Protein 5VVI (pdb70)

InterPro domains:
  IPR000847 LysR, HTH, N-terminal domain [PF00126] (3-61)
  IPR000847 LysR, HTH, N-terminal domain [PS50931] (1-58)
  IPR005119 LysR, substrate-binding [PF03466] (87-254)
  IPR036388 Winged helix-like DNA-binding domain superfamily [G3DSA:1.10.10.10] (1-86)
  IPR036390 Winged helix DNA-binding domain superfamily [SSF46785] (1-78)
  IPR037415 Octopine catabolism/uptake operon regulatory protein OccR, PBP2 domain [cd08457] (92-283)

Foldseek 3Di:
DEAEEEEVLCQVPQVVVLVCVVCVPPPPYHYYYYDAQVQVCQAVVVHAKYKYWDDDDCVQKDKDKDWFFWWKKAFVDPCLPDQEAALVNCAPWAEEAAAPPDPLSLVCVRNVPHDDDDHHYDHHVLVQNVCRLVRNTMYGGDVSNCLVCVVRIGIHHYPDGRIGMMIIIHGSDDDDDPSVVVSVVVSCVSVVVSVVVVRD/DEAFEEEVLPLVPLCVVVVVVLCVVPVPYHYYYYDAQVQVCQVVVVHAKYKYFDDDPCVQKDKDKDWFFFWKKAAVDPCLPDQADELVNCPPWAEDAEDPPDPLSLQDVRNPPHHYYHHQVVQNVCRLVPVTMYGGHPSNVVRCPPSIHIHHYPDGRTRMMIIIHGPVDDDDPSVVVSVVVSCVSVVCSVVVVSD/DEAEEEEVLCQVPPVVVVVCVLCVVVVVYHYHYYDAQVQVCQQVVVHFKYKYWPDDDPPFKDKDKDWDFFWKKAFVPPPLVDQEAELVNQPPWAEEAAAPPDPLSLVCVRNPDDDHHYDHDLVVQNVCRLVVVTMYRGHVSSNVVNVVRIHIHHYPDGRIRMMMIIHGNPDDDDVSNVVSVVVSVVVSVVVVVVVD

Sequence (591 aa):
ATLRRIAAPALANGLLPRFLAQFIRDRPNLQVSLGLPSSVEAVASGRADIGYADGPQERQGFLIETRSLPAVVAVPGHRLAGLDRRVTPQDLAGERIIKQETGTLFARVEVAIGGIQRRPSIEVSLSHHTALSLVREGAGIAIIDPAAAIEFTDRIVLRPFSIFIDAEFLEVRSAIGAPSTIVDRFTTEFWRFHDDLKQNGLEATLRRIAAPALANGLLPRFLAQFIRDRPNLQVSLGLPSSVEAVASGRADIGYADGPQERQGFLIETRSLPAVVAVPGHRLAGLDRVTPQDLAGERIIKQETGTLFARVEVAIGGSIEVSLSHHTALSLVREGAGIAIIDPAAAIEFTDRIVLRPFSIFIDAEFLEVRSAIGAPSTIVDRFTTEFWRFHDDLKQNGLEATLRIAAPALANGLLPRFLAQFIRDRPNLQVSLGLPSSVEAVASGRADIGYADGPQERQGFLIETRSLPAVVAVPGHRLAGLDRVTPQDLAGERIIKQETGTLFARVEVAIGGRPSIEVSLSHTALSLVREGAGIAIIDPAAAIEFTDRIVLRPFSIFIDAEFLEVRRSAIGAPSTIVDRFTTEFWRFHDDLKQNGL

Organism: Agrobacterium tumefaciens (strain Ach5) (NCBI:txid176298)

B-factor: mean 41.82, std 18.15, range [8.83, 105.99]

Radius of gyration: 28.63 Å; Cα contacts (8 Å, |Δi|>4): 1163; chains: 3; bounding box: 53×73×89 Å

Solvent-accessible surface area: 27503 Å² total

Nearest PDB structures (foldseek):
  5vvi-assembly2_C  TM=9.819E-01  e=2.119E-37  Agrobacterium tumefaciens (strain Ach5)
  5vvh-assembly1_B  TM=9.611E-01  e=1.272E-37  Agrobacterium tumefaciens
  5mmh-assembly3_B-4  TM=7.493E-01  e=3.809E-12  Pseudomonas aeruginosa PAO1
  5mmh-assembly4_D-5  TM=7.476E-01  e=1.875E-11  Pseudomonas aeruginosa PAO1
  5mmh-assembly4_C  TM=7.429E-01  e=7.626E-11  Pseudomonas aeruginosa PAO1

Structure (mmCIF, N/CA/C/O backbone):
data_5VVI
#
_entry.id   5VVI
#
_cell.length_a   58.417
_cell.length_b   101.985
_cell.length_c   112.707
_cell.angle_alpha   90.00
_cell.angle_beta   98.14
_cell.angle_gamma   90.00
#
_symmetry.space_group_name_H-M   'C 1 2 1'
#
loop_
_entity.id
_entity.type
_entity.pdbx_description
1 polymer 'Octopine catabolism/uptake operon regulatory protein OccR'
2 non-polymer octopine
3 non-polymer 1,2-ETHANEDIOL
4 non-polymer 'CHLORIDE ION'
5 non-polymer 'ACETIC ACID'
6 water water
#
loop_
_atom_site.group_PDB
_atom_site.id
_atom_site.type_symbol
_atom_site.label_atom_id
_atom_site.label_alt_id
_atom_site.label_comp_id
_atom_site.label_asym_id
_atom_site.label_entity_id
_atom_site.label_seq_id
_atom_site.pdbx_PDB_ins_code
_atom_site.Cartn_x
_atom_site.Cartn_y
_atom_site.Cartn_z
_atom_site.occupancy
_atom_site.B_iso_or_equiv
_atom_site.auth_seq_id
_atom_site.auth_comp_id
_atom_site.auth_asym_id
_atom_site.auth_atom_id
_atom_site.pdbx_PDB_model_num
ATOM 1 N N . ALA A 1 3 ? -1.440 6.417 82.711 1.00 77.70 91 ALA A N 1
ATOM 2 C CA . ALA A 1 3 ? -0.639 6.256 81.505 1.00 72.76 91 ALA A CA 1
ATOM 3 C C . ALA A 1 3 ? -1.496 6.377 80.240 1.00 65.59 91 ALA A C 1
ATOM 4 O O . ALA A 1 3 ? -2.534 5.723 80.123 1.00 64.43 91 ALA A O 1
ATOM 6 N N . THR A 1 4 ? -1.059 7.218 79.301 1.00 61.31 92 THR A N 1
ATOM 7 C CA . THR A 1 4 ? -1.798 7.442 78.053 1.00 56.92 92 THR A CA 1
ATOM 8 C C . THR A 1 4 ? -0.899 7.479 76.812 1.00 53.18 92 THR A C 1
ATOM 9 O O . THR A 1 4 ? 0.083 8.220 76.761 1.00 54.54 92 THR A O 1
ATOM 13 N N . LEU A 1 5 ? -1.238 6.687 75.805 1.00 45.14 93 LEU A N 1
ATOM 14 C CA . LEU A 1 5 ? -0.448 6.680 74.598 1.00 38.31 93 LEU A CA 1
ATOM 15 C C . LEU A 1 5 ? -1.326 6.972 73.388 1.00 29.97 93 LEU A C 1
ATOM 16 O O . LEU A 1 5 ? -2.339 6.332 73.168 1.00 28.25 93 LEU A O 1
ATOM 21 N N A ARG A 1 6 ? -0.887 7.937 72.589 0.46 28.12 94 ARG A N 1
ATOM 22 N N B ARG A 1 6 ? -0.945 7.974 72.616 0.54 28.15 94 ARG A N 1
ATOM 23 C CA A ARG A 1 6 ? -1.656 8.469 71.466 0.46 25.53 94 ARG A CA 1
ATOM 24 C CA B ARG A 1 6 ? -1.727 8.328 71.445 0.54 25.31 94 ARG A CA 1
ATOM 25 C C A ARG A 1 6 ? -0.877 8.301 70.150 0.46 23.43 94 ARG A C 1
ATOM 26 C C B ARG A 1 6 ? -0.879 8.238 70.189 0.54 23.44 94 ARG A C 1
ATOM 27 O O A ARG A 1 6 ? 0.171 8.928 69.962 0.46 24.68 94 ARG A O 1
ATOM 28 O O B ARG A 1 6 ? 0.187 8.855 70.078 0.54 24.78 94 ARG A O 1
ATOM 43 N N . ILE A 1 7 ? -1.378 7.458 69.243 1.00 21.02 95 ILE A N 1
ATOM 44 C CA . ILE A 1 7 ? -0.671 7.174 68.004 1.00 17.62 95 ILE A CA 1
ATOM 45 C C . ILE A 1 7 ? -1.530 7.570 66.805 1.00 15.29 95 ILE A C 1
ATOM 46 O O . ILE A 1 7 ? -2.744 7.364 66.806 1.00 13.63 95 ILE A O 1
ATOM 51 N N . ALA A 1 8 ? -0.882 8.119 65.779 1.00 15.04 96 ALA A N 1
ATOM 52 C CA . ALA A 1 8 ? -1.558 8.474 64.535 1.00 14.29 96 ALA A CA 1
ATOM 53 C C . ALA A 1 8 ? -0.787 7.858 63.378 1.00 14.25 96 ALA A C 1
ATOM 54 O O . ALA A 1 8 ? 0.441 7.987 63.310 1.00 14.98 96 ALA A O 1
ATOM 56 N N . ALA A 1 9 ? -1.487 7.180 62.465 1.00 13.58 97 ALA A N 1
ATOM 57 C CA . ALA A 1 9 ? -0.800 6.547 61.365 1.00 11.98 97 ALA A CA 1
ATOM 58 C C . ALA A 1 9 ? -1.670 6.469 60.132 1.00 12.72 97 ALA A C 1
ATOM 59 O O . ALA A 1 9 ? -2.899 6.555 60.237 1.00 11.42 97 ALA A O 1
ATOM 69 N N . PRO A 1 11 ? -3.442 4.517 57.002 1.00 15.37 99 PRO A N 1
ATOM 70 C CA . PRO A 1 11 ? -4.131 3.229 56.973 1.00 15.75 99 PRO A CA 1
ATOM 71 C C . PRO A 1 11 ? -3.216 2.068 56.605 1.00 16.51 99 PRO A C 1
ATOM 72 O O . PRO A 1 11 ? -3.436 0.995 57.115 1.00 16.47 99 PRO A O 1
ATOM 76 N N . ALA A 1 12 ? -2.220 2.267 55.757 1.00 16.18 100 ALA A N 1
ATOM 77 C CA . ALA A 1 12 ? -1.353 1.155 55.392 1.00 17.85 100 ALA A CA 1
ATOM 78 C C . ALA A 1 12 ? -0.848 0.408 56.643 1.00 18.07 100 ALA A C 1
ATOM 79 O O . ALA A 1 12 ? -0.776 -0.814 56.649 1.00 19.73 100 ALA A O 1
ATOM 81 N N . LEU A 1 13 ? -0.519 1.146 57.699 1.00 16.48 101 LEU A N 1
ATOM 82 C CA . LEU A 1 13 ? -0.073 0.549 58.955 1.00 15.64 101 LEU A CA 1
ATOM 83 C C . LEU A 1 13 ? -1.187 0.464 60.007 1.00 13.85 101 LEU A C 1
ATOM 84 O O . LEU A 1 13 ? -1.225 -0.492 60.790 1.00 14.13 101 LEU A O 1
ATOM 89 N N . ALA A 1 14 ? -2.097 1.446 60.027 1.00 12.69 102 ALA A N 1
ATOM 90 C CA . ALA A 1 14 ? -3.128 1.467 61.061 1.00 12.87 102 ALA A CA 1
ATOM 91 C C . ALA A 1 14 ? -4.172 0.374 60.884 1.00 13.53 102 ALA A C 1
ATOM 92 O O . ALA A 1 14 ? -4.823 0.006 61.843 1.00 13.34 102 ALA A O 1
ATOM 94 N N . ASN A 1 15 ? -4.353 -0.101 59.654 1.00 14.49 103 ASN A N 1
ATOM 95 C CA . ASN A 1 15 ? -5.284 -1.171 59.389 1.00 15.95 103 ASN A CA 1
ATOM 96 C C . ASN A 1 15 ? -4.780 -2.468 60.014 1.00 17.71 103 ASN A C 1
ATOM 97 O O . ASN A 1 15 ? -5.508 -3.124 60.750 1.00 19.26 103 ASN A O 1
ATOM 102 N N . GLY A 1 16 ? -3.542 -2.846 59.721 1.00 18.34 104 GLY A N 1
ATOM 103 C CA . GLY A 1 16 ? -3.079 -4.185 60.059 1.00 20.00 104 GLY A CA 1
ATOM 104 C C . GLY A 1 16 ? -1.878 -4.323 61.006 1.00 20.18 104 GLY A C 1
ATOM 105 O O . GLY A 1 16 ? -2.025 -4.870 62.098 1.00 20.03 104 GLY A O 1
ATOM 106 N N . LEU A 1 17 ? -0.709 -3.824 60.591 1.00 20.39 105 LEU A N 1
ATOM 107 C CA . LEU A 1 17 ? 0.529 -3.988 61.355 1.00 21.15 105 LEU A CA 1
ATOM 108 C C . LEU A 1 17 ? 0.510 -3.370 62.753 1.00 19.19 105 LEU A C 1
ATOM 109 O O . LEU A 1 17 ? 0.863 -4.026 63.732 1.00 19.57 105 LEU A O 1
ATOM 114 N N . LEU A 1 18 ? 0.156 -2.097 62.838 1.00 17.26 106 LEU A N 1
ATOM 115 C CA . LEU A 1 18 ? 0.159 -1.422 64.125 1.00 16.72 106 LEU A CA 1
ATOM 116 C C . LEU A 1 18 ? -0.833 -2.020 65.155 1.00 16.15 106 LEU A C 1
ATOM 117 O O . LEU A 1 18 ? -0.493 -2.148 66.334 1.00 17.14 106 LEU A O 1
ATOM 122 N N . PRO A 1 19 ? -2.047 -2.400 64.736 1.00 15.24 107 PRO A N 1
ATOM 123 C CA . PRO A 1 19 ? -2.836 -2.995 65.814 1.00 15.51 107 PRO A CA 1
ATOM 124 C C . PRO A 1 19 ? -2.368 -4.401 66.197 1.00 17.61 107 PRO A C 1
ATOM 125 O O . PRO A 1 19 ? -2.611 -4.829 67.343 1.00 18.28 107 PRO A O 1
ATOM 129 N N . ARG A 1 20 ? -1.716 -5.108 65.276 1.00 18.86 108 ARG A N 1
ATOM 130 C CA . ARG A 1 20 ? -1.125 -6.391 65.638 1.00 21.47 108 ARG A CA 1
ATOM 131 C C . ARG A 1 20 ? -0.094 -6.133 66.705 1.00 21.59 108 ARG A C 1
ATOM 132 O O . ARG A 1 20 ? -0.078 -6.806 67.719 1.00 22.78 108 ARG A O 1
ATOM 140 N N . PHE A 1 21 ? 0.750 -5.129 66.483 1.00 20.66 109 PHE A N 1
ATOM 141 C CA . PHE A 1 21 ? 1.761 -4.784 67.469 1.00 21.85 109 PHE A CA 1
ATOM 142 C C . PHE A 1 21 ? 1.126 -4.266 68.748 1.00 21.41 109 PHE A C 1
ATOM 143 O O . PHE A 1 21 ? 1.495 -4.713 69.831 1.00 23.22 109 PHE A O 1
ATOM 151 N N . LEU A 1 22 ? 0.161 -3.353 68.629 1.00 19.12 110 LEU A N 1
ATOM 152 C CA . LEU A 1 22 ? -0.465 -2.781 69.815 1.00 19.05 110 LEU A CA 1
ATOM 153 C C . LEU A 1 22 ? -1.024 -3.867 70.712 1.00 20.61 110 LEU A C 1
ATOM 154 O O . LEU A 1 22 ? -0.959 -3.761 71.926 1.00 28.89 110 LEU A O 1
ATOM 159 N N . ALA A 1 23 ? -1.567 -4.917 70.118 1.00 20.73 111 ALA A N 1
ATOM 160 C CA . ALA A 1 23 ? -2.178 -5.971 70.917 1.00 23.64 111 ALA A CA 1
ATOM 161 C C . ALA A 1 23 ? -1.114 -6.730 71.703 1.00 26.74 111 ALA A C 1
ATOM 162 O O . ALA A 1 23 ? -1.401 -7.320 72.726 1.00 28.66 111 ALA A O 1
ATOM 164 N N . GLN A 1 24 ? 0.113 -6.717 71.214 1.00 27.66 112 GLN A N 1
ATOM 165 C CA . GLN A 1 24 ? 1.222 -7.363 71.919 1.00 31.59 112 GLN A CA 1
ATOM 166 C C . GLN A 1 24 ? 1.740 -6.433 73.037 1.00 32.13 112 GLN A C 1
ATOM 167 O O . GLN A 1 24 ? 1.899 -6.831 74.171 1.00 34.11 112 GLN A O 1
ATOM 173 N N . PHE A 1 25 ? 1.974 -5.181 72.670 1.00 30.65 113 PHE A N 1
ATOM 174 C CA . PHE A 1 25 ? 2.362 -4.105 73.570 1.00 31.69 113 PHE A CA 1
ATOM 175 C C . PHE A 1 25 ? 1.468 -4.012 74.815 1.00 32.95 113 PHE A C 1
ATOM 176 O O . PHE A 1 25 ? 1.961 -3.949 75.942 1.00 35.25 113 PHE A O 1
ATOM 184 N N . ILE A 1 26 ? 0.155 -4.018 74.631 1.00 32.51 114 ILE A N 1
ATOM 185 C CA . ILE A 1 26 ? -0.715 -3.825 75.779 1.00 34.27 114 ILE A CA 1
ATOM 186 C C . ILE A 1 26 ? -1.129 -5.070 76.534 1.00 36.91 114 ILE A C 1
ATOM 187 O O . ILE A 1 26 ? -1.729 -4.920 77.587 1.00 38.63 114 ILE A O 1
ATOM 192 N N . ARG A 1 27 ? -0.872 -6.274 76.013 1.00 45.54 115 ARG A N 1
ATOM 193 C CA . ARG A 1 27 ? -1.502 -7.483 76.573 1.00 49.07 115 ARG A CA 1
ATOM 194 C C . ARG A 1 27 ? -1.338 -7.552 78.083 1.00 54.39 115 ARG A C 1
ATOM 195 O O . ARG A 1 27 ? -2.205 -8.070 78.794 1.00 56.34 115 ARG A O 1
ATOM 203 N N . ASP A 1 28 ? -0.245 -6.978 78.571 1.00 57.28 116 ASP A N 1
ATOM 204 C CA . ASP A 1 28 ? 0.029 -6.975 79.991 1.00 63.16 116 ASP A CA 1
ATOM 205 C C . ASP A 1 28 ? 0.159 -5.546 80.574 1.00 65.42 116 ASP A C 1
ATOM 206 O O . ASP A 1 28 ? 0.850 -5.323 81.566 1.00 68.21 116 ASP A O 1
ATOM 211 N N . ARG A 1 29 ? -0.516 -4.588 79.947 1.00 64.59 117 ARG A N 1
ATOM 212 C CA . ARG A 1 29 ? -0.615 -3.229 80.467 1.00 66.10 117 ARG A CA 1
ATOM 213 C C . ARG A 1 29 ? -2.072 -2.827 80.563 1.00 68.49 117 ARG A C 1
ATOM 214 O O . ARG A 1 29 ? -2.572 -2.047 79.769 1.00 65.42 117 ARG A O 1
ATOM 222 N N . PRO A 1 30 ? -2.762 -3.363 81.556 1.00 76.01 118 PRO A N 1
ATOM 223 C CA . PRO A 1 30 ? -4.210 -3.204 81.652 1.00 75.54 118 PRO A CA 1
ATOM 224 C C . PRO A 1 30 ? -4.612 -1.783 82.001 1.00 74.51 118 PRO A C 1
ATOM 225 O O . PRO A 1 30 ? -5.776 -1.424 81.841 1.00 73.79 118 PRO A O 1
ATOM 229 N N . ASN A 1 31 ? -3.665 -0.987 82.481 1.00 72.32 119 ASN A N 1
ATOM 230 C CA . ASN A 1 31 ? -3.970 0.381 82.865 1.00 69.35 119 ASN A CA 1
ATOM 231 C C . ASN A 1 31 ? -3.370 1.405 81.918 1.00 64.62 119 ASN A C 1
ATOM 232 O O . ASN A 1 31 ? -3.251 2.582 82.250 1.00 64.58 119 ASN A O 1
ATOM 237 N N . LEU A 1 32 ? -2.980 0.951 80.738 1.00 59.46 120 LEU A N 1
ATOM 238 C CA . LEU A 1 32 ? -2.474 1.860 79.737 1.00 53.80 120 LEU A CA 1
ATOM 239 C C . LEU A 1 32 ? -3.610 2.228 78.791 1.00 49.19 120 LEU A C 1
ATOM 240 O O . LEU A 1 32 ? -4.160 1.377 78.095 1.00 48.73 120 LEU A O 1
ATOM 245 N N . GLN A 1 33 ? -3.981 3.500 78.813 1.00 45.79 121 GLN A N 1
ATOM 246 C CA . GLN A 1 33 ? -4.978 4.042 77.908 1.00 39.45 121 GLN A CA 1
ATOM 247 C C . GLN A 1 33 ? -4.299 4.380 76.576 1.00 34.38 121 GLN A C 1
ATOM 248 O O . GLN A 1 33 ? -3.359 5.172 76.526 1.00 33.69 121 GLN A O 1
ATOM 254 N N . VAL A 1 34 ? -4.762 3.751 75.500 1.00 31.51 122 VAL A N 1
ATOM 255 C CA . VAL A 1 34 ? -4.149 3.902 74.186 1.00 29.55 122 VAL A CA 1
ATOM 256 C C . VAL A 1 34 ? -5.130 4.366 73.112 1.00 23.81 122 VAL A C 1
ATOM 257 O O . VAL A 1 34 ? -6.280 3.974 73.114 1.00 26.70 122 VAL A O 1
ATOM 261 N N . SER A 1 35 ? -4.664 5.176 72.179 1.00 22.50 123 SER A N 1
ATOM 262 C CA . SER A 1 35 ? -5.448 5.478 71.004 1.00 23.46 123 SER A CA 1
ATOM 263 C C . SER A 1 35 ? -4.577 5.363 69.760 1.00 22.18 123 SER A C 1
ATOM 264 O O . SER A 1 35 ? -3.380 5.672 69.791 1.00 22.86 123 SER A O 1
ATOM 267 N N . LEU A 1 36 ? -5.208 4.899 68.684 1.00 20.48 124 LEU A N 1
ATOM 268 C CA . LEU A 1 36 ? -4.563 4.542 67.432 1.00 18.78 124 LEU A CA 1
ATOM 269 C C . LEU A 1 36 ? -5.462 5.011 66.285 1.00 17.88 124 LEU A C 1
ATOM 270 O O . LEU A 1 36 ? -6.437 4.345 65.913 1.00 16.65 124 LEU A O 1
ATOM 283 N N . GLY A 1 38 ? -6.282 6.234 62.493 1.00 17.52 126 GLY A N 1
ATOM 284 C CA . GLY A 1 38 ? -5.877 6.138 61.114 1.00 16.91 126 GLY A CA 1
ATOM 285 C C . GLY A 1 38 ? -6.232 7.438 60.427 1.00 17.70 126 GLY A C 1
ATOM 286 O O . GLY A 1 38 ? -7.392 7.798 60.409 1.00 18.29 126 GLY A O 1
ATOM 287 N N . LEU A 1 39 ? -5.227 8.123 59.875 1.00 17.93 127 LEU A N 1
ATOM 288 C CA . LEU A 1 39 ? -5.374 9.409 59.205 1.00 18.90 127 LEU A CA 1
ATOM 289 C C . LEU A 1 39 ? -4.564 9.388 57.918 1.00 19.17 127 LEU A C 1
ATOM 290 O O . LEU A 1 39 ? -3.624 8.606 57.817 1.00 15.96 127 LEU A O 1
ATOM 295 N N . PRO A 1 40 ? -4.899 10.254 56.944 1.00 17.59 128 PRO A N 1
ATOM 296 C CA . PRO A 1 40 ? -3.923 10.497 55.874 1.00 18.35 128 PRO A CA 1
ATOM 297 C C . PRO A 1 40 ? -2.621 11.042 56.446 1.00 18.99 128 PRO A C 1
ATOM 298 O O . PRO A 1 40 ? -2.639 11.723 57.486 1.00 19.38 128 PRO A O 1
ATOM 302 N N . SER A 1 41 ? -1.514 10.703 55.793 1.00 19.36 129 SER A N 1
ATOM 303 C CA . SER A 1 41 ? -0.179 11.062 56.257 1.00 20.33 129 SER A CA 1
ATOM 304 C C . SER A 1 41 ? -0.044 12.557 56.526 1.00 22.09 129 SER A C 1
ATOM 305 O O . SER A 1 41 ? 0.612 12.966 57.482 1.00 22.72 129 SER A O 1
ATOM 308 N N . SER A 1 42 ? -0.651 13.368 55.670 1.00 28.96 130 SER A N 1
ATOM 309 C CA . SER A 1 42 ? -0.592 14.811 55.855 1.00 31.23 130 SER A CA 1
ATOM 310 C C . SER A 1 42 ? -1.192 15.184 57.207 1.00 30.13 130 SER A C 1
ATOM 311 O O . SER A 1 42 ? -0.622 15.978 57.952 1.00 32.12 130 SER A O 1
ATOM 330 N N . VAL A 1 44 ? -1.471 13.076 59.666 1.00 26.59 132 VAL A N 1
ATOM 331 C CA . VAL A 1 44 ? -0.620 12.459 60.688 1.00 20.63 132 VAL A CA 1
ATOM 332 C C . VAL A 1 44 ? 0.396 13.476 61.216 1.00 26.48 132 VAL A C 1
ATOM 333 O O . VAL A 1 44 ? 0.580 13.590 62.419 1.00 22.95 132 VAL A O 1
ATOM 345 N N . GLU A 1 46 ? 0.200 16.898 61.057 1.00 30.51 134 GLU A N 1
ATOM 346 C CA . GLU A 1 46 ? -0.536 17.925 61.804 1.00 32.93 134 GLU A CA 1
ATOM 347 C C . GLU A 1 46 ? -0.931 17.448 63.205 1.00 32.87 134 GLU A C 1
ATOM 348 O O . GLU A 1 46 ? -0.985 18.235 64.138 1.00 34.33 134 GLU A O 1
ATOM 354 N N . ALA A 1 47 ? -1.193 16.156 63.352 1.00 31.26 135 ALA A N 1
ATOM 355 C CA . ALA A 1 47 ? -1.523 15.600 64.651 1.00 30.62 135 ALA A CA 1
ATOM 356 C C . ALA A 1 47 ? -0.308 15.620 65.587 1.00 31.20 135 ALA A C 1
ATOM 357 O O . ALA A 1 47 ? -0.423 15.964 66.760 1.00 26.83 135 ALA A O 1
ATOM 359 N N . VAL A 1 48 ? 0.851 15.234 65.068 1.00 26.00 136 VAL A N 1
ATOM 360 C CA . VAL A 1 48 ? 2.048 15.183 65.878 1.00 27.36 136 VAL A CA 1
ATOM 361 C C . VAL A 1 48 ? 2.493 16.616 66.238 1.00 35.10 136 VAL A C 1
ATOM 362 O O . VAL A 1 48 ? 2.922 16.873 67.357 1.00 31.46 136 VAL A O 1
ATOM 366 N N . ALA A 1 49 ? 2.377 17.549 65.301 1.00 35.59 137 ALA A N 1
ATOM 367 C CA . ALA A 1 49 ? 2.817 18.925 65.555 1.00 39.66 137 ALA A CA 1
ATOM 368 C C . ALA A 1 49 ? 1.924 19.646 66.577 1.00 41.45 137 ALA A C 1
ATOM 369 O O . ALA A 1 49 ? 2.416 20.369 67.437 1.00 44.19 137 ALA A O 1
ATOM 371 N N . SER A 1 50 ? 0.616 19.447 66.488 1.00 40.36 138 SER A N 1
ATOM 372 C CA . SER A 1 50 ? -0.316 20.097 67.403 1.00 41.51 138 SER A CA 1
ATOM 373 C C . SER A 1 50 ? -0.388 19.411 68.771 1.00 40.73 138 SER A C 1
ATOM 374 O O . SER A 1 50 ? -1.074 19.882 69.672 1.00 41.45 138 SER A O 1
ATOM 377 N N . GLY A 1 51 ? 0.309 18.291 68.927 1.00 40.42 139 GLY A N 1
ATOM 378 C CA . GLY A 1 51 ? 0.326 17.599 70.203 1.00 40.69 139 GLY A CA 1
ATOM 379 C C . GLY A 1 51 ? -0.844 16.647 70.391 1.00 39.08 139 GLY A C 1
ATOM 380 O O . GLY A 1 51 ? -0.955 15.982 71.422 1.00 39.59 139 GLY A O 1
ATOM 381 N N . ARG A 1 52 ? -1.717 16.565 69.395 1.00 37.14 140 ARG A N 1
ATOM 382 C CA . ARG A 1 52 ? -2.844 15.653 69.469 1.00 34.46 140 ARG A CA 1
ATOM 383 C C . ARG A 1 52 ? -2.421 14.196 69.356 1.00 31.44 140 ARG A C 1
ATOM 384 O O . ARG A 1 52 ? -3.221 13.325 69.645 1.00 30.02 140 ARG A O 1
ATOM 392 N N . ALA A 1 53 ? -1.178 13.941 68.946 1.00 30.38 141 ALA A N 1
ATOM 393 C CA . ALA A 1 53 ? -0.613 12.589 68.934 1.00 28.52 141 ALA A CA 1
ATOM 394 C C . ALA A 1 53 ? 0.855 12.570 69.377 1.00 29.36 141 ALA A C 1
ATOM 395 O O . ALA A 1 53 ? 1.638 13.392 68.938 1.00 26.77 141 ALA A O 1
ATOM 397 N N . ASP A 1 54 ? 1.217 11.615 70.227 1.00 28.81 142 ASP A N 1
ATOM 398 C CA . ASP A 1 54 ? 2.599 11.430 70.685 1.00 29.45 142 ASP A CA 1
ATOM 399 C C . ASP A 1 54 ? 3.507 10.855 69.615 1.00 28.29 142 ASP A C 1
ATOM 400 O O . ASP A 1 54 ? 4.680 11.196 69.559 1.00 29.98 142 ASP A O 1
ATOM 405 N N . ILE A 1 55 ? 2.971 9.927 68.818 1.00 25.85 143 ILE A N 1
ATOM 406 C CA . ILE A 1 55 ? 3.719 9.268 67.755 1.00 25.28 143 ILE A CA 1
ATOM 407 C C . ILE A 1 55 ? 2.929 9.232 66.461 1.00 23.15 143 ILE A C 1
ATOM 408 O O . ILE A 1 55 ? 1.726 8.993 66.463 1.00 21.48 143 ILE A O 1
ATOM 413 N N . GLY A 1 56 ? 3.624 9.438 65.353 1.00 23.78 144 GLY A N 1
ATOM 414 C CA . GLY A 1 56 ? 3.012 9.404 64.048 1.00 21.79 144 GLY A CA 1
ATOM 415 C C . GLY A 1 56 ? 3.762 8.455 63.136 1.00 21.77 144 GLY A C 1
ATOM 416 O O . GLY A 1 56 ? 4.990 8.327 63.234 1.00 23.45 144 GLY A O 1
ATOM 417 N N . TYR A 1 57 ? 3.012 7.745 62.298 1.00 20.18 145 TYR A N 1
ATOM 418 C CA . TYR A 1 57 ? 3.583 6.974 61.222 1.00 25.24 145 TYR A CA 1
ATOM 419 C C . TYR A 1 57 ? 2.999 7.448 59.896 1.00 24.94 145 TYR A C 1
ATOM 420 O O . TYR A 1 57 ? 1.778 7.456 59.711 1.00 23.57 145 TYR A O 1
ATOM 429 N N . ALA A 1 58 ? 3.873 7.872 58.986 1.00 26.51 146 ALA A N 1
ATOM 430 C CA . ALA A 1 58 ? 3.416 8.504 57.762 1.00 27.24 146 ALA A CA 1
ATOM 431 C C . ALA A 1 58 ? 4.250 8.063 56.573 1.00 29.22 146 ALA A C 1
ATOM 432 O O . ALA A 1 58 ? 5.396 7.647 56.732 1.00 30.53 146 ALA A O 1
ATOM 434 N N . ASP A 1 59 ? 3.665 8.143 55.382 1.00 30.10 147 ASP A N 1
ATOM 435 C CA . ASP A 1 59 ? 4.415 7.882 54.169 1.00 32.73 147 ASP A CA 1
ATOM 436 C C . ASP A 1 59 ? 5.495 8.917 54.000 1.00 36.20 147 ASP A C 1
ATOM 437 O O . ASP A 1 59 ? 5.387 10.062 54.463 1.00 36.19 147 ASP A O 1
ATOM 442 N N . GLY A 1 60 ? 6.540 8.495 53.310 1.00 40.18 148 GLY A N 1
ATOM 443 C CA . GLY A 1 60 ? 7.629 9.374 52.972 1.00 43.60 148 GLY A CA 1
ATOM 444 C C . GLY A 1 60 ? 7.392 9.966 51.604 1.00 45.48 148 GLY A C 1
ATOM 445 O O . GLY A 1 60 ? 6.762 9.336 50.753 1.00 44.71 148 GLY A O 1
ATOM 446 N N . PRO A 1 61 ? 7.871 11.198 51.405 1.00 50.51 149 PRO A N 1
ATOM 447 C CA . PRO A 1 61 ? 8.475 11.934 52.511 1.00 52.18 149 PRO A CA 1
ATOM 448 C C . PRO A 1 61 ? 7.551 13.033 53.034 1.00 50.41 149 PRO A C 1
ATOM 449 O O . PRO A 1 61 ? 6.472 13.280 52.501 1.00 49.44 149 PRO A O 1
ATOM 453 N N . GLN A 1 62 ? 7.990 13.695 54.090 1.00 49.97 150 GLN A N 1
ATOM 454 C CA . GLN A 1 62 ? 7.221 14.773 54.675 1.00 48.48 150 GLN A CA 1
ATOM 455 C C . GLN A 1 62 ? 8.152 15.915 54.999 1.00 51.16 150 GLN A C 1
ATOM 456 O O . GLN A 1 62 ? 9.377 15.744 54.971 1.00 53.09 150 GLN A O 1
ATOM 462 N N . GLU A 1 63 ? 7.573 17.076 55.299 1.00 51.94 151 GLU A N 1
ATOM 463 C CA . GLU A 1 63 ? 8.353 18.220 55.746 1.00 55.39 151 GLU A CA 1
ATOM 464 C C . GLU A 1 63 ? 8.864 17.917 57.132 1.00 54.95 151 GLU A C 1
ATOM 465 O O . GLU A 1 63 ? 8.082 17.689 58.037 1.00 52.20 151 GLU A O 1
ATOM 471 N N . ARG A 1 64 ? 10.179 17.904 57.295 1.00 57.91 152 ARG A N 1
ATOM 472 C CA . ARG A 1 64 ? 10.767 17.430 58.540 1.00 58.00 152 ARG A CA 1
ATOM 473 C C . ARG A 1 64 ? 11.054 18.509 59.574 1.00 60.25 152 ARG A C 1
ATOM 474 O O . ARG A 1 64 ? 11.738 18.235 60.551 1.00 60.97 152 ARG A O 1
ATOM 482 N N . GLN A 1 65 ? 10.527 19.713 59.384 1.00 62.62 153 GLN A N 1
ATOM 483 C CA . GLN A 1 65 ? 10.946 20.837 60.219 1.00 65.09 153 GLN A CA 1
ATOM 484 C C . GLN A 1 65 ? 10.788 20.587 61.726 1.00 63.07 153 GLN A C 1
ATOM 485 O O . GLN A 1 65 ? 11.783 20.400 62.429 1.00 65.17 153 GLN A O 1
ATOM 491 N N . GLY A 1 66 ? 9.563 20.581 62.231 1.00 59.14 154 GLY A N 1
ATOM 492 C CA . GLY A 1 66 ? 9.377 20.454 63.668 1.00 58.10 154 GLY A CA 1
ATOM 493 C C . GLY A 1 66 ? 9.319 19.024 64.191 1.00 54.34 154 GLY A C 1
ATOM 494 O O . GLY A 1 66 ? 8.685 18.753 65.212 1.00 53.28 154 GLY A O 1
ATOM 495 N N . PHE A 1 67 ? 9.992 18.103 63.512 1.00 52.52 155 PHE A N 1
ATOM 496 C CA . PHE A 1 67 ? 9.867 16.699 63.870 1.00 49.05 155 PHE A CA 1
ATOM 497 C C . PHE A 1 67 ? 11.194 15.964 64.062 1.00 50.51 155 PHE A C 1
ATOM 498 O O . PHE A 1 67 ? 12.201 16.316 63.475 1.00 53.19 155 PHE A O 1
ATOM 506 N N . LEU A 1 68 ? 11.169 14.950 64.921 1.00 49.22 156 LEU A N 1
ATOM 507 C CA . LEU A 1 68 ? 12.197 13.914 64.984 1.00 50.29 156 LEU A CA 1
ATOM 508 C C . LEU A 1 68 ? 11.720 12.736 64.146 1.00 48.07 156 LEU A C 1
ATOM 509 O O . LEU A 1 68 ? 10.604 12.234 64.328 1.00 44.38 156 LEU A O 1
ATOM 514 N N . ILE A 1 69 ? 12.567 12.293 63.226 1.00 50.67 157 ILE A N 1
ATOM 515 C CA . ILE A 1 69 ? 12.132 11.368 62.200 1.00 49.58 157 ILE A CA 1
ATOM 516 C C . ILE A 1 69 ? 13.049 10.164 62.004 1.00 51.52 157 ILE A C 1
ATOM 517 O O . ILE A 1 69 ? 14.204 10.300 61.625 1.00 54.51 157 ILE A O 1
ATOM 522 N N . GLU A 1 70 ? 12.506 8.983 62.272 1.00 51.18 158 GLU A N 1
ATOM 523 C CA . GLU A 1 70 ? 13.182 7.741 61.963 1.00 52.98 158 GLU A CA 1
ATOM 524 C C . GLU A 1 70 ? 12.546 7.115 60.726 1.00 50.14 158 GLU A C 1
ATOM 525 O O . GLU A 1 70 ? 11.373 7.321 60.455 1.00 47.08 158 GLU A O 1
ATOM 531 N N . THR A 1 71 ? 13.332 6.330 60.000 1.00 51.23 159 THR A N 1
ATOM 532 C CA . THR A 1 71 ? 12.992 5.905 58.654 1.00 48.50 159 THR A CA 1
ATOM 533 C C . THR A 1 71 ? 13.071 4.391 58.465 1.00 46.24 159 THR A C 1
ATOM 534 O O . THR A 1 71 ? 13.863 3.708 59.122 1.00 47.87 159 THR A O 1
ATOM 538 N N . ARG A 1 72 ? 12.212 3.871 57.593 1.00 42.47 160 ARG A N 1
ATOM 539 C CA . ARG A 1 72 ? 12.460 2.591 56.942 1.00 42.45 160 ARG A CA 1
ATOM 540 C C . ARG A 1 72 ? 12.258 2.715 55.426 1.00 41.68 160 ARG A C 1
ATOM 541 O O . ARG A 1 72 ? 11.249 3.274 54.956 1.00 39.03 160 ARG A O 1
ATOM 549 N N . SER A 1 73 ? 13.229 2.219 54.664 1.00 44.15 161 SER A N 1
ATOM 550 C CA . SER A 1 73 ? 13.069 2.078 53.223 1.00 44.18 161 SER A CA 1
ATOM 551 C C . SER A 1 73 ? 13.136 0.619 52.853 1.00 44.44 161 SER A C 1
ATOM 552 O O . SER A 1 73 ? 14.057 -0.084 53.216 1.00 47.08 161 SER A O 1
ATOM 555 N N . LEU A 1 74 ? 12.133 0.169 52.135 1.00 37.34 162 LEU A N 1
ATOM 556 C CA . LEU A 1 74 ? 12.070 -1.201 51.696 1.00 40.68 162 LEU A CA 1
ATOM 557 C C . LEU A 1 74 ? 11.684 -1.209 50.243 1.00 37.73 162 LEU A C 1
ATOM 558 O O . LEU A 1 74 ? 10.967 -0.322 49.785 1.00 36.08 162 LEU A O 1
ATOM 563 N N . PRO A 1 75 ? 12.161 -2.204 49.501 1.00 39.84 163 PRO A N 1
ATOM 564 C CA . PRO A 1 75 ? 11.676 -2.322 48.126 1.00 39.77 163 PRO A CA 1
ATOM 565 C C . PRO A 1 75 ? 10.166 -2.581 48.091 1.00 37.92 163 PRO A C 1
ATOM 566 O O . PRO A 1 75 ? 9.640 -3.267 48.948 1.00 34.76 163 PRO A O 1
ATOM 570 N N . ALA A 1 76 ? 9.476 -1.981 47.131 1.00 20.94 164 ALA A N 1
ATOM 571 C CA . ALA A 1 76 ? 8.082 -2.299 46.872 1.00 18.92 164 ALA A CA 1
ATOM 572 C C . ALA A 1 76 ? 8.056 -3.683 46.240 1.00 18.73 164 ALA A C 1
ATOM 573 O O . ALA A 1 76 ? 9.032 -4.096 45.600 1.00 19.42 164 ALA A O 1
ATOM 575 N N . VAL A 1 77 ? 6.964 -4.412 46.451 1.00 17.73 165 VAL A N 1
ATOM 576 C CA . VAL A 1 77 ? 6.856 -5.765 45.941 1.00 18.23 165 VAL A CA 1
ATOM 577 C C . VAL A 1 77 ? 5.752 -5.790 44.935 1.00 17.55 165 VAL A C 1
ATOM 578 O O . VAL A 1 77 ? 4.961 -4.854 44.872 1.00 16.93 165 VAL A O 1
ATOM 582 N N . VAL A 1 78 ? 5.688 -6.845 44.135 1.00 17.88 166 VAL A N 1
ATOM 583 C CA . VAL A 1 78 ? 4.587 -6.974 43.205 1.00 17.25 166 VAL A CA 1
ATOM 584 C C . VAL A 1 78 ? 3.565 -7.914 43.816 1.00 16.72 166 VAL A C 1
ATOM 585 O O . VAL A 1 78 ? 3.899 -9.005 44.296 1.00 17.84 166 VAL A O 1
ATOM 589 N N . ALA A 1 79 ? 2.315 -7.501 43.798 1.00 14.91 167 ALA A N 1
ATOM 590 C CA . ALA A 1 79 ? 1.264 -8.350 44.298 1.00 12.97 167 ALA A CA 1
ATOM 591 C C . ALA A 1 79 ? 0.418 -8.849 43.103 1.00 13.06 167 ALA A C 1
ATOM 592 O O . ALA A 1 79 ? -0.024 -8.083 42.254 1.00 12.96 167 ALA A O 1
ATOM 594 N N . VAL A 1 80 ? 0.232 -10.156 43.022 1.00 13.53 168 VAL A N 1
ATOM 595 C CA . VAL A 1 80 ? -0.484 -10.747 41.909 1.00 13.99 168 VAL A CA 1
ATOM 596 C C . VAL A 1 80 ? -1.489 -11.741 42.477 1.00 13.62 168 VAL A C 1
ATOM 597 O O . VAL A 1 80 ? -1.272 -12.292 43.539 1.00 13.51 168 VAL A O 1
ATOM 601 N N . PRO A 1 81 ? -2.610 -11.959 41.781 1.00 14.10 169 PRO A N 1
ATOM 602 C CA . PRO A 1 81 ? -3.621 -12.898 42.264 1.00 14.24 169 PRO A CA 1
ATOM 603 C C . PRO A 1 81 ? -3.043 -14.299 42.317 1.00 16.42 169 PRO A C 1
ATOM 604 O O . PRO A 1 81 ? -2.176 -14.602 41.504 1.00 18.00 169 PRO A O 1
ATOM 616 N N . GLY A 1 83 ? -2.514 -17.891 41.303 1.00 20.76 171 GLY A N 1
ATOM 617 C CA . GLY A 1 83 ? -2.669 -18.558 40.031 1.00 20.42 171 GLY A CA 1
ATOM 618 C C . GLY A 1 83 ? -2.302 -17.707 38.828 1.00 20.89 171 GLY A C 1
ATOM 619 O O . GLY A 1 83 ? -2.349 -18.175 37.709 1.00 22.59 171 GLY A O 1
ATOM 620 N N . HIS A 1 84 ? -1.939 -16.457 39.048 1.00 19.62 172 HIS A N 1
ATOM 621 C CA . HIS A 1 84 ? -1.518 -15.620 37.941 1.00 21.89 172 HIS A CA 1
ATOM 622 C C . HIS A 1 84 ? -0.233 -16.155 37.320 1.00 24.06 172 HIS A C 1
ATOM 623 O O . HIS A 1 84 ? 0.646 -16.627 38.030 1.00 22.69 172 HIS A O 1
ATOM 630 N N . ARG A 1 85 ? -0.128 -16.063 36.001 1.00 25.99 173 ARG A N 1
ATOM 631 C CA . ARG A 1 85 ? 1.104 -16.410 35.282 1.00 29.32 173 ARG A CA 1
ATOM 632 C C . ARG A 1 85 ? 2.395 -15.912 35.973 1.00 29.44 173 ARG A C 1
ATOM 633 O O . ARG A 1 85 ? 3.401 -16.623 36.037 1.00 31.02 173 ARG A O 1
ATOM 641 N N . LEU A 1 86 ? 2.342 -14.712 36.532 1.00 27.34 174 LEU A N 1
ATOM 642 C CA . LEU A 1 86 ? 3.521 -14.136 37.150 1.00 27.55 174 LEU A CA 1
ATOM 643 C C . LEU A 1 86 ? 3.927 -14.771 38.476 1.00 27.50 174 LEU A C 1
ATOM 644 O O . LEU A 1 86 ? 5.072 -14.618 38.886 1.00 27.66 174 LEU A O 1
ATOM 649 N N . ALA A 1 87 ? 3.003 -15.467 39.151 1.00 28.14 175 ALA A N 1
ATOM 650 C CA . ALA A 1 87 ? 3.314 -16.135 40.428 1.00 27.66 175 ALA A CA 1
ATOM 651 C C . ALA A 1 87 ? 4.372 -17.220 40.253 1.00 30.58 175 ALA A C 1
ATOM 652 O O . ALA A 1 87 ? 5.035 -17.607 41.212 1.00 31.40 175 ALA A O 1
ATOM 654 N N . GLY A 1 88 ? 4.518 -17.721 39.035 1.00 32.15 176 GLY A N 1
ATOM 655 C CA . GLY A 1 88 ? 5.544 -18.706 38.752 1.00 35.74 176 GLY A CA 1
ATOM 656 C C . GLY A 1 88 ? 6.898 -18.131 38.396 1.00 37.74 176 GLY A C 1
ATOM 657 O O . GLY A 1 88 ? 7.694 -18.803 37.767 1.00 41.37 176 GLY A O 1
ATOM 658 N N . LEU A 1 89 ? 7.177 -16.890 38.792 1.00 35.81 177 LEU A N 1
ATOM 659 C CA . LEU A 1 89 ? 8.470 -16.280 38.459 1.00 36.40 177 LEU A CA 1
ATOM 660 C C . LEU A 1 89 ? 9.289 -15.947 39.699 1.00 35.59 177 LEU A C 1
ATOM 661 O O . LEU A 1 89 ? 8.732 -15.639 40.750 1.00 33.70 177 LEU A O 1
ATOM 666 N N . ASP A 1 90 ? 10.606 -16.011 39.580 1.00 37.31 178 ASP A N 1
ATOM 667 C CA . ASP A 1 90 ? 11.497 -15.591 40.658 1.00 36.91 178 ASP A CA 1
ATOM 668 C C . ASP A 1 90 ? 11.319 -14.105 40.938 1.00 32.84 178 ASP A C 1
ATOM 669 O O . ASP A 1 90 ? 11.311 -13.665 42.079 1.00 32.67 178 ASP A O 1
ATOM 674 N N A ARG A 1 91 ? 11.220 -13.315 39.879 0.50 32.46 179 ARG A N 1
ATOM 675 N N B ARG A 1 91 ? 11.178 -13.347 39.858 0.50 32.45 179 ARG A N 1
ATOM 676 C CA A ARG A 1 91 ? 10.970 -11.894 40.043 0.50 30.99 179 ARG A CA 1
ATOM 677 C CA B ARG A 1 91 ? 11.093 -11.899 39.921 0.50 31.30 179 ARG A CA 1
ATOM 678 C C A ARG A 1 91 ? 10.191 -11.358 38.854 0.50 31.12 179 ARG A C 1
ATOM 679 C C B ARG A 1 91 ? 10.126 -11.385 38.860 0.50 31.04 179 ARG A C 1
ATOM 680 O O A ARG A 1 91 ? 10.016 -12.041 37.846 0.50 31.81 179 ARG A O 1
ATOM 681 O O B ARG A 1 91 ? 9.764 -12.109 37.933 0.50 31.40 179 ARG A O 1
ATOM 696 N N . VAL A 1 92 ? 9.717 -10.131 38.993 1.00 28.22 180 VAL A N 1
ATOM 697 C CA . VAL A 1 92 ? 8.886 -9.516 37.987 1.00 27.35 180 VAL A CA 1
ATOM 698 C C . VAL A 1 92 ? 9.631 -8.314 37.451 1.00 28.48 180 VAL A C 1
ATOM 699 O O . VAL A 1 92 ? 10.090 -7.495 38.226 1.00 28.49 180 VAL A O 1
ATOM 703 N N . THR A 1 93 ? 9.766 -8.222 36.137 1.00 29.85 181 THR A N 1
ATOM 704 C CA . THR A 1 93 ? 10.364 -7.056 35.496 1.00 30.93 181 THR A CA 1
ATOM 705 C C . THR A 1 93 ? 9.289 -6.206 34.846 1.00 30.64 181 THR A C 1
ATOM 706 O O . THR A 1 93 ? 8.168 -6.685 34.649 1.00 29.56 181 THR A O 1
ATOM 710 N N . PRO A 1 94 ? 9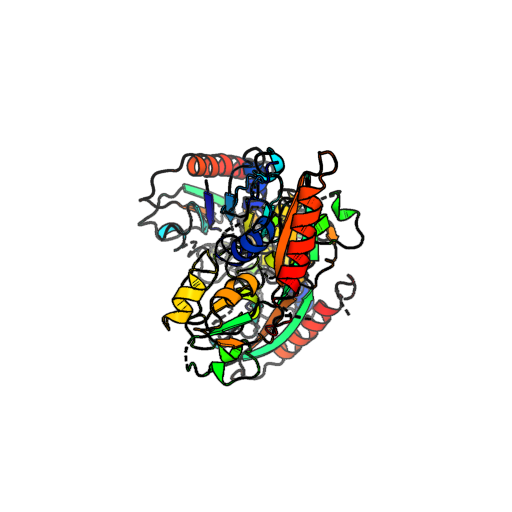.627 -4.951 34.496 1.00 31.60 182 PRO A N 1
ATOM 711 C CA . PRO A 1 94 ? 8.673 -4.109 33.767 1.00 31.80 182 PRO A CA 1
ATOM 712 C C . PRO A 1 94 ? 7.974 -4.785 32.574 1.00 33.66 182 PRO A C 1
ATOM 713 O O . PRO A 1 94 ? 6.746 -4.723 32.513 1.00 32.50 182 PRO A O 1
ATOM 717 N N . GLN A 1 95 ? 8.708 -5.434 31.671 1.00 37.89 183 GLN A N 1
ATOM 718 C CA . GLN A 1 95 ? 8.069 -5.994 30.478 1.00 39.48 183 GLN A CA 1
ATOM 719 C C . GLN A 1 95 ? 7.158 -7.193 30.781 1.00 37.71 183 GLN A C 1
ATOM 720 O O . GLN A 1 95 ? 6.242 -7.477 30.002 1.00 38.08 183 GLN A O 1
ATOM 726 N N . ASP A 1 96 ? 7.396 -7.886 31.897 1.00 36.18 184 ASP A N 1
ATOM 727 C CA . ASP A 1 96 ? 6.471 -8.933 32.356 1.00 35.00 184 ASP A CA 1
ATOM 728 C C . ASP A 1 96 ? 5.074 -8.386 32.627 1.00 32.82 184 ASP A C 1
ATOM 729 O O . ASP A 1 96 ? 4.117 -9.150 32.715 1.00 32.58 184 ASP A O 1
ATOM 734 N N . LEU A 1 97 ? 4.953 -7.071 32.750 1.00 31.64 185 LEU A N 1
ATOM 735 C CA . LEU A 1 97 ? 3.672 -6.459 33.084 1.00 29.98 185 LEU A CA 1
ATOM 736 C C . LEU A 1 97 ? 2.924 -6.032 31.825 1.00 32.06 185 LEU A C 1
ATOM 737 O O . LEU A 1 97 ? 1.775 -5.589 31.905 1.00 31.29 185 LEU A O 1
ATOM 742 N N . ALA A 1 98 ? 3.561 -6.162 30.664 1.00 34.51 186 ALA A N 1
ATOM 743 C CA . ALA A 1 98 ? 2.930 -5.706 29.425 1.00 35.51 186 ALA A CA 1
ATOM 744 C C . ALA A 1 98 ? 1.581 -6.385 29.260 1.00 34.95 186 ALA A C 1
ATOM 745 O O . ALA A 1 98 ? 1.472 -7.588 29.446 1.00 35.03 186 ALA A O 1
ATOM 747 N N . GLY A 1 99 ? 0.547 -5.611 28.953 1.00 34.44 187 GLY A N 1
ATOM 748 C CA . GLY A 1 99 ? -0.763 -6.188 28.730 1.00 33.97 187 GLY A CA 1
ATOM 749 C C . GLY A 1 99 ? -1.549 -6.434 30.004 1.00 31.38 187 GLY A C 1
ATOM 750 O O . GLY A 1 99 ? -2.719 -6.832 29.941 1.00 30.86 187 GLY A O 1
ATOM 751 N N . GLU A 1 100 ? -0.929 -6.227 31.167 1.00 29.73 188 GLU A N 1
ATOM 752 C CA . GLU A 1 100 ? -1.636 -6.451 32.427 1.00 27.42 188 GLU A CA 1
ATOM 753 C C . GLU A 1 100 ? -2.421 -5.215 32.835 1.00 26.25 188 GLU A C 1
ATOM 754 O O . GLU A 1 100 ? -2.020 -4.083 32.536 1.00 26.58 188 GLU A O 1
ATOM 760 N N . ARG A 1 101 ? -3.547 -5.426 33.505 1.00 25.41 189 ARG A N 1
ATOM 761 C CA . ARG A 1 101 ? -4.221 -4.319 34.142 1.00 25.50 189 ARG A CA 1
ATOM 762 C C . ARG A 1 101 ? -3.513 -4.049 35.459 1.00 23.46 189 ARG A C 1
ATOM 763 O O . ARG A 1 101 ? -3.423 -4.928 36.331 1.00 22.40 189 ARG A O 1
ATOM 771 N N . ILE A 1 102 ? -2.994 -2.836 35.581 1.00 22.85 190 ILE A N 1
ATOM 772 C CA . ILE A 1 102 ? -2.192 -2.455 36.727 1.00 21.33 190 ILE A CA 1
ATOM 773 C C . ILE A 1 102 ? -3.005 -1.594 37.674 1.00 20.30 190 ILE A C 1
ATOM 774 O O . ILE A 1 102 ? -3.665 -0.638 37.271 1.00 20.98 190 ILE A O 1
ATOM 779 N N . ILE A 1 103 ? -2.969 -1.960 38.938 1.00 18.43 191 ILE A N 1
ATOM 780 C CA . ILE A 1 103 ? -3.597 -1.166 39.947 1.00 17.40 191 ILE A CA 1
ATOM 781 C C . ILE A 1 103 ? -2.588 -0.152 40.485 1.00 17.39 191 ILE A C 1
ATOM 782 O O . ILE A 1 103 ? -1.575 -0.532 41.061 1.00 17.14 191 ILE A O 1
ATOM 787 N N . LYS A 1 104 ? -2.867 1.128 40.275 1.00 17.67 192 LYS A N 1
ATOM 788 C CA . LYS A 1 104 ? -1.931 2.187 40.615 1.00 18.49 192 LYS A CA 1
ATOM 789 C C . LYS A 1 104 ? -2.342 2.948 41.859 1.00 17.70 192 LYS A C 1
ATOM 790 O O . LYS A 1 104 ? -3.530 3.079 42.159 1.00 17.19 192 LYS A O 1
ATOM 796 N N . GLN A 1 105 ? -1.342 3.432 42.587 1.00 18.17 193 GLN A N 1
ATOM 797 C CA . GLN A 1 105 ? -1.563 4.335 43.707 1.00 19.51 193 GLN A CA 1
ATOM 798 C C . GLN A 1 105 ? -1.964 5.722 43.166 1.00 20.11 193 GLN A C 1
ATOM 799 O O . GLN A 1 105 ? -2.099 5.922 41.960 1.00 20.12 193 GLN A O 1
ATOM 805 N N . GLU A 1 106 ? -2.170 6.690 44.039 1.00 21.14 194 GLU A N 1
ATOM 806 C CA . GLU A 1 106 ? -2.844 7.873 43.545 1.00 22.91 194 GLU A CA 1
ATOM 807 C C . GLU A 1 106 ? -1.902 8.789 42.771 1.00 23.41 194 GLU A C 1
ATOM 808 O O . GLU A 1 106 ? -0.761 9.002 43.143 1.00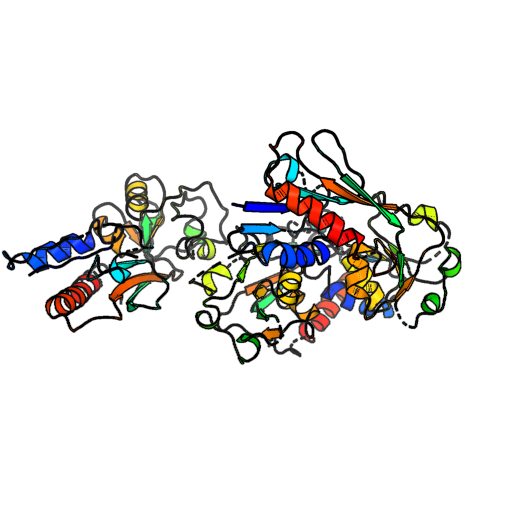 23.54 194 GLU A O 1
ATOM 814 N N . THR A 1 107 ? -2.431 9.280 41.657 1.00 23.56 195 THR A N 1
ATOM 815 C CA . THR A 1 107 ? -1.703 10.037 40.672 1.00 23.65 195 THR A CA 1
ATOM 816 C C . THR A 1 107 ? -1.084 11.258 41.311 1.00 25.31 195 THR A C 1
ATOM 817 O O . THR A 1 107 ? -1.752 11.962 42.060 1.00 22.87 195 THR A O 1
ATOM 821 N N . GLY A 1 108 ? 0.196 11.485 41.038 1.00 25.32 196 GLY A N 1
ATOM 822 C CA . GLY A 1 108 ? 0.895 12.618 41.627 1.00 26.11 196 GLY A CA 1
ATOM 823 C C . GLY A 1 108 ? 1.625 12.337 42.935 1.00 25.59 196 GLY A C 1
ATOM 824 O O . GLY A 1 108 ? 2.451 13.143 43.354 1.00 26.99 196 GLY A O 1
ATOM 825 N N . THR A 1 109 ? 1.338 11.224 43.606 1.00 23.79 197 THR A N 1
ATOM 826 C CA . THR A 1 109 ? 2.154 10.909 44.762 1.00 23.63 197 THR A CA 1
ATOM 827 C C . THR A 1 109 ? 3.535 10.431 44.326 1.00 23.03 197 THR A C 1
ATOM 828 O O . THR A 1 109 ? 3.710 9.912 43.237 1.00 21.03 197 THR A O 1
ATOM 832 N N . LEU A 1 110 ? 4.509 10.627 45.199 1.00 23.55 198 LEU A N 1
ATOM 833 C CA . LEU A 1 110 ? 5.870 10.238 44.925 1.00 24.51 198 LEU A CA 1
ATOM 834 C C . LEU A 1 110 ? 5.978 8.736 44.655 1.00 23.54 198 LEU A C 1
ATOM 835 O O . LEU A 1 110 ? 6.656 8.311 43.719 1.00 23.85 198 LEU A O 1
ATOM 840 N N . PHE A 1 111 ? 5.289 7.928 45.446 1.00 22.79 199 PHE A N 1
ATOM 841 C CA . PHE A 1 111 ? 5.330 6.491 45.227 1.00 21.92 199 PHE A CA 1
ATOM 842 C C . PHE A 1 111 ? 4.727 6.120 43.869 1.00 20.89 199 PHE A C 1
ATOM 843 O O . PHE A 1 111 ? 5.310 5.327 43.110 1.00 21.01 199 PHE A O 1
ATOM 851 N N . ALA A 1 112 ? 3.572 6.699 43.553 1.00 20.22 200 ALA A N 1
ATOM 852 C CA . ALA A 1 112 ? 2.908 6.429 42.277 1.00 17.77 200 ALA A CA 1
ATOM 853 C C . ALA A 1 112 ? 3.787 6.802 41.068 1.00 21.51 200 ALA A C 1
ATOM 854 O O . ALA A 1 112 ? 3.867 6.061 40.085 1.00 18.89 200 ALA A O 1
ATOM 864 N N . ARG A 1 114 ? 7.134 7.032 41.091 1.00 21.96 202 ARG A N 1
ATOM 865 C CA . ARG A 1 114 ? 8.226 6.050 41.039 1.00 23.21 202 ARG A CA 1
ATOM 866 C C . ARG A 1 114 ? 7.803 4.808 40.289 1.00 23.65 202 ARG A C 1
ATOM 867 O O . ARG A 1 114 ? 8.513 4.355 39.406 1.00 25.04 202 ARG A O 1
ATOM 875 N N . VAL A 1 115 ? 6.648 4.251 40.629 1.00 23.19 203 VAL A N 1
ATOM 876 C CA . VAL A 1 115 ? 6.132 3.118 39.872 1.00 23.28 203 VAL A CA 1
ATOM 877 C C . VAL A 1 115 ? 6.015 3.455 38.388 1.00 25.28 203 VAL A C 1
ATOM 878 O O . VAL A 1 115 ? 6.592 2.775 37.532 1.00 25.51 203 VAL A O 1
ATOM 882 N N . GLU A 1 116 ? 5.282 4.525 38.096 1.00 27.03 204 GLU A N 1
ATOM 883 C CA . GLU A 1 116 ? 5.011 4.937 36.732 1.00 28.57 204 GLU A CA 1
ATOM 884 C C . GLU A 1 116 ? 6.322 5.137 35.962 1.00 29.89 204 GLU A C 1
ATOM 885 O O . GLU A 1 116 ? 6.396 4.822 34.769 1.00 30.94 204 GLU A O 1
ATOM 891 N N . VAL A 1 117 ? 7.365 5.629 36.633 1.00 30.34 205 VAL A N 1
ATOM 892 C CA . VAL A 1 117 ? 8.659 5.773 35.963 1.00 32.57 205 VAL A CA 1
ATOM 893 C C . VAL A 1 117 ? 9.293 4.392 35.666 1.00 32.78 205 VAL A C 1
ATOM 894 O O . VAL A 1 117 ? 9.827 4.172 34.580 1.00 34.29 205 VAL A O 1
ATOM 898 N N . ALA A 1 118 ? 9.229 3.472 36.626 1.00 31.43 206 ALA A N 1
ATOM 899 C CA . ALA A 1 118 ? 9.783 2.131 36.422 1.00 32.17 206 ALA A CA 1
ATOM 900 C C . ALA A 1 118 ? 9.119 1.374 35.286 1.00 33.50 206 ALA A C 1
ATOM 901 O O . ALA A 1 118 ? 9.726 0.469 34.733 1.00 34.77 206 ALA A O 1
ATOM 903 N N . ILE A 1 119 ? 7.903 1.753 34.908 1.00 43.92 207 ILE A N 1
ATOM 904 C CA . ILE A 1 119 ? 7.206 1.075 33.818 1.00 47.16 207 ILE A CA 1
ATOM 905 C C . ILE A 1 119 ? 6.895 2.020 32.661 1.00 53.82 207 ILE A C 1
ATOM 906 O O . ILE A 1 119 ? 5.859 1.900 32.002 1.00 55.62 207 ILE A O 1
ATOM 911 N N . GLY A 1 120 ? 7.805 2.951 32.398 1.00 57.95 208 GLY A N 1
ATOM 912 C CA . GLY A 1 120 ? 7.590 3.920 31.347 1.00 63.83 208 GLY A CA 1
ATOM 913 C C . GLY A 1 120 ? 7.791 3.268 30.002 1.00 70.29 208 GLY A C 1
ATOM 914 O O . GLY A 1 120 ? 7.406 3.805 28.963 1.00 73.68 208 GLY A O 1
ATOM 915 N N . GLY A 1 121 ? 8.394 2.087 30.029 1.00 72.17 209 GLY A N 1
ATOM 916 C CA . GLY A 1 121 ? 8.729 1.377 28.812 1.00 76.55 209 GLY A CA 1
ATOM 917 C C . GLY A 1 121 ? 7.670 0.401 28.333 1.00 76.64 209 GLY A C 1
ATOM 918 O O . GLY A 1 121 ? 7.908 -0.320 27.362 1.00 79.39 209 GLY A O 1
ATOM 919 N N . ILE A 1 122 ? 6.515 0.356 29.003 1.00 74.80 210 ILE A N 1
ATOM 920 C CA . ILE A 1 122 ? 5.419 -0.508 28.543 1.00 76.63 210 ILE A CA 1
ATOM 921 C C . ILE A 1 122 ? 4.234 0.304 28.022 1.00 80.05 210 ILE A C 1
ATOM 922 O O . ILE A 1 122 ? 3.997 1.434 28.457 1.00 78.91 210 ILE A O 1
ATOM 927 N N . GLN A 1 123 ? 3.501 -0.282 27.077 1.00 84.83 211 GLN A N 1
ATOM 928 C CA . GLN A 1 123 ? 2.288 0.336 26.567 1.00 88.36 211 GLN A CA 1
ATOM 929 C C . GLN A 1 123 ? 1.287 0.510 27.701 1.00 84.69 211 GLN A C 1
ATOM 930 O O . GLN A 1 123 ? 1.013 -0.421 28.471 1.00 81.35 211 GLN A O 1
ATOM 936 N N . ARG A 1 124 ? 0.754 1.719 27.806 1.00 85.80 212 ARG A N 1
ATOM 937 C CA . ARG A 1 124 ? -0.178 2.037 28.870 1.00 82.97 212 ARG A CA 1
ATOM 938 C C . ARG A 1 124 ? -1.577 1.560 28.511 1.00 83.47 212 ARG A C 1
ATOM 939 O O . ARG A 1 124 ? -2.147 1.962 27.487 1.00 87.54 212 ARG A O 1
ATOM 947 N N . ARG A 1 125 ? -2.107 0.681 29.357 1.00 79.34 213 ARG A N 1
ATOM 948 C CA . ARG A 1 125 ? -3.496 0.251 29.272 1.00 78.48 213 ARG A CA 1
ATOM 949 C C . ARG A 1 125 ? -4.323 0.969 30.335 1.00 73.18 213 ARG A C 1
ATOM 950 O O . ARG A 1 125 ? -3.753 1.583 31.237 1.00 69.87 213 ARG A O 1
ATOM 958 N N . PRO A 1 126 ? -5.669 0.910 30.227 1.00 73.06 214 PRO A N 1
ATOM 959 C CA . PRO A 1 126 ? -6.535 1.476 31.275 1.00 68.15 214 PRO A CA 1
ATOM 960 C C . PRO A 1 126 ? -6.299 0.843 32.647 1.00 60.74 214 PRO A C 1
ATOM 961 O O . PRO A 1 126 ? -6.391 -0.374 32.798 1.00 60.58 214 PRO A O 1
ATOM 965 N N . SER A 1 127 ? -5.995 1.665 33.643 1.00 54.68 215 SER A N 1
ATOM 966 C CA . SER A 1 127 ? -5.686 1.145 34.969 1.00 46.89 215 SER A CA 1
ATOM 967 C C . SER A 1 127 ? -6.781 1.468 35.994 1.00 40.63 215 SER A C 1
ATOM 968 O O . SER A 1 127 ? -7.782 2.103 35.677 1.00 41.57 215 SER A O 1
ATOM 971 N N . ILE A 1 128 ? -6.591 0.997 37.216 1.00 34.10 216 ILE A N 1
ATOM 972 C CA . ILE A 1 128 ? -7.445 1.370 38.324 1.00 29.24 216 ILE A CA 1
ATOM 973 C C . ILE A 1 128 ? -6.602 2.161 39.297 1.00 25.35 216 ILE A C 1
ATOM 974 O O . ILE A 1 128 ? -5.522 1.721 39.679 1.00 24.09 216 ILE A O 1
ATOM 979 N N . GLU A 1 129 ? -7.072 3.336 39.674 1.00 23.72 217 GLU A N 1
ATOM 980 C CA . GLU A 1 129 ? -6.325 4.180 40.582 1.00 22.21 217 GLU A CA 1
ATOM 981 C C . GLU A 1 129 ? -6.979 4.134 41.967 1.00 20.46 217 GLU A C 1
ATOM 982 O O . GLU A 1 129 ? -8.199 4.262 42.112 1.00 16.40 217 GLU A O 1
ATOM 988 N N . VAL A 1 130 ? -6.154 3.937 42.976 1.00 14.65 218 VAL A N 1
ATOM 989 C CA . VAL A 1 130 ? -6.606 3.875 44.346 1.00 13.37 218 VAL A CA 1
ATOM 990 C C . VAL A 1 130 ? -5.672 4.763 45.190 1.00 18.30 218 VAL A C 1
ATOM 991 O O . VAL A 1 130 ? -4.651 5.232 44.694 1.00 13.67 218 VAL A O 1
ATOM 995 N N . SER A 1 131 ? -6.029 5.019 46.445 1.00 12.47 219 SER A N 1
ATOM 996 C CA . SER A 1 131 ? -5.132 5.736 47.334 1.00 12.49 219 SER A CA 1
ATOM 997 C C . SER A 1 131 ? -4.678 4.880 48.532 1.00 11.64 219 SER A C 1
ATOM 998 O O . SER A 1 131 ? -3.637 5.116 49.088 1.00 14.85 219 SER A O 1
ATOM 1001 N N . LEU A 1 132 ? -5.466 3.902 48.946 1.00 13.34 220 LEU A N 1
ATOM 1002 C CA . LEU A 1 132 ? -5.067 3.023 50.058 1.00 13.02 220 LEU A CA 1
ATOM 1003 C C . LEU A 1 132 ? -4.417 1.759 49.532 1.00 10.33 220 LEU A C 1
ATOM 1004 O O . LEU A 1 132 ? -4.938 1.166 48.611 1.00 13.40 220 LEU A O 1
ATOM 1009 N N . SER A 1 133 ? -3.295 1.341 50.104 1.00 10.31 221 SER A N 1
ATOM 1010 C CA . SER A 1 133 ? -2.695 0.072 49.703 1.00 11.77 221 SER A CA 1
ATOM 1011 C C . SER A 1 133 ? -3.679 -1.100 49.907 1.00 12.36 221 SER A C 1
ATOM 1012 O O . SER A 1 133 ? -3.675 -2.052 49.125 1.00 13.51 221 SER A O 1
ATOM 1015 N N A HIS A 1 134 ? -4.506 -1.021 50.950 0.45 11.91 222 HIS A N 1
ATOM 1016 N N B HIS A 1 134 ? -4.518 -1.017 50.935 0.55 11.90 222 HIS A N 1
ATOM 1017 C CA A HIS A 1 134 ? -5.488 -2.071 51.232 0.45 12.67 222 HIS A CA 1
ATOM 1018 C CA B HIS A 1 134 ? -5.459 -2.097 51.219 0.55 12.66 222 HIS A CA 1
ATOM 1019 C C A HIS A 1 134 ? -6.471 -2.248 50.078 0.45 12.19 222 HIS A C 1
ATOM 1020 C C B HIS A 1 134 ? -6.534 -2.246 50.129 0.55 12.23 222 HIS A C 1
ATOM 1021 O O A HIS A 1 134 ? -6.772 -3.382 49.681 0.45 11.50 222 HIS A O 1
ATOM 1022 O O B HIS A 1 134 ? -6.934 -3.370 49.803 0.55 11.59 222 HIS A O 1
ATOM 1035 N N . THR A 1 135 ? -6.963 -1.134 49.537 1.00 10.85 223 THR A N 1
ATOM 1036 C CA . THR A 1 135 ? -7.850 -1.197 48.364 1.00 11.22 223 THR A CA 1
ATOM 1037 C C . THR A 1 135 ? -7.196 -1.939 47.183 1.00 11.29 223 THR A C 1
ATOM 1038 O O . THR A 1 135 ? -7.781 -2.836 46.593 1.00 12.04 223 THR A O 1
ATOM 1042 N N . ALA A 1 136 ? -5.956 -1.577 46.882 1.00 10.84 224 ALA A N 1
ATOM 1043 C CA . ALA A 1 136 ? -5.206 -2.224 45.816 1.00 14.34 224 ALA A CA 1
ATOM 1044 C C . ALA A 1 136 ? -5.053 -3.705 46.066 1.00 14.82 224 ALA A C 1
ATOM 1045 O O . ALA A 1 136 ? -5.262 -4.512 45.145 1.00 12.35 224 ALA A O 1
ATOM 1047 N N . LEU A 1 137 ? -4.690 -4.057 47.307 1.00 11.10 225 LEU A N 1
ATOM 1048 C CA . LEU A 1 137 ? -4.450 -5.449 47.636 1.00 11.69 225 LEU A CA 1
ATOM 1049 C C . LEU A 1 137 ? -5.773 -6.230 47.566 1.00 12.95 225 LEU A C 1
ATOM 1050 O O . LEU A 1 137 ? -5.773 -7.387 47.099 1.00 13.67 225 LEU A O 1
ATOM 1055 N N . SER A 1 138 ? -6.888 -5.608 47.990 1.00 12.72 226 SER A N 1
ATOM 1056 C CA . SER A 1 138 ? -8.201 -6.262 47.847 1.00 15.13 226 SER A CA 1
ATOM 1057 C C . SER A 1 138 ? -8.533 -6.503 46.355 1.00 15.87 226 SER A C 1
ATOM 1058 O O . SER A 1 138 ? -9.060 -7.542 45.982 1.00 16.20 226 SER A O 1
ATOM 1061 N N . LEU A 1 139 ? -8.226 -5.537 45.510 1.00 15.58 227 LEU A N 1
ATOM 1062 C CA . LEU A 1 139 ? -8.493 -5.715 44.087 1.00 17.25 227 LEU A CA 1
ATOM 1063 C C . LEU A 1 139 ? -7.612 -6.831 43.524 1.00 16.09 227 LEU A C 1
ATOM 1064 O O . LEU A 1 139 ? -8.049 -7.596 42.687 1.00 17.78 227 LEU A O 1
ATOM 1069 N N . VAL A 1 140 ? -6.383 -6.941 44.003 1.00 15.64 228 VAL A N 1
ATOM 1070 C CA . VAL A 1 140 ? -5.524 -7.984 43.489 1.00 17.02 228 VAL A CA 1
ATOM 1071 C C . VAL A 1 140 ? -6.147 -9.317 43.874 1.00 18.60 228 VAL A C 1
ATOM 1072 O O . VAL A 1 140 ? -6.316 -10.215 43.034 1.00 20.48 228 VAL A O 1
ATOM 1076 N N . ARG A 1 141 ? -6.568 -9.403 45.128 1.00 18.34 229 ARG A N 1
ATOM 1077 C CA . ARG A 1 141 ? -7.131 -10.629 45.653 1.00 20.61 229 ARG A CA 1
ATOM 1078 C C . ARG A 1 141 ? -8.329 -11.084 44.817 1.00 21.42 229 ARG A C 1
ATOM 1079 O O . ARG A 1 141 ? -8.520 -12.278 44.623 1.00 22.84 229 ARG A O 1
ATOM 1087 N N . GLU A 1 142 ? -9.080 -10.126 44.282 1.00 20.78 230 GLU A N 1
ATOM 1088 C CA . GLU A 1 142 ? -10.257 -10.411 43.488 1.00 22.89 230 GLU A CA 1
ATOM 1089 C C . GLU A 1 142 ? -9.948 -10.708 42.015 1.00 23.79 230 GLU A C 1
ATOM 1090 O O . GLU A 1 142 ? -10.852 -10.935 41.235 1.00 25.51 230 GLU A O 1
ATOM 1096 N N . GLY A 1 143 ? -8.673 -10.710 41.645 1.00 22.65 231 GLY A N 1
ATOM 1097 C CA . GLY A 1 143 ? -8.264 -11.017 40.295 1.00 24.37 231 GLY A CA 1
ATOM 1098 C C . GLY A 1 143 ? -8.410 -9.861 39.320 1.00 24.54 231 GLY A C 1
ATOM 1099 O O . GLY A 1 143 ? -8.490 -10.071 38.106 1.00 27.13 231 GLY A O 1
ATOM 1100 N N . ALA A 1 144 ? -8.415 -8.643 39.844 1.00 22.50 232 ALA A N 1
ATOM 1101 C CA . ALA A 1 144 ? -8.764 -7.480 39.060 1.00 22.94 232 ALA A CA 1
ATOM 1102 C C . ALA A 1 144 ? -7.570 -6.912 38.324 1.00 24.92 232 ALA A C 1
ATOM 1103 O O . ALA A 1 144 ? -7.728 -6.177 37.352 1.00 24.31 232 ALA A O 1
ATOM 1105 N N . GLY A 1 145 ? -6.374 -7.257 38.782 1.00 21.67 233 GLY A N 1
ATOM 1106 C CA . GLY A 1 145 ? -5.159 -6.754 38.181 1.00 21.80 233 GLY A CA 1
ATOM 1107 C C . GLY A 1 145 ? -3.977 -7.038 39.080 1.00 21.19 233 GLY A C 1
ATOM 1108 O O . GLY A 1 145 ? -4.053 -7.838 39.989 1.00 19.23 233 GLY A O 1
ATOM 1109 N N . ILE A 1 146 ? -2.855 -6.390 38.835 1.00 20.76 234 ILE A N 1
ATOM 1110 C CA . ILE A 1 146 ? -1.742 -6.577 39.750 1.00 19.19 234 ILE A CA 1
ATOM 1111 C C . ILE A 1 146 ? -1.282 -5.197 40.281 1.00 18.37 234 ILE A C 1
ATOM 1112 O O . ILE A 1 146 ? -1.601 -4.140 39.707 1.00 18.92 234 ILE A O 1
ATOM 1117 N N . ALA A 1 147 ? -0.575 -5.191 41.398 1.00 15.49 235 ALA A N 1
ATOM 1118 C CA . ALA A 1 147 ? -0.202 -3.928 42.015 1.00 14.45 235 ALA A CA 1
ATOM 1119 C C . ALA A 1 147 ? 1.252 -3.946 42.431 1.00 14.35 235 ALA A C 1
ATOM 1120 O O . ALA A 1 147 ? 1.778 -4.988 42.818 1.00 14.36 235 ALA A O 1
ATOM 1122 N N . ILE A 1 148 ? 1.910 -2.804 42.319 1.00 16.65 236 ILE A N 1
ATOM 1123 C CA . ILE A 1 148 ? 3.215 -2.630 42.915 1.00 17.12 236 ILE A CA 1
ATOM 1124 C C . ILE A 1 148 ? 2.942 -1.893 44.205 1.00 16.86 236 ILE A C 1
ATOM 1125 O O . ILE A 1 148 ? 2.384 -0.812 44.181 1.00 16.93 236 ILE A O 1
ATOM 1130 N N . ILE A 1 149 ? 3.248 -2.501 45.347 1.00 17.59 237 ILE A N 1
ATOM 1131 C CA . ILE A 1 149 ? 2.859 -1.892 46.616 1.00 18.31 237 ILE A CA 1
ATOM 1132 C C . ILE A 1 149 ? 3.927 -1.971 47.660 1.00 19.29 237 ILE A C 1
ATOM 1133 O O . ILE A 1 149 ? 4.884 -2.743 47.549 1.00 20.03 237 ILE A O 1
ATOM 1138 N N . ASP A 1 150 ? 3.732 -1.172 48.698 1.00 20.24 238 ASP A N 1
ATOM 1139 C CA . ASP A 1 150 ? 4.575 -1.222 49.872 1.00 22.65 238 ASP A CA 1
ATOM 1140 C C . ASP A 1 150 ? 4.331 -2.559 50.582 1.00 23.34 238 ASP A C 1
ATOM 1141 O O . ASP A 1 150 ? 3.210 -2.999 50.705 1.00 23.10 238 ASP A O 1
ATOM 1146 N N . PRO A 1 151 ? 5.393 -3.223 51.027 1.00 24.62 239 PRO A N 1
ATOM 1147 C CA . PRO A 1 151 ? 5.274 -4.543 51.662 1.00 24.83 239 PRO A CA 1
ATOM 1148 C C . PRO A 1 151 ? 4.574 -4.566 53.035 1.00 24.40 239 PRO A C 1
ATOM 1149 O O . PRO A 1 151 ? 3.958 -5.580 53.361 1.00 24.37 239 PRO A O 1
ATOM 1153 N N . ALA A 1 152 ? 4.705 -3.502 53.822 1.00 24.71 240 ALA A N 1
ATOM 1154 C CA . ALA A 1 152 ? 3.966 -3.359 55.091 1.00 26.04 240 ALA A CA 1
ATOM 1155 C C . ALA A 1 152 ? 2.496 -3.734 54.939 1.00 26.24 240 ALA A C 1
ATOM 1156 O O . ALA A 1 152 ? 1.991 -4.547 55.674 1.00 26.92 240 ALA A O 1
ATOM 1158 N N . ALA A 1 153 ? 1.814 -3.168 53.964 1.00 26.52 241 ALA A N 1
ATOM 1159 C CA . ALA A 1 153 ? 0.424 -3.535 53.764 1.00 28.28 241 ALA A CA 1
ATOM 1160 C C . ALA A 1 153 ? 0.273 -4.957 53.233 1.00 31.76 241 ALA A C 1
ATOM 1161 O O . ALA A 1 153 ? -0.661 -5.668 53.605 1.00 32.26 241 ALA A O 1
ATOM 1163 N N . ALA A 1 154 ? 1.166 -5.358 52.332 1.00 33.80 242 ALA A N 1
ATOM 1164 C CA . ALA A 1 154 ? 1.005 -6.622 51.618 1.00 34.61 242 ALA A CA 1
ATOM 1165 C C . ALA A 1 154 ? 1.006 -7.805 52.580 1.00 35.12 242 ALA A C 1
ATOM 1166 O O . ALA A 1 154 ? 0.433 -8.856 52.312 1.00 35.01 242 ALA A O 1
ATOM 1168 N N . ILE A 1 155 ? 1.645 -7.606 53.721 1.00 36.24 243 ILE A N 1
ATOM 1169 C CA . ILE A 1 155 ? 1.906 -8.697 54.627 1.00 39.32 243 ILE A CA 1
ATOM 1170 C C . ILE A 1 155 ? 0.587 -9.290 55.146 1.00 40.46 243 ILE A C 1
ATOM 1171 O O . ILE A 1 155 ? 0.491 -10.490 55.370 1.00 42.48 243 ILE A O 1
ATOM 1176 N N . GLU A 1 156 ? -0.447 -8.464 55.261 1.00 38.49 244 GLU A N 1
ATOM 1177 C CA . GLU A 1 156 ? -1.723 -8.918 55.792 1.00 38.43 244 GLU A CA 1
ATOM 1178 C C . GLU A 1 156 ? -2.478 -9.776 54.765 1.00 36.55 244 GLU A C 1
ATOM 1179 O O . GLU A 1 156 ? -3.531 -10.344 55.058 1.00 37.43 244 GLU A O 1
ATOM 1185 N N . PHE A 1 157 ? -1.940 -9.879 53.558 1.00 33.53 245 PHE A N 1
ATOM 1186 C CA . PHE A 1 157 ? -2.623 -10.619 52.496 1.00 31.89 245 PHE A CA 1
ATOM 1187 C C . PHE A 1 157 ? -1.858 -11.866 52.032 1.00 32.44 245 PHE A C 1
ATOM 1188 O O . PHE A 1 157 ? -2.309 -12.548 51.121 1.00 32.81 245 PHE A O 1
ATOM 1196 N N . THR A 1 158 ? -0.708 -12.165 52.624 1.00 33.58 246 THR A N 1
ATOM 1197 C CA . THR A 1 158 ? 0.121 -13.246 52.080 1.00 34.00 246 THR A CA 1
ATOM 1198 C C . THR A 1 158 ? -0.571 -14.605 52.028 1.00 36.85 246 THR A C 1
ATOM 1199 O O . THR A 1 158 ? -0.125 -15.505 51.314 1.00 38.49 246 THR A O 1
ATOM 1203 N N . ASP A 1 159 ? -1.656 -14.776 52.768 1.00 37.80 247 ASP A N 1
ATOM 1204 C CA . ASP A 1 159 ? -2.353 -16.050 52.695 1.00 39.93 247 ASP A CA 1
ATOM 1205 C C . ASP A 1 159 ? -3.276 -16.125 51.474 1.00 37.96 247 ASP A C 1
ATOM 1206 O O . ASP A 1 159 ? -3.760 -17.195 51.137 1.00 39.99 247 ASP A O 1
ATOM 1211 N N . ARG A 1 160 ? -3.489 -15.002 50.790 1.00 34.51 248 ARG A N 1
ATOM 1212 C CA . ARG A 1 160 ? -4.473 -14.960 49.706 1.00 33.95 248 ARG A CA 1
ATOM 1213 C C . ARG A 1 160 ? -4.035 -14.277 48.408 1.00 30.15 248 ARG A C 1
ATOM 1214 O O . ARG A 1 160 ? -4.798 -14.247 47.457 1.00 29.85 248 ARG A O 1
ATOM 1222 N N . ILE A 1 161 ? -2.823 -13.727 48.363 1.00 27.44 249 ILE A N 1
ATOM 1223 C CA . ILE A 1 161 ? -2.207 -13.285 47.102 1.00 25.36 249 ILE A CA 1
ATOM 1224 C C . ILE A 1 161 ? -0.779 -13.779 47.047 1.00 24.51 249 ILE A C 1
ATOM 1225 O O . ILE A 1 161 ? -0.301 -14.343 48.011 1.00 25.28 249 ILE A O 1
ATOM 1230 N N . VAL A 1 162 ? -0.099 -13.566 45.926 1.00 23.38 250 VAL A N 1
ATOM 1231 C CA . VAL A 1 162 ? 1.300 -13.947 45.793 1.00 23.35 250 VAL A CA 1
ATOM 1232 C C . VAL A 1 162 ? 2.193 -12.686 45.694 1.00 21.95 250 VAL A C 1
ATOM 1233 O O . VAL A 1 162 ? 1.890 -11.764 44.942 1.00 17.55 250 VAL A O 1
ATOM 1237 N N . LEU A 1 163 ? 3.271 -12.640 46.473 1.00 18.29 251 LEU A N 1
ATOM 1238 C CA . LEU A 1 163 ? 4.179 -11.507 46.451 1.00 17.33 251 LEU A CA 1
ATOM 1239 C C . LEU A 1 163 ? 5.487 -11.927 45.800 1.00 19.79 251 LEU A C 1
ATOM 1240 O O . LEU A 1 163 ? 6.058 -12.951 46.167 1.00 19.84 251 LEU A O 1
ATOM 1245 N N . ARG A 1 164 ? 5.951 -11.123 44.846 1.00 19.34 252 ARG A N 1
ATOM 1246 C CA . ARG A 1 164 ? 7.194 -11.362 44.138 1.00 20.70 252 ARG A CA 1
ATOM 1247 C C . ARG A 1 164 ? 8.014 -10.096 44.139 1.00 20.54 252 ARG A C 1
ATOM 1248 O O . ARG A 1 164 ? 7.454 -9.023 44.044 1.00 19.74 252 ARG A O 1
ATOM 1256 N N . PRO A 1 165 ? 9.345 -10.220 44.229 1.00 21.85 253 PRO A N 1
ATOM 1257 C CA . PRO A 1 165 ? 10.221 -9.037 44.115 1.00 22.08 253 PRO A CA 1
ATOM 1258 C C . PRO A 1 165 ? 10.158 -8.405 42.731 1.00 22.59 253 PRO A C 1
ATOM 1259 O O . PRO A 1 165 ? 9.961 -9.121 41.760 1.00 22.63 253 PRO A O 1
ATOM 1263 N N . PHE A 1 166 ? 10.299 -7.083 42.661 1.00 22.40 254 PHE A N 1
ATOM 1264 C CA . PHE A 1 166 ? 10.377 -6.343 41.390 1.00 24.05 254 PHE A CA 1
ATOM 1265 C C . PHE A 1 166 ? 11.844 -6.206 41.025 1.00 26.40 254 PHE A C 1
ATOM 1266 O O . PHE A 1 166 ? 12.682 -6.089 41.911 1.00 26.77 254 PHE A O 1
ATOM 1274 N N . SER A 1 167 ? 12.162 -6.201 39.737 1.00 28.46 255 SER A N 1
ATOM 1275 C CA . SER A 1 167 ? 13.545 -6.076 39.287 1.00 29.47 255 SER A CA 1
ATOM 1276 C C . SER A 1 167 ? 14.079 -4.663 39.513 1.00 32.16 255 SER A C 1
ATOM 1277 O O . SER A 1 167 ? 15.275 -4.457 39.645 1.00 31.74 255 SER A O 1
ATOM 1280 N N . ILE A 1 168 ? 13.179 -3.694 39.590 1.00 28.72 256 ILE A N 1
ATOM 1281 C CA . ILE A 1 168 ? 13.568 -2.322 39.829 1.00 29.38 256 ILE A CA 1
ATOM 1282 C C . ILE A 1 168 ? 13.271 -1.908 41.277 1.00 32.70 256 ILE A C 1
ATOM 1283 O O . ILE A 1 168 ? 12.161 -2.137 41.782 1.00 30.31 256 ILE A O 1
ATOM 1288 N N . PHE A 1 169 ? 14.238 -1.285 41.941 1.00 28.10 257 PHE A N 1
ATOM 1289 C CA . PHE A 1 169 ? 14.022 -0.807 43.302 1.00 26.57 257 PHE A CA 1
ATOM 1290 C C . PHE A 1 169 ? 13.125 0.424 43.346 1.00 28.73 257 PHE A C 1
ATOM 1291 O O . PHE A 1 169 ? 13.470 1.490 42.851 1.00 28.30 257 PHE A O 1
ATOM 1299 N N . ILE A 1 170 ? 11.953 0.275 43.944 1.00 25.44 258 ILE A N 1
ATOM 1300 C CA . ILE A 1 170 ? 11.086 1.427 44.168 1.00 25.08 258 ILE A CA 1
ATOM 1301 C C . ILE A 1 170 ? 11.000 1.688 45.655 1.00 25.10 258 ILE A C 1
ATOM 1302 O O . ILE A 1 170 ? 10.571 0.826 46.395 1.00 24.66 258 ILE A O 1
ATOM 1307 N N . ASP A 1 171 ? 11.425 2.857 46.106 1.00 37.62 259 ASP A N 1
ATOM 1308 C CA . ASP A 1 171 ? 11.496 3.120 47.542 1.00 36.56 259 ASP A CA 1
ATOM 1309 C C . ASP A 1 171 ? 10.095 3.206 48.142 1.00 33.44 259 ASP A C 1
ATOM 1310 O O . ASP A 1 171 ? 9.290 4.049 47.748 1.00 33.06 259 ASP A O 1
ATOM 1315 N N . ALA A 1 172 ? 9.807 2.321 49.082 1.00 31.93 260 ALA A N 1
ATOM 1316 C CA . ALA A 1 172 ? 8.548 2.374 49.821 1.00 29.95 260 ALA A CA 1
ATOM 1317 C C . ALA A 1 172 ? 8.831 2.839 51.224 1.00 30.48 260 ALA A C 1
ATOM 1318 O O . ALA A 1 172 ? 8.882 2.038 52.146 1.00 30.71 260 ALA A O 1
ATOM 1320 N N . GLU A 1 173 ? 9.026 4.134 51.391 1.00 31.19 261 GLU A N 1
ATOM 1321 C CA . GLU A 1 173 ? 9.460 4.656 52.669 1.00 31.74 261 GLU A CA 1
ATOM 1322 C C . GLU A 1 173 ? 8.321 5.103 53.582 1.00 29.45 261 GLU A C 1
ATOM 1323 O O . GLU A 1 173 ? 7.402 5.777 53.129 1.00 28.51 261 GLU A O 1
ATOM 1329 N N . PHE A 1 174 ? 8.384 4.749 54.866 1.00 28.77 262 PHE A N 1
ATOM 1330 C CA . PHE A 1 174 ? 7.567 5.478 55.826 1.00 27.64 262 PHE A CA 1
ATOM 1331 C C . PHE A 1 174 ? 8.392 6.002 56.984 1.00 28.95 262 PHE A C 1
ATOM 1332 O O . PHE A 1 174 ? 9.563 5.656 57.159 1.00 30.98 262 PHE A O 1
ATOM 1340 N N . LEU A 1 175 ? 7.775 6.885 57.753 1.00 27.67 263 LEU A N 1
ATOM 1341 C CA . LEU A 1 175 ? 8.468 7.577 58.814 1.00 27.93 263 LEU A CA 1
ATOM 1342 C C . LEU A 1 175 ? 7.784 7.339 60.144 1.00 26.62 263 LEU A C 1
ATOM 1343 O O . LEU A 1 175 ? 6.546 7.330 60.234 1.00 25.07 263 LEU A O 1
ATOM 1348 N N . GLU A 1 176 ? 8.588 7.143 61.178 1.00 27.44 264 GLU A N 1
ATOM 1349 C CA . GLU A 1 176 ? 8.112 7.298 62.529 1.00 27.14 264 GLU A CA 1
ATOM 1350 C C . GLU A 1 176 ? 8.405 8.728 62.917 1.00 28.87 264 GLU A C 1
ATOM 1351 O O . GLU A 1 176 ? 9.542 9.194 62.774 1.00 30.64 264 GLU A O 1
ATOM 1357 N N . VAL A 1 177 ? 7.381 9.419 63.410 1.00 28.27 265 VAL A N 1
ATOM 1358 C CA . VAL A 1 177 ? 7.444 10.857 63.584 1.00 29.21 265 VAL A CA 1
ATOM 1359 C C . VAL A 1 177 ? 7.192 11.267 65.016 1.00 28.55 265 VAL A C 1
ATOM 1360 O O . VAL A 1 177 ? 6.206 10.847 65.629 1.00 30.06 265 VAL A O 1
ATOM 1364 N N . ARG A 1 178 ? 8.078 12.105 65.546 1.00 30.80 266 ARG A N 1
ATOM 1365 C CA . ARG A 1 178 ? 7.900 12.674 66.879 1.00 32.27 266 ARG A CA 1
ATOM 1366 C C . ARG A 1 178 ? 8.035 14.180 66.846 1.00 39.99 266 ARG A C 1
ATOM 1367 O O . ARG A 1 178 ? 8.588 14.738 65.897 1.00 34.75 266 ARG A O 1
ATOM 1375 N N . SER A 1 179 ? 7.509 14.835 67.877 1.00 35.35 267 SER A N 1
ATOM 1376 C CA . SER A 1 179 ? 7.702 16.267 68.024 1.00 42.77 267 SER A CA 1
ATOM 1377 C C . SER A 1 179 ? 9.153 16.587 68.399 1.00 40.18 267 SER A C 1
ATOM 1378 O O . SER A 1 179 ? 9.758 15.916 69.236 1.00 40.85 267 SER A O 1
ATOM 1381 N N . ALA A 1 180 ? 9.702 17.613 67.763 1.00 41.84 268 ALA A N 1
ATOM 1382 C CA . ALA A 1 180 ? 11.044 18.082 68.084 1.00 56.11 268 ALA A CA 1
ATOM 1383 C C . ALA A 1 180 ? 11.031 18.824 69.419 1.00 58.02 268 ALA A C 1
ATOM 1384 O O . ALA A 1 180 ? 12.038 18.905 70.118 1.00 49.65 268 ALA A O 1
ATOM 1386 N N . ILE A 1 181 ? 9.864 19.364 69.751 1.00 56.95 269 ILE A N 1
ATOM 1387 C CA . ILE A 1 181 ? 9.614 20.005 71.034 1.00 57.43 269 ILE A CA 1
ATOM 1388 C C . ILE A 1 181 ? 9.067 18.990 72.029 1.00 56.20 269 ILE A C 1
ATOM 1389 O O . ILE A 1 181 ? 8.062 18.324 71.762 1.00 53.80 269 ILE A O 1
ATOM 1394 N N . GLY A 1 182 ? 9.712 18.865 73.176 1.00 57.99 270 GLY A N 1
ATOM 1395 C CA . GLY A 1 182 ? 9.192 17.982 74.197 1.00 57.19 270 GLY A CA 1
ATOM 1396 C C . GLY A 1 182 ? 10.234 17.466 75.165 1.00 58.21 270 GLY A C 1
ATOM 1397 O O . GLY A 1 182 ? 11.434 17.684 75.009 1.00 53.27 270 GLY A O 1
ATOM 1398 N N . ALA A 1 183 ? 9.753 16.775 76.187 1.00 57.81 271 ALA A N 1
ATOM 1399 C CA . ALA A 1 183 ? 10.616 16.154 77.173 1.00 60.10 271 ALA A CA 1
ATOM 1400 C C . ALA A 1 183 ? 10.668 14.665 76.870 1.00 56.58 271 ALA A C 1
ATOM 1401 O O . ALA A 1 183 ? 9.793 14.151 76.175 1.00 53.34 271 ALA A O 1
ATOM 1403 N N . PRO A 1 184 ? 11.694 13.972 77.384 1.00 57.57 272 PRO A N 1
ATOM 1404 C CA . PRO A 1 184 ? 11.794 12.517 77.247 1.00 51.16 272 PRO A CA 1
ATOM 1405 C C . PRO A 1 184 ? 10.479 11.784 77.525 1.00 49.52 272 PRO A C 1
ATOM 1406 O O . PRO A 1 184 ? 9.670 12.245 78.335 1.00 49.97 272 PRO A O 1
ATOM 1410 N N . SER A 1 185 ? 10.266 10.665 76.840 1.00 46.98 273 SER A N 1
ATOM 1411 C CA . SER A 1 185 ? 9.108 9.819 77.104 1.00 45.43 273 SER A CA 1
ATOM 1412 C C . SER A 1 185 ? 9.491 8.350 77.095 1.00 45.09 273 SER A C 1
ATOM 1413 O O . SER A 1 185 ? 9.801 7.799 76.042 1.00 43.61 273 SER A O 1
ATOM 1416 N N . THR A 1 186 ? 9.454 7.722 78.266 1.00 46.83 274 THR A N 1
ATOM 1417 C CA . THR A 1 186 ? 9.805 6.314 78.409 1.00 46.43 274 THR A CA 1
ATOM 1418 C C . THR A 1 186 ? 8.881 5.431 77.581 1.00 46.07 274 THR A C 1
ATOM 1419 O O . THR A 1 186 ? 9.335 4.578 76.819 1.00 45.05 274 THR A O 1
ATOM 1423 N N . ILE A 1 187 ? 7.584 5.651 77.734 1.00 42.24 275 ILE A N 1
ATOM 1424 C CA . ILE A 1 187 ? 6.590 4.852 77.055 1.00 45.43 275 ILE A CA 1
ATOM 1425 C C . ILE A 1 187 ? 6.679 5.020 75.524 1.00 42.57 275 ILE A C 1
ATOM 1426 O O . ILE A 1 187 ? 6.531 4.062 74.775 1.00 41.10 275 ILE A O 1
ATOM 1431 N N . VAL A 1 188 ? 6.980 6.223 75.059 1.00 42.06 276 VAL A N 1
ATOM 1432 C CA . VAL A 1 188 ? 7.084 6.447 73.630 1.00 39.30 276 VAL A CA 1
ATOM 1433 C C . VAL A 1 188 ? 8.351 5.798 73.100 1.00 40.18 276 VAL A C 1
ATOM 1434 O O . VAL A 1 188 ? 8.364 5.217 72.014 1.00 38.90 276 VAL A O 1
ATOM 1438 N N . ASP A 1 189 ? 9.420 5.877 73.876 1.00 42.98 277 ASP A N 1
ATOM 1439 C CA . ASP A 1 189 ? 10.679 5.300 73.446 1.00 44.20 277 ASP A CA 1
ATOM 1440 C C . ASP A 1 189 ? 10.544 3.782 73.340 1.00 43.18 277 ASP A C 1
ATOM 1441 O O . ASP A 1 189 ? 11.158 3.156 72.481 1.00 42.29 277 ASP A O 1
ATOM 1446 N N . ARG A 1 190 ? 9.716 3.206 74.203 1.00 43.66 278 ARG A N 1
ATOM 1447 C CA . ARG A 1 190 ? 9.525 1.769 74.240 1.00 44.11 278 ARG A CA 1
ATOM 1448 C C . ARG A 1 190 ? 8.692 1.311 73.045 1.00 41.25 278 ARG A C 1
ATOM 1449 O O . ARG A 1 190 ? 9.095 0.412 72.306 1.00 40.53 278 ARG A O 1
ATOM 1457 N N . PHE A 1 191 ? 7.542 1.939 72.845 1.00 39.34 279 PHE A N 1
ATOM 1458 C CA . PHE A 1 191 ? 6.698 1.629 71.690 1.00 37.58 279 PHE A CA 1
ATOM 1459 C C . PHE A 1 191 ? 7.460 1.631 70.368 1.00 37.08 279 PHE A C 1
ATOM 1460 O O . PHE A 1 191 ? 7.480 0.634 69.639 1.00 29.07 279 PHE A O 1
ATOM 1468 N N . THR A 1 192 ? 8.078 2.768 70.076 1.00 30.22 280 THR A N 1
ATOM 1469 C CA . THR A 1 192 ? 8.800 2.977 68.837 1.00 29.76 280 THR A CA 1
ATOM 1470 C C . THR A 1 192 ? 9.885 1.930 68.634 1.00 31.13 280 THR A C 1
ATOM 1471 O O . THR A 1 192 ? 9.996 1.331 67.570 1.00 31.93 280 THR A O 1
ATOM 1475 N N . THR A 1 193 ? 10.661 1.699 69.681 1.00 36.63 281 THR A N 1
ATOM 1476 C CA . THR A 1 193 ? 11.764 0.762 69.641 1.00 38.50 281 THR A CA 1
ATOM 1477 C C . THR A 1 193 ? 11.293 -0.647 69.350 1.00 37.15 281 THR A C 1
ATOM 1478 O O . THR A 1 193 ? 11.833 -1.315 68.485 1.00 37.54 281 THR A O 1
ATOM 1482 N N . GLU A 1 194 ? 10.279 -1.089 70.076 1.00 36.21 282 GLU A N 1
ATOM 1483 C CA . GLU A 1 194 ? 9.753 -2.433 69.913 1.00 35.82 282 GLU A CA 1
ATOM 1484 C C . GLU A 1 194 ? 8.969 -2.550 68.620 1.00 32.62 282 GLU A C 1
ATOM 1485 O O . GLU A 1 194 ? 8.940 -3.612 68.010 1.00 32.12 282 GLU A O 1
ATOM 1491 N N . PHE A 1 195 ? 8.346 -1.463 68.180 1.00 30.61 283 PHE A N 1
ATOM 1492 C CA . PHE A 1 195 ? 7.658 -1.544 66.903 1.00 27.93 283 PHE A CA 1
ATOM 1493 C C . PHE A 1 195 ? 8.670 -1.828 65.797 1.00 28.88 283 PHE A C 1
ATOM 1494 O O . PHE A 1 195 ? 8.409 -2.620 64.906 1.00 28.23 283 PHE A O 1
ATOM 1502 N N . TRP A 1 196 ? 9.832 -1.191 65.859 1.00 30.63 284 TRP A N 1
ATOM 1503 C CA . TRP A 1 196 ? 10.835 -1.425 64.831 1.00 31.95 284 TRP A CA 1
ATOM 1504 C C . TRP A 1 196 ? 11.282 -2.868 64.844 1.00 33.12 284 TRP A C 1
ATOM 1505 O O . TRP A 1 196 ? 11.411 -3.493 63.795 1.00 32.69 284 TRP A O 1
ATOM 1516 N N . ARG A 1 197 ? 11.491 -3.397 66.038 1.00 34.58 285 ARG A N 1
ATOM 1517 C CA . ARG A 1 197 ? 11.910 -4.769 66.157 1.00 36.80 285 ARG A CA 1
ATOM 1518 C C . ARG A 1 197 ? 10.832 -5.672 65.565 1.00 34.61 285 ARG A C 1
ATOM 1519 O O . ARG A 1 197 ? 11.127 -6.609 64.839 1.00 35.44 285 ARG A O 1
ATOM 1527 N N . PHE A 1 198 ? 9.581 -5.366 65.884 1.00 32.34 286 PHE A N 1
ATOM 1528 C CA . PHE A 1 198 ? 8.435 -6.124 65.406 1.00 30.98 286 PHE A CA 1
ATOM 1529 C C . PHE A 1 198 ? 8.275 -5.965 63.876 1.00 29.86 286 PHE A C 1
ATOM 1530 O O . PHE A 1 198 ? 8.033 -6.933 63.154 1.00 29.71 286 PHE A O 1
ATOM 1538 N N . HIS A 1 199 ? 8.425 -4.743 63.382 1.00 29.12 287 HIS A N 1
ATOM 1539 C CA . HIS A 1 199 ? 8.328 -4.509 61.952 1.00 28.64 287 HIS A CA 1
ATOM 1540 C C . HIS A 1 199 ? 9.473 -5.214 61.229 1.00 31.48 287 HIS A C 1
ATOM 1541 O O . HIS A 1 199 ? 9.267 -5.892 60.222 1.00 31.24 287 HIS A O 1
ATOM 1548 N N . ASP A 1 200 ? 10.683 -5.044 61.743 1.00 34.43 288 ASP A N 1
ATOM 1549 C CA . ASP A 1 200 ? 11.840 -5.642 61.095 1.00 37.47 288 ASP A CA 1
ATOM 1550 C C . ASP A 1 200 ? 11.732 -7.168 61.078 1.00 39.32 288 ASP A C 1
ATOM 1551 O O . ASP A 1 200 ? 12.054 -7.791 60.074 1.00 39.94 288 ASP A O 1
ATOM 1556 N N . ASP A 1 201 ? 11.245 -7.758 62.166 1.00 41.51 289 ASP A N 1
ATOM 1557 C CA . ASP A 1 201 ? 11.090 -9.221 62.241 1.00 43.55 289 ASP A CA 1
ATOM 1558 C C . ASP A 1 201 ? 10.172 -9.726 61.142 1.00 41.11 289 ASP A C 1
ATOM 1559 O O . ASP A 1 201 ? 10.531 -10.618 60.386 1.00 42.31 289 ASP A O 1
ATOM 1564 N N . LEU A 1 202 ? 8.989 -9.136 61.055 1.00 37.47 290 LEU A N 1
ATOM 1565 C CA . LEU A 1 202 ? 8.002 -9.563 60.076 1.00 34.78 290 LEU A CA 1
ATOM 1566 C C . LEU A 1 202 ? 8.486 -9.410 58.654 1.00 33.86 290 LEU A C 1
ATOM 1567 O O . LEU A 1 202 ? 8.300 -10.316 57.838 1.00 34.27 290 LEU A O 1
ATOM 1580 N N . LYS A 1 204 ? 11.613 -9.268 57.469 1.00 41.54 292 LYS A N 1
ATOM 1581 C CA . LYS A 1 204 ? 12.691 -10.225 57.213 1.00 46.23 292 LYS A CA 1
ATOM 1582 C C . LYS A 1 204 ? 12.185 -11.673 57.140 1.00 48.18 292 LYS A C 1
ATOM 1583 O O . LYS A 1 204 ? 12.654 -12.454 56.324 1.00 50.29 292 LYS A O 1
ATOM 1589 N N . GLN A 1 205 ? 11.223 -12.029 57.980 1.00 49.01 293 GLN A N 1
ATOM 1590 C CA . GLN A 1 205 ? 10.724 -13.398 58.007 1.00 50.95 293 GLN A CA 1
ATOM 1591 C C . GLN A 1 205 ? 9.784 -13.739 56.855 1.00 49.30 293 GLN A C 1
ATOM 1592 O O . GLN A 1 205 ? 9.354 -14.878 56.723 1.00 50.13 293 GLN A O 1
ATOM 1598 N N . ASN A 1 206 ? 9.465 -12.757 56.021 1.00 46.71 294 ASN A N 1
ATOM 1599 C CA . ASN A 1 206 ? 8.596 -12.984 54.877 1.00 44.67 294 ASN A CA 1
ATOM 1600 C C . ASN A 1 206 ? 9.318 -12.714 53.562 1.00 45.43 294 ASN A C 1
ATOM 1601 O O . ASN A 1 206 ? 8.702 -12.686 52.498 1.00 44.61 294 ASN A O 1
ATOM 1606 N N . GLY A 1 207 ? 10.630 -12.517 53.637 1.00 47.45 295 GLY A N 1
ATOM 1607 C CA . GLY A 1 207 ? 11.438 -12.303 52.449 1.00 49.53 295 GLY A CA 1
ATOM 1608 C C . GLY A 1 207 ? 11.294 -10.922 51.833 1.00 48.17 295 GLY A C 1
ATOM 1609 O O . GLY A 1 207 ? 11.388 -10.770 50.614 1.00 49.35 295 GLY A O 1
ATOM 1610 N N . LEU A 1 208 ? 11.089 -9.909 52.673 1.00 45.93 296 LEU A N 1
ATOM 1611 C CA . LEU A 1 208 ? 10.784 -8.569 52.189 1.00 43.66 296 LEU A CA 1
ATOM 1612 C C . LEU A 1 208 ? 11.791 -7.506 52.672 1.00 44.46 296 LEU A C 1
ATOM 1613 O O . LEU A 1 208 ? 11.637 -6.322 52.385 1.00 43.12 296 LEU A O 1
ATOM 1626 N N . GLU A 1 210 ? 16.241 -7.030 54.011 1.00 59.13 298 GLU A N 1
ATOM 1627 C CA . GLU A 1 210 ? 17.539 -7.590 54.364 1.00 64.20 298 GLU A CA 1
ATOM 1628 C C . GLU A 1 210 ? 17.853 -7.344 55.834 1.00 63.77 298 GLU A C 1
ATOM 1629 O O . GLU A 1 210 ? 17.602 -6.253 56.347 1.00 61.71 298 GLU A O 1
ATOM 1635 N N . ALA B 1 3 ? 19.187 21.762 -4.302 1.00 77.62 91 ALA B N 1
ATOM 1636 C CA . ALA B 1 3 ? 19.968 21.273 -3.167 1.00 75.18 91 ALA B CA 1
ATOM 1637 C C . ALA B 1 3 ? 19.259 21.553 -1.839 1.00 70.18 91 ALA B C 1
ATOM 1638 O O . ALA B 1 3 ? 19.446 22.618 -1.247 1.00 67.73 91 ALA B O 1
ATOM 1640 N N . THR B 1 4 ? 18.466 20.593 -1.357 1.00 69.26 92 THR B N 1
ATOM 1641 C CA . THR B 1 4 ? 17.522 20.852 -0.259 1.00 64.94 92 THR B CA 1
ATOM 1642 C C . THR B 1 4 ? 17.774 20.045 1.024 1.00 62.65 92 THR B C 1
ATOM 1643 O O . THR B 1 4 ? 18.269 18.917 0.962 1.00 64.52 92 THR B O 1
ATOM 1647 N N . LEU B 1 5 ? 17.438 20.634 2.179 1.00 57.52 93 LEU B N 1
ATOM 1648 C CA . LEU B 1 5 ? 17.568 19.968 3.483 1.00 53.77 93 LEU B CA 1
ATOM 1649 C C . LEU B 1 5 ? 16.410 20.303 4.443 1.00 49.43 93 LEU B C 1
ATOM 1650 O O . LEU B 1 5 ? 16.285 21.439 4.891 1.00 46.78 93 LEU B O 1
ATOM 1655 N N A ARG B 1 6 ? 15.564 19.320 4.747 0.52 48.90 94 ARG B N 1
ATOM 1656 N N B ARG B 1 6 ? 15.590 19.306 4.764 0.48 48.89 94 ARG B N 1
ATOM 1657 C CA A ARG B 1 6 ? 14.419 19.552 5.634 0.52 44.35 94 ARG B CA 1
ATOM 1658 C CA B ARG B 1 6 ? 14.424 19.508 5.627 0.48 38.71 94 ARG B CA 1
ATOM 1659 C C A ARG B 1 6 ? 14.608 18.938 7.022 0.52 43.22 94 ARG B C 1
ATOM 1660 C C B ARG B 1 6 ? 14.621 18.928 7.030 0.48 43.22 94 ARG B C 1
ATOM 1661 O O A ARG B 1 6 ? 14.797 17.730 7.171 0.52 44.95 94 ARG B O 1
ATOM 1662 O O B ARG B 1 6 ? 14.829 17.726 7.197 0.48 44.91 94 ARG B O 1
ATOM 1677 N N . ILE B 1 7 ? 14.536 19.782 8.042 1.00 40.30 95 ILE B N 1
ATOM 1678 C CA . ILE B 1 7 ? 14.738 19.349 9.420 1.00 36.81 95 ILE B CA 1
ATOM 1679 C C . ILE B 1 7 ? 13.484 19.650 10.256 1.00 35.05 95 ILE B C 1
ATOM 1680 O O . ILE B 1 7 ? 12.896 20.730 10.139 1.00 34.46 95 ILE B O 1
ATOM 1685 N N . ALA B 1 8 ? 13.057 18.678 11.063 1.00 34.42 96 ALA B N 1
ATOM 1686 C CA . ALA B 1 8 ? 12.006 18.886 12.060 1.00 32.58 96 ALA B CA 1
ATOM 1687 C C . ALA B 1 8 ? 12.577 18.617 13.453 1.00 31.13 96 ALA B C 1
ATOM 1688 O O . ALA B 1 8 ? 13.304 17.659 13.667 1.00 29.05 96 ALA B O 1
ATOM 1690 N N . ALA B 1 9 ? 12.267 19.468 14.409 1.00 29.48 97 ALA B N 1
ATOM 1691 C CA . ALA B 1 9 ? 12.835 19.285 15.729 1.00 25.78 97 ALA B CA 1
ATOM 1692 C C . ALA B 1 9 ? 11.914 19.860 16.781 1.00 28.33 97 ALA B C 1
ATOM 1693 O O . ALA B 1 9 ? 11.146 20.772 16.502 1.00 24.21 97 ALA B O 1
ATOM 1703 N N . PRO B 1 11 ? 10.974 22.202 19.918 1.00 24.28 99 PRO B N 1
ATOM 1704 C CA . PRO B 1 11 ? 11.360 23.575 20.267 1.00 23.50 99 PRO B CA 1
ATOM 1705 C C . PRO B 1 11 ? 12.637 23.699 21.091 1.00 24.22 99 PRO B C 1
ATOM 1706 O O . PRO B 1 11 ? 13.371 24.656 20.875 1.00 24.10 99 PRO B O 1
ATOM 1710 N N . ALA B 1 12 ? 12.884 22.771 22.018 1.00 25.01 100 ALA B N 1
ATOM 1711 C CA . ALA B 1 12 ? 14.037 22.853 22.893 1.00 25.14 100 ALA B CA 1
ATOM 1712 C C . ALA B 1 12 ? 15.344 23.034 22.101 1.00 25.98 100 ALA B C 1
ATOM 1713 O O . ALA B 1 12 ? 16.243 23.732 22.554 1.00 25.98 100 ALA B O 1
ATOM 1715 N N . LEU B 1 13 ? 15.478 22.428 20.922 1.00 26.69 101 LEU B N 1
ATOM 1716 C CA . LEU B 1 13 ? 16.662 22.809 20.156 1.00 27.53 101 LEU B CA 1
ATOM 1717 C C . LEU B 1 13 ? 16.361 23.530 18.868 1.00 27.34 101 LEU B C 1
ATOM 1718 O O . LEU B 1 13 ? 17.247 24.174 18.327 1.00 27.15 101 LEU B O 1
ATOM 1723 N N . ALA B 1 14 ? 15.119 23.477 18.410 1.00 27.67 102 ALA B N 1
ATOM 1724 C CA . ALA B 1 14 ? 14.748 24.237 17.228 1.00 28.20 102 ALA B CA 1
ATOM 1725 C C . ALA B 1 14 ? 14.733 25.726 17.578 1.00 28.23 102 ALA B C 1
ATOM 1726 O O . ALA B 1 14 ? 14.935 26.568 16.707 1.00 29.08 102 ALA B O 1
ATOM 1728 N N . ASN B 1 15 ? 14.490 26.045 18.844 1.00 27.75 103 ASN B N 1
ATOM 1729 C CA . ASN B 1 15 ? 14.619 27.422 19.303 1.00 28.32 103 ASN B CA 1
ATOM 1730 C C . ASN B 1 15 ? 16.080 27.847 19.351 1.00 29.37 103 ASN B C 1
ATOM 1731 O O . ASN B 1 15 ? 16.383 28.970 18.989 1.00 29.77 103 ASN B O 1
ATOM 1736 N N . GLY B 1 16 ? 16.983 26.955 19.779 1.00 30.05 104 GLY B N 1
ATOM 1737 C CA . GLY B 1 16 ? 18.347 27.342 20.156 1.00 30.00 104 GLY B CA 1
ATOM 1738 C C . GLY B 1 16 ? 19.583 26.712 19.501 1.00 30.52 104 GLY B C 1
ATOM 1739 O O . GLY B 1 16 ? 20.198 27.343 18.647 1.00 31.52 104 GLY B O 1
ATOM 1740 N N . LEU B 1 17 ? 19.985 25.514 19.931 1.00 29.75 105 LEU B N 1
ATOM 1741 C CA . LEU B 1 17 ? 21.201 24.863 19.418 1.00 24.67 105 LEU B CA 1
ATOM 1742 C C . LEU B 1 17 ? 21.242 24.736 17.906 1.00 30.96 105 LEU B C 1
ATOM 1743 O O . LEU B 1 17 ? 22.241 25.083 17.281 1.00 26.30 105 LEU B O 1
ATOM 1748 N N . LEU B 1 18 ? 20.171 24.191 17.334 1.00 29.98 106 LEU B N 1
ATOM 1749 C CA . LEU B 1 18 ? 20.097 23.947 15.897 1.00 30.15 106 LEU B CA 1
ATOM 1750 C C . LEU B 1 18 ? 20.287 25.212 15.020 1.00 29.67 106 LEU B C 1
ATOM 1751 O O . LEU B 1 18 ? 21.110 25.203 14.108 1.00 30.78 106 LEU B O 1
ATOM 1756 N N . PRO B 1 19 ? 19.551 26.308 15.306 1.00 28.58 107 PRO B N 1
ATOM 1757 C CA . PRO B 1 19 ? 19.820 27.548 14.555 1.00 29.53 107 PRO B CA 1
ATOM 1758 C C . PRO B 1 19 ? 21.275 27.959 14.606 1.00 31.55 107 PRO B C 1
ATOM 1759 O O . PRO B 1 19 ? 21.838 28.320 13.569 1.00 32.91 107 PRO B O 1
ATOM 1763 N N . ARG B 1 20 ? 21.859 27.914 15.802 1.00 31.63 108 ARG B N 1
ATOM 1764 C CA . ARG B 1 20 ? 23.267 28.218 15.992 1.00 34.13 108 ARG B CA 1
ATOM 1765 C C . ARG B 1 20 ? 24.127 27.379 15.062 1.00 35.39 108 ARG B C 1
ATOM 1766 O O . ARG B 1 20 ? 24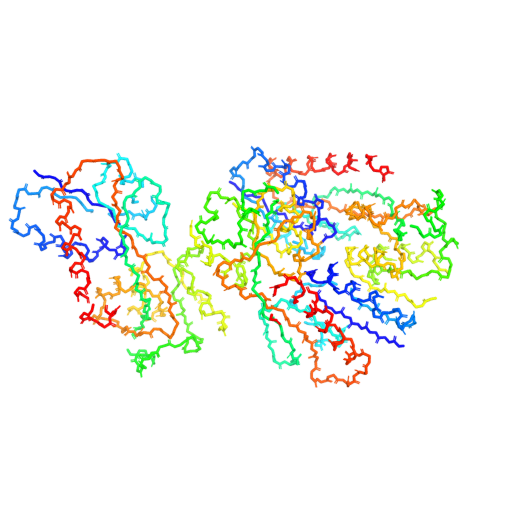.966 27.901 14.327 1.00 36.52 108 ARG B O 1
ATOM 1774 N N . PHE B 1 21 ? 23.913 26.068 15.099 1.00 35.41 109 PHE B N 1
ATOM 1775 C CA . PHE B 1 21 ? 24.673 25.177 14.243 1.00 37.36 109 PHE B CA 1
ATOM 1776 C C . PHE B 1 21 ? 24.326 25.397 12.780 1.00 38.23 109 PHE B C 1
ATOM 1777 O O . PHE B 1 21 ? 25.196 25.315 11.911 1.00 39.60 109 PHE B O 1
ATOM 1785 N N . LEU B 1 22 ? 23.051 25.653 12.501 1.00 37.57 110 LEU B N 1
ATOM 1786 C CA . LEU B 1 22 ? 22.635 25.814 11.115 1.00 38.94 110 LEU B CA 1
ATOM 1787 C C . LEU B 1 22 ? 23.307 27.031 10.471 1.00 41.28 110 LEU B C 1
ATOM 1788 O O . LEU B 1 22 ? 23.703 26.968 9.315 1.00 43.84 110 LEU B O 1
ATOM 1793 N N . ALA B 1 23 ? 23.433 28.118 11.227 1.00 40.48 111 ALA B N 1
ATOM 1794 C CA . ALA B 1 23 ? 24.072 29.329 10.734 1.00 41.92 111 ALA B CA 1
ATOM 1795 C C . ALA B 1 23 ? 25.500 29.018 10.321 1.00 44.38 111 ALA B C 1
ATOM 1796 O O . ALA B 1 23 ? 25.974 29.437 9.269 1.00 46.31 111 ALA B O 1
ATOM 1798 N N . GLN B 1 24 ? 26.168 28.261 11.180 1.00 44.95 112 GLN B N 1
ATOM 1799 C CA . GLN B 1 24 ? 27.515 27.790 10.939 1.00 47.62 112 GLN B CA 1
ATOM 1800 C C . GLN B 1 24 ? 27.587 26.866 9.730 1.00 49.40 112 GLN B C 1
ATOM 1801 O O . GLN B 1 24 ? 28.474 26.999 8.890 1.00 51.35 112 GLN B O 1
ATOM 1807 N N . PHE B 1 25 ? 26.635 25.943 9.650 1.00 48.66 113 PHE B N 1
ATOM 1808 C CA . PHE B 1 25 ? 26.616 24.910 8.628 1.00 50.79 113 PHE B CA 1
ATOM 1809 C C . PHE B 1 25 ? 26.455 25.492 7.232 1.00 50.95 113 PHE B C 1
ATOM 1810 O O . PHE B 1 25 ? 27.000 24.955 6.270 1.00 53.23 113 PHE B O 1
ATOM 1818 N N . ILE B 1 26 ? 25.719 26.596 7.126 1.00 55.61 114 ILE B N 1
ATOM 1819 C CA . ILE B 1 26 ? 25.430 27.199 5.824 1.00 54.20 114 ILE B CA 1
ATOM 1820 C C . ILE B 1 26 ? 26.409 28.293 5.420 1.00 55.65 114 ILE B C 1
ATOM 1821 O O . ILE B 1 26 ? 26.258 28.896 4.354 1.00 56.39 114 ILE B O 1
ATOM 1826 N N . ARG B 1 27 ? 27.386 28.581 6.269 1.00 56.37 115 ARG B N 1
ATOM 1827 C CA . ARG B 1 27 ? 28.456 29.460 5.836 1.00 58.43 115 ARG B CA 1
ATOM 1828 C C . ARG B 1 27 ? 29.244 28.736 4.762 1.00 58.53 115 ARG B C 1
ATOM 1829 O O . ARG B 1 27 ? 29.729 29.347 3.826 1.00 60.01 115 ARG B O 1
ATOM 1837 N N . ASP B 1 28 ? 29.333 27.418 4.889 1.00 57.09 116 ASP B N 1
ATOM 1838 C CA . ASP B 1 28 ? 30.041 26.596 3.917 1.00 57.47 116 ASP B CA 1
ATOM 1839 C C . ASP B 1 28 ? 29.200 26.290 2.680 1.00 56.32 116 ASP B C 1
ATOM 1840 O O . ASP B 1 28 ? 29.736 25.855 1.654 1.00 57.57 116 ASP B O 1
ATOM 1845 N N . ARG B 1 29 ? 27.886 26.492 2.779 1.00 54.13 117 ARG B N 1
ATOM 1846 C CA . ARG B 1 29 ? 26.973 26.092 1.707 1.00 53.47 117 ARG B CA 1
ATOM 1847 C C . ARG B 1 29 ? 25.844 27.120 1.463 1.00 52.81 117 ARG B C 1
ATOM 1848 O O . ARG B 1 29 ? 24.662 26.812 1.643 1.00 51.34 117 ARG B O 1
ATOM 1856 N N . PRO B 1 30 ? 26.206 28.337 1.013 1.00 54.28 118 PRO B N 1
ATOM 1857 C CA . PRO B 1 30 ? 25.317 29.513 0.913 1.00 54.56 118 PRO B CA 1
ATOM 1858 C C . PRO B 1 30 ? 24.032 29.323 0.107 1.00 52.31 118 PRO B C 1
ATOM 1859 O O . PRO B 1 30 ? 23.072 30.084 0.272 1.00 52.20 118 PRO B O 1
ATOM 1863 N N . ASN B 1 31 ? 24.023 28.330 -0.769 1.00 58.83 119 ASN B N 1
ATOM 1864 C CA . ASN B 1 31 ? 22.895 28.119 -1.654 1.00 58.82 119 ASN B CA 1
ATOM 1865 C C . ASN B 1 31 ? 22.140 26.848 -1.312 1.00 57.96 119 ASN B C 1
ATOM 1866 O O . ASN B 1 31 ? 21.319 26.367 -2.085 1.00 58.76 119 ASN B O 1
ATOM 1871 N N . LEU B 1 32 ? 22.440 26.293 -0.149 1.00 56.69 120 LEU B N 1
ATOM 1872 C CA . LEU B 1 32 ? 21.672 25.176 0.354 1.00 55.98 120 LEU B CA 1
ATOM 1873 C C . LEU B 1 32 ? 20.297 25.682 0.730 1.00 55.02 120 LEU B C 1
ATOM 1874 O O . LEU B 1 32 ? 20.167 26.509 1.619 1.00 53.68 120 LEU B O 1
ATOM 1879 N N . GLN B 1 33 ? 19.271 25.204 0.043 1.00 57.04 121 GLN B N 1
ATOM 1880 C CA . GLN B 1 33 ? 17.912 25.572 0.400 1.00 56.82 121 GLN B CA 1
ATOM 1881 C C . GLN B 1 33 ? 17.478 24.730 1.601 1.00 54.68 121 GLN B C 1
ATOM 1882 O O . GLN B 1 33 ? 17.461 23.498 1.525 1.00 54.35 121 GLN B O 1
ATOM 1888 N N . VAL B 1 34 ? 17.143 25.407 2.703 1.00 54.11 122 VAL B N 1
ATOM 1889 C CA . VAL B 1 34 ? 17.013 24.782 4.028 1.00 52.15 122 VAL B CA 1
ATOM 1890 C C . VAL B 1 34 ? 15.688 25.045 4.760 1.00 48.99 122 VAL B C 1
ATOM 1891 O O . VAL B 1 34 ? 15.213 26.180 4.818 1.00 49.09 122 VAL B O 1
ATOM 1895 N N . SER B 1 35 ? 15.120 23.996 5.350 1.00 45.90 123 SER B N 1
ATOM 1896 C CA . SER B 1 35 ? 13.948 24.120 6.220 1.00 43.81 123 SER B CA 1
ATOM 1897 C C . SER B 1 35 ? 14.185 23.554 7.604 1.00 42.20 123 SER B C 1
ATOM 1898 O O . SER B 1 35 ? 14.748 22.481 7.759 1.00 41.79 123 SER B O 1
ATOM 1901 N N . LEU B 1 36 ? 13.755 24.293 8.620 1.00 42.04 124 LEU B N 1
ATOM 1902 C CA . LEU B 1 36 ? 13.914 23.874 10.009 1.00 37.81 124 LEU B CA 1
ATOM 1903 C C . LEU B 1 36 ? 12.610 24.154 10.739 1.00 37.66 124 LEU B C 1
ATOM 1904 O O . LEU B 1 36 ? 12.399 25.272 11.207 1.00 38.35 124 LEU B O 1
ATOM 1917 N N . GLY B 1 38 ? 9.692 23.728 13.677 1.00 37.43 126 GLY B N 1
ATOM 1918 C CA . GLY B 1 38 ? 9.521 23.509 15.096 1.00 37.51 126 GLY B CA 1
ATOM 1919 C C . GLY B 1 38 ? 8.185 22.842 15.335 1.00 39.74 126 GLY B C 1
ATOM 1920 O O . GLY B 1 38 ? 7.122 23.453 15.186 1.00 40.37 126 GLY B O 1
ATOM 1921 N N . LEU B 1 39 ? 8.239 21.565 15.679 1.00 37.22 127 LEU B N 1
ATOM 1922 C CA . LEU B 1 39 ? 7.036 20.788 15.915 1.00 37.65 127 LEU B CA 1
ATOM 1923 C C . LEU B 1 39 ? 7.132 20.077 17.246 1.00 38.09 127 LEU B C 1
ATOM 1924 O O . LEU B 1 39 ? 8.228 19.837 17.733 1.00 37.66 127 LEU B O 1
ATOM 1929 N N . PRO B 1 40 ? 5.987 19.747 17.849 1.00 38.96 128 PRO B N 1
ATOM 1930 C CA . PRO B 1 40 ? 6.035 18.797 18.963 1.00 39.50 128 PRO B CA 1
ATOM 1931 C C . PRO B 1 40 ? 6.747 17.511 18.560 1.00 38.66 128 PRO B C 1
ATOM 1932 O O . PRO B 1 40 ? 6.718 17.144 17.384 1.00 38.35 128 PRO B O 1
ATOM 1936 N N . SER B 1 41 ? 7.367 16.847 19.531 1.00 43.75 129 SER B N 1
ATOM 1937 C CA . SER B 1 41 ? 8.118 15.617 19.302 1.00 44.64 129 SER B CA 1
ATOM 1938 C C . SER B 1 41 ? 7.306 14.531 18.609 1.00 49.71 129 SER B C 1
ATOM 1939 O O . SER B 1 41 ? 7.819 13.819 17.737 1.00 50.85 129 SER B O 1
ATOM 1942 N N . SER B 1 42 ? 6.048 14.382 19.010 1.00 50.74 130 SER B N 1
ATOM 1943 C CA . SER B 1 42 ? 5.176 13.432 18.337 1.00 53.27 130 SER B CA 1
ATOM 1944 C C . SER B 1 42 ? 5.026 13.825 16.862 1.00 51.44 130 SER B C 1
ATOM 1945 O O . SER B 1 42 ? 5.185 12.989 15.982 1.00 53.03 130 SER B O 1
ATOM 1956 N N . VAL B 1 44 ? 7.100 15.411 15.232 1.00 59.77 132 VAL B N 1
ATOM 1957 C CA . VAL B 1 44 ? 8.415 15.255 14.610 1.00 59.42 132 VAL B CA 1
ATOM 1958 C C . VAL B 1 44 ? 8.599 13.841 14.043 1.00 61.14 132 VAL B C 1
ATOM 1959 O O . VAL B 1 44 ? 9.222 13.668 12.997 1.00 61.59 132 VAL B O 1
ATOM 1971 N N . GLU B 1 46 ? 6.088 11.802 13.004 1.00 72.28 134 GLU B N 1
ATOM 1972 C CA . GLU B 1 46 ? 5.174 11.745 11.862 1.00 74.83 134 GLU B CA 1
ATOM 1973 C C . GLU B 1 46 ? 5.673 12.556 10.664 1.00 73.61 134 GLU B C 1
ATOM 1974 O O . GLU B 1 46 ? 5.107 12.464 9.583 1.00 75.53 134 GLU B O 1
ATOM 1980 N N . ALA B 1 47 ? 6.727 13.347 10.847 1.00 72.04 135 ALA B N 1
ATOM 1981 C CA . ALA B 1 47 ? 7.272 14.149 9.754 1.00 71.50 135 ALA B CA 1
ATOM 1982 C C . ALA B 1 47 ? 8.434 13.440 9.055 1.00 72.65 135 ALA B C 1
ATOM 1983 O O . ALA B 1 47 ? 8.549 13.478 7.828 1.00 73.86 135 ALA B O 1
ATOM 1985 N N . VAL B 1 48 ? 9.288 12.795 9.842 1.00 71.89 136 VAL B N 1
ATOM 1986 C CA . VAL B 1 48 ? 10.387 12.001 9.307 1.00 72.72 136 VAL B CA 1
ATOM 1987 C C . VAL B 1 48 ? 9.852 10.851 8.467 1.00 75.20 136 VAL B C 1
ATOM 1988 O O . VAL B 1 48 ? 10.287 10.631 7.340 1.00 61.04 136 VAL B O 1
ATOM 1992 N N . ALA B 1 49 ? 8.899 10.126 9.041 1.00 74.93 137 ALA B N 1
ATOM 1993 C CA . ALA B 1 49 ? 8.275 8.996 8.384 1.00 75.64 137 ALA B CA 1
ATOM 1994 C C . ALA B 1 49 ? 7.530 9.434 7.124 1.00 75.14 137 ALA B C 1
ATOM 1995 O O . ALA B 1 49 ? 7.466 8.707 6.131 1.00 77.41 137 ALA B O 1
ATOM 1997 N N . SER B 1 50 ? 6.984 10.642 7.173 1.00 72.22 138 SER B N 1
ATOM 1998 C CA . SER B 1 50 ? 6.149 11.159 6.103 1.00 73.20 138 SER B CA 1
ATOM 1999 C C . SER B 1 50 ? 6.946 11.405 4.847 1.00 74.45 138 SER B C 1
ATOM 2000 O O . SER B 1 50 ? 6.390 11.553 3.763 1.00 76.77 138 SER B O 1
ATOM 2003 N N . GLY B 1 51 ? 8.261 11.477 5.008 1.00 74.19 139 GLY B N 1
ATOM 2004 C CA . GLY B 1 51 ? 9.123 11.933 3.944 1.00 76.38 139 GLY B CA 1
ATOM 2005 C C . GLY B 1 51 ? 9.160 13.444 4.021 1.00 75.27 139 GLY B C 1
ATOM 2006 O O . GLY B 1 51 ? 10.039 14.079 3.448 1.00 62.73 139 GLY B O 1
ATOM 2007 N N . ARG B 1 52 ? 8.208 14.013 4.757 1.00 62.24 140 ARG B N 1
ATOM 2008 C CA . ARG B 1 52 ? 8.094 15.460 4.922 1.00 61.41 140 ARG B CA 1
ATOM 2009 C C . ARG B 1 52 ? 9.321 16.109 5.563 1.00 58.41 140 ARG B C 1
ATOM 2010 O O . ARG B 1 52 ? 9.534 17.305 5.414 1.00 58.01 140 ARG B O 1
ATOM 2018 N N . ALA B 1 53 ? 10.121 15.321 6.272 1.00 57.54 141 ALA B N 1
ATOM 2019 C CA . ALA B 1 53 ? 11.346 15.825 6.876 1.00 55.74 141 ALA B CA 1
ATOM 2020 C C . ALA B 1 53 ? 12.492 14.824 6.731 1.00 55.99 141 ALA B C 1
ATOM 2021 O O . ALA B 1 53 ? 12.362 13.669 7.128 1.00 60.07 141 ALA B O 1
ATOM 2023 N N . ASP B 1 54 ? 13.603 15.276 6.154 1.00 55.80 142 ASP B N 1
ATOM 2024 C CA . ASP B 1 54 ? 14.817 14.471 6.037 1.00 56.27 142 ASP B CA 1
ATOM 2025 C C . ASP B 1 54 ? 15.333 14.034 7.428 1.00 56.20 142 ASP B C 1
ATOM 2026 O O . ASP B 1 54 ? 15.489 12.838 7.678 1.00 55.71 142 ASP B O 1
ATOM 2031 N N . ILE B 1 55 ? 15.591 14.993 8.327 1.00 52.49 143 ILE B N 1
ATOM 2032 C CA . ILE B 1 55 ? 16.100 14.681 9.668 1.00 51.04 143 ILE B CA 1
ATOM 2033 C C . ILE B 1 55 ? 15.278 15.263 10.811 1.00 51.95 143 ILE B C 1
ATOM 2034 O O . ILE B 1 55 ? 14.855 16.423 10.763 1.00 48.31 143 ILE B O 1
ATOM 2039 N N . GLY B 1 56 ? 15.120 14.472 11.870 1.00 51.58 144 GLY B N 1
ATOM 2040 C CA . GLY B 1 56 ? 14.347 14.878 13.022 1.00 47.62 144 GLY B CA 1
ATOM 2041 C C . GLY B 1 56 ? 15.147 14.835 14.309 1.00 46.07 144 GLY B C 1
ATOM 2042 O O . GLY B 1 56 ? 16.146 14.127 14.416 1.00 46.53 144 GLY B O 1
ATOM 2043 N N . TYR B 1 57 ? 14.704 15.621 15.282 1.00 44.37 145 TYR B N 1
ATOM 2044 C CA . TYR B 1 57 ? 15.270 15.632 16.618 1.00 42.92 145 TYR B CA 1
ATOM 2045 C C . TYR B 1 57 ? 14.110 15.710 17.608 1.00 42.36 145 TYR B C 1
ATOM 2046 O O . TYR B 1 57 ? 13.292 16.618 17.529 1.00 41.76 145 TYR B O 1
ATOM 2055 N N . ALA B 1 58 ? 14.006 14.758 18.524 1.00 55.33 146 ALA B N 1
ATOM 2056 C CA . ALA B 1 58 ? 12.767 14.659 19.283 1.00 56.06 146 ALA B CA 1
ATOM 2057 C C . ALA B 1 58 ? 12.982 14.312 20.745 1.00 55.82 146 ALA B C 1
ATOM 2058 O O . ALA B 1 58 ? 13.965 13.665 21.086 1.00 42.33 146 ALA B O 1
ATOM 2060 N N . ASP B 1 59 ? 12.054 14.768 21.592 1.00 55.41 147 ASP B N 1
ATOM 2061 C CA . ASP B 1 59 ? 12.036 14.444 23.015 1.00 55.21 147 ASP B CA 1
ATOM 2062 C C . ASP B 1 59 ? 11.940 12.914 23.072 1.00 55.97 147 ASP B C 1
ATOM 2063 O O . ASP B 1 59 ? 11.057 12.315 22.444 1.00 57.61 147 ASP B O 1
ATOM 2068 N N . GLY B 1 60 ? 12.887 12.278 23.762 1.00 55.02 148 GLY B N 1
ATOM 2069 C CA . GLY B 1 60 ? 12.838 10.840 23.984 1.00 56.11 148 GLY B CA 1
ATOM 2070 C C . GLY B 1 60 ? 12.067 10.487 25.247 1.00 55.37 148 GLY B C 1
ATOM 2071 O O . GLY B 1 60 ? 11.917 11.322 26.135 1.00 53.37 148 GLY B O 1
ATOM 2072 N N . PRO B 1 61 ? 11.570 9.245 25.340 1.00 57.28 149 PRO B N 1
ATOM 2073 C CA . PRO B 1 61 ? 11.734 8.192 24.340 1.00 59.74 149 PRO B CA 1
ATOM 2074 C C . PRO B 1 61 ? 10.622 8.251 23.307 1.00 61.64 149 PRO B C 1
ATOM 2075 O O . PRO B 1 61 ? 9.686 9.038 23.470 1.00 60.85 149 PRO B O 1
ATOM 2079 N N . GLN B 1 62 ? 10.718 7.426 22.272 1.00 64.28 150 GLN B N 1
ATOM 2080 C CA . GLN B 1 62 ? 9.707 7.393 21.231 1.00 66.12 150 GLN B CA 1
ATOM 2081 C C . GLN B 1 62 ? 9.564 5.967 20.707 1.00 69.37 150 GLN B C 1
ATOM 2082 O O . GLN B 1 62 ? 10.403 5.112 20.993 1.00 70.69 150 GLN B O 1
ATOM 2088 N N . GLU B 1 63 ? 8.504 5.705 19.946 1.00 71.16 151 GLU B N 1
ATOM 2089 C CA . GLU B 1 63 ? 8.389 4.426 19.249 1.00 73.92 151 GLU B CA 1
ATOM 2090 C C . GLU B 1 63 ? 9.426 4.376 18.138 1.00 73.22 151 GLU B C 1
ATOM 2091 O O . GLU B 1 63 ? 9.383 5.162 17.190 1.00 72.01 151 GLU B O 1
ATOM 2097 N N . ARG B 1 64 ? 10.362 3.444 18.269 1.00 74.10 152 ARG B N 1
ATOM 2098 C CA . ARG B 1 64 ? 11.523 3.403 17.394 1.00 73.85 152 ARG B CA 1
ATOM 2099 C C . ARG B 1 64 ? 11.352 2.424 16.257 1.00 75.75 152 ARG B C 1
ATOM 2100 O O . ARG B 1 64 ? 12.343 1.967 15.687 1.00 76.54 152 ARG B O 1
ATOM 2108 N N . GLN B 1 65 ? 10.104 2.104 15.930 1.00 76.32 153 GLN B N 1
ATOM 2109 C CA . GLN B 1 65 ? 9.837 1.062 14.952 1.00 78.28 153 GLN B CA 1
ATOM 2110 C C . GLN B 1 65 ? 10.515 1.343 13.604 1.00 78.26 153 GLN B C 1
ATOM 2111 O O . GLN B 1 65 ? 11.513 0.702 13.267 1.00 79.33 153 GLN B O 1
ATOM 2117 N N . GLY B 1 66 ? 10.006 2.304 12.841 1.00 76.96 154 GLY B N 1
ATOM 2118 C CA . GLY B 1 66 ? 10.529 2.508 11.503 1.00 77.22 154 GLY B CA 1
ATOM 2119 C C . GLY B 1 66 ? 11.698 3.472 11.370 1.00 75.17 154 GLY B C 1
ATOM 2120 O O . GLY B 1 66 ? 11.911 4.027 10.287 1.00 75.52 154 GLY B O 1
ATOM 2121 N N . PHE B 1 67 ? 12.471 3.669 12.441 1.00 73.08 155 PHE B N 1
ATOM 2122 C CA . PHE B 1 67 ? 13.477 4.739 12.449 1.00 70.57 155 PHE B CA 1
ATOM 2123 C C . PHE B 1 67 ? 14.898 4.320 12.815 1.00 70.39 155 PHE B C 1
ATOM 2124 O O . PHE B 1 67 ? 15.108 3.305 13.474 1.00 71.64 155 PHE B O 1
ATOM 2132 N N . LEU B 1 68 ? 15.865 5.130 12.389 1.00 69.40 156 LEU B N 1
ATOM 2133 C CA . LEU B 1 68 ? 17.250 4.987 12.825 1.00 69.88 156 LEU B CA 1
ATOM 2134 C C . LEU B 1 68 ? 17.637 6.144 13.741 1.00 69.66 156 LEU B C 1
ATOM 2135 O O . LEU B 1 68 ? 17.312 7.311 13.497 1.00 67.24 156 LEU B O 1
ATOM 2140 N N . ILE B 1 69 ? 18.339 5.803 14.810 1.00 72.42 157 ILE B N 1
ATOM 2141 C CA . ILE B 1 69 ? 18.477 6.697 15.931 1.00 72.22 157 ILE B CA 1
ATOM 2142 C C . ILE B 1 69 ? 19.894 6.777 16.489 1.00 70.85 157 ILE B C 1
ATOM 2143 O O . ILE B 1 69 ? 20.511 5.763 16.813 1.00 72.19 157 ILE B O 1
ATOM 2148 N N . GLU B 1 70 ? 20.406 7.997 16.567 1.00 68.82 158 GLU B N 1
ATOM 2149 C CA . GLU B 1 70 ? 21.525 8.312 17.436 1.00 68.79 158 GLU B CA 1
ATOM 2150 C C . GLU B 1 70 ? 20.946 9.060 18.645 1.00 66.60 158 GLU B C 1
ATOM 2151 O O . GLU B 1 70 ? 19.942 9.763 18.531 1.00 65.24 158 GLU B O 1
ATOM 2157 N N . THR B 1 71 ? 21.575 8.899 19.799 1.00 67.28 159 THR B N 1
ATOM 2158 C CA . THR B 1 71 ? 21.007 9.356 21.054 1.00 66.12 159 THR B CA 1
ATOM 2159 C C . THR B 1 71 ? 22.037 10.174 21.809 1.00 63.03 159 THR B C 1
ATOM 2160 O O . THR B 1 71 ? 23.238 10.058 21.569 1.00 63.23 159 THR B O 1
ATOM 2164 N N . ARG B 1 72 ? 21.550 11.034 22.692 1.00 59.45 160 ARG B N 1
ATOM 2165 C CA . ARG B 1 72 ? 22.362 11.617 23.740 1.00 56.71 160 ARG B CA 1
ATOM 2166 C C . ARG B 1 72 ? 21.615 11.536 25.065 1.00 55.80 160 ARG B C 1
ATOM 2167 O O . ARG B 1 72 ? 20.407 11.768 25.125 1.00 55.10 160 ARG B O 1
ATOM 2175 N N . SER B 1 73 ? 22.341 11.186 26.121 1.00 57.10 161 SER B N 1
ATOM 2176 C CA . SER B 1 73 ? 21.760 11.066 27.454 1.00 56.58 161 SER B CA 1
ATOM 2177 C C . SER B 1 73 ? 22.569 11.866 28.464 1.00 54.32 161 SER B C 1
ATOM 2178 O O . SER B 1 73 ? 23.587 11.416 28.995 1.00 55.28 161 SER B O 1
ATOM 2181 N N . LEU B 1 74 ? 22.103 13.071 28.723 1.00 49.95 162 LEU B N 1
ATOM 2182 C CA . LEU B 1 74 ? 22.815 13.961 29.606 1.00 46.34 162 LEU B CA 1
ATOM 2183 C C . LEU B 1 74 ? 22.022 14.173 30.854 1.00 43.50 162 LEU B C 1
ATOM 2184 O O . LEU B 1 74 ? 20.808 13.980 30.864 1.00 42.87 162 LEU B O 1
ATOM 2189 N N . PRO B 1 75 ? 22.708 14.547 31.930 1.00 41.42 163 PRO B N 1
ATOM 2190 C CA . PRO B 1 75 ? 21.918 14.780 33.126 1.00 40.25 163 PRO B CA 1
ATOM 2191 C C . PRO B 1 75 ? 21.218 16.123 33.020 1.00 37.74 163 PRO B C 1
ATOM 2192 O O . PRO B 1 75 ? 21.788 17.066 32.511 1.00 31.43 163 PRO B O 1
ATOM 2196 N N . ALA B 1 76 ? 19.968 16.176 33.454 1.00 23.83 164 ALA B N 1
ATOM 2197 C CA . ALA B 1 76 ? 19.272 17.429 33.589 1.00 21.48 164 ALA B CA 1
ATOM 2198 C C . ALA B 1 76 ? 20.102 18.288 34.536 1.00 22.03 164 ALA B C 1
ATOM 2199 O O . ALA B 1 76 ? 20.808 17.747 35.402 1.00 21.57 164 ALA B O 1
ATOM 2201 N N . VAL B 1 77 ? 20.062 19.603 34.344 1.00 19.06 165 VAL B N 1
ATOM 2202 C CA . VAL B 1 77 ? 20.761 20.519 35.240 1.00 20.78 165 VAL B CA 1
ATOM 2203 C C . VAL B 1 77 ? 19.792 21.455 35.913 1.00 19.08 165 VAL B C 1
ATOM 2204 O O . VAL B 1 77 ? 18.693 21.660 35.425 1.00 18.76 165 VAL B O 1
ATOM 2208 N N . VAL B 1 78 ? 20.215 22.062 37.011 1.00 16.40 166 VAL B N 1
ATOM 2209 C CA . VAL B 1 78 ? 19.384 23.036 37.690 1.00 15.29 166 VAL B CA 1
ATOM 2210 C C . VAL B 1 78 ? 19.611 24.463 37.156 1.00 16.54 166 VAL B C 1
ATOM 2211 O O . VAL B 1 78 ? 20.753 24.943 37.044 1.00 15.03 166 VAL B O 1
ATOM 2215 N N . ALA B 1 79 ? 18.495 25.117 36.853 1.00 15.46 167 ALA B N 1
ATOM 2216 C CA . ALA B 1 79 ? 18.447 26.481 36.415 1.00 14.68 167 ALA B CA 1
ATOM 2217 C C . ALA B 1 79 ? 17.863 27.336 37.535 1.00 14.25 167 ALA B C 1
ATOM 2218 O O . ALA B 1 79 ? 16.752 27.067 38.011 1.00 13.16 167 ALA B O 1
ATOM 2220 N N . VAL B 1 80 ? 18.625 28.350 37.957 1.00 13.75 168 VAL B N 1
ATOM 2221 C CA . VAL B 1 80 ? 18.254 29.205 39.069 1.00 13.99 168 VAL B CA 1
ATOM 2222 C C . VAL B 1 80 ? 18.526 30.652 38.706 1.00 14.34 168 VAL B C 1
ATOM 2223 O O . VAL B 1 80 ? 19.427 30.927 37.933 1.00 14.88 168 VAL B O 1
ATOM 2227 N N . PRO B 1 81 ? 17.753 31.583 39.270 1.00 14.71 169 PRO B N 1
ATOM 2228 C CA . PRO B 1 81 ? 17.953 32.989 38.911 1.00 15.47 169 PRO B CA 1
ATOM 2229 C C . PRO B 1 81 ? 19.334 33.476 39.272 1.00 16.85 169 PRO B C 1
ATOM 2230 O O . PRO B 1 81 ? 19.968 32.927 40.173 1.00 17.69 169 PRO B O 1
ATOM 2242 N N . GLY B 1 83 ? 22.055 35.176 41.118 1.00 21.07 171 GLY B N 1
ATOM 2243 C CA . GLY B 1 83 ? 22.201 35.660 42.486 1.00 22.14 171 GLY B CA 1
ATOM 2244 C C . GLY B 1 83 ? 21.384 34.921 43.526 1.00 21.96 171 GLY B C 1
ATOM 2245 O O . GLY B 1 83 ? 21.446 35.222 44.705 1.00 23.61 171 GLY B O 1
ATOM 2246 N N . HIS B 1 84 ? 20.604 33.946 43.085 1.00 20.62 172 HIS B N 1
ATOM 2247 C CA . HIS B 1 84 ? 19.843 33.092 43.992 1.00 20.66 172 HIS B CA 1
ATOM 2248 C C . HIS B 1 84 ? 20.762 32.317 44.967 1.00 21.34 172 HIS B C 1
ATOM 2249 O O . HIS B 1 84 ? 21.912 32.046 44.662 1.00 20.10 172 HIS B O 1
ATOM 2256 N N . ARG B 1 85 ? 20.240 31.977 46.133 1.00 21.09 173 ARG B N 1
ATOM 2257 C CA . ARG B 1 85 ? 20.934 31.134 47.107 1.00 23.01 173 ARG B CA 1
ATOM 2258 C C . ARG B 1 85 ? 21.615 29.897 46.511 1.00 21.82 173 ARG B C 1
ATOM 2259 O O . ARG B 1 85 ? 22.747 29.577 46.838 1.00 22.70 173 ARG B O 1
ATOM 2267 N N . LEU B 1 86 ? 20.901 29.200 45.638 1.00 19.95 174 LEU B N 1
ATOM 2268 C CA . LEU B 1 86 ? 21.380 27.948 45.082 1.00 19.64 174 LEU B CA 1
ATOM 2269 C C . LEU B 1 86 ? 22.527 28.141 44.107 1.00 19.44 174 LEU B C 1
ATOM 2270 O O . LEU B 1 86 ? 23.298 27.232 43.885 1.00 20.18 174 LEU B O 1
ATOM 2275 N N . ALA B 1 87 ? 22.619 29.320 43.508 1.00 19.14 175 ALA B N 1
ATOM 2276 C CA . ALA B 1 87 ? 23.684 29.626 42.565 1.00 19.78 175 ALA B CA 1
ATOM 2277 C C . ALA B 1 87 ? 25.043 29.595 43.242 1.00 22.04 175 ALA B C 1
ATOM 2278 O O . ALA B 1 87 ? 26.068 29.560 42.568 1.00 22.66 175 ALA B O 1
ATOM 2280 N N . GLY B 1 88 ? 25.049 29.626 44.572 1.00 23.78 176 GLY B N 1
ATOM 2281 C CA . GLY B 1 88 ? 26.291 29.593 45.331 1.00 26.32 176 GLY B CA 1
ATOM 2282 C C . GLY B 1 88 ? 26.776 28.198 45.690 1.00 28.21 176 GLY B C 1
ATOM 2283 O O . GLY B 1 88 ? 27.790 28.048 46.386 1.00 30.83 176 GLY B O 1
ATOM 2284 N N . LEU B 1 89 ? 26.052 27.172 45.241 1.00 27.09 177 LEU B N 1
ATOM 2285 C CA . LEU B 1 89 ? 26.429 25.801 45.522 1.00 28.60 177 LEU B CA 1
ATOM 2286 C C . LEU B 1 89 ? 27.196 25.260 44.349 1.00 29.09 177 LEU B C 1
ATOM 2287 O O . LEU B 1 89 ? 26.955 25.672 43.217 1.00 27.63 177 LEU B O 1
ATOM 2292 N N . ASP B 1 90 ? 28.115 24.338 44.614 1.00 32.22 178 ASP B N 1
ATOM 2293 C CA . ASP B 1 90 ? 28.837 23.652 43.550 1.00 33.42 178 ASP B CA 1
ATOM 2294 C C . ASP B 1 90 ? 27.874 22.744 42.808 1.00 31.04 178 ASP B C 1
ATOM 2295 O O . ASP B 1 90 ? 27.847 22.732 41.586 1.00 30.35 178 ASP B O 1
ATOM 2300 N N . ARG B 1 91 ? 27.070 22.008 43.575 1.00 30.39 179 ARG B N 1
ATOM 2301 C CA . ARG B 1 91 ? 26.157 20.990 43.071 1.00 29.10 179 ARG B CA 1
ATOM 2302 C C . ARG B 1 91 ? 24.878 21.009 43.894 1.00 28.09 179 ARG B C 1
ATOM 2303 O O . ARG B 1 91 ? 24.939 21.062 45.111 1.00 29.89 179 ARG B O 1
ATOM 2311 N N . VAL B 1 92 ? 23.720 20.951 43.253 1.00 25.56 180 VAL B N 1
ATOM 2312 C CA . VAL B 1 92 ? 22.485 21.027 44.006 1.00 24.88 180 VAL B CA 1
ATOM 2313 C C . VAL B 1 92 ? 21.923 19.644 44.369 1.00 26.42 180 VAL B C 1
ATOM 2314 O O . VAL B 1 92 ? 21.938 18.728 43.551 1.00 26.86 180 VAL B O 1
ATOM 2318 N N . THR B 1 93 ? 21.451 19.498 45.605 1.00 27.39 181 THR B N 1
ATOM 2319 C CA . THR B 1 93 ? 20.788 18.276 46.047 1.00 28.78 181 THR B CA 1
ATOM 2320 C C . THR B 1 93 ? 19.302 18.505 46.214 1.00 27.99 181 THR B C 1
ATOM 2321 O O . THR B 1 93 ? 18.852 19.652 46.280 1.00 25.63 181 THR B O 1
ATOM 2325 N N . PRO B 1 94 ? 18.527 17.414 46.299 1.00 27.47 182 PRO B N 1
ATOM 2326 C CA . PRO B 1 94 ? 17.120 17.566 46.655 1.00 30.60 182 PRO B CA 1
ATOM 2327 C C . PRO B 1 94 ? 16.889 18.319 47.955 1.00 31.95 182 PRO B C 1
ATOM 2328 O O . PRO B 1 94 ? 15.965 19.097 47.945 1.00 31.45 182 PRO B O 1
ATOM 2332 N N . GLN B 1 95 ? 17.681 18.137 49.014 1.00 34.13 183 GLN B N 1
ATOM 2333 C CA . GLN B 1 95 ? 17.425 18.889 50.255 1.00 36.03 183 GLN B CA 1
ATOM 2334 C C . GLN B 1 95 ? 17.526 20.378 49.996 1.00 33.30 183 GLN B C 1
ATOM 2335 O O . GLN B 1 95 ? 16.787 21.184 50.564 1.00 33.07 183 GLN B O 1
ATOM 2341 N N . ASP B 1 96 ? 18.472 20.729 49.140 1.00 31.76 184 ASP B N 1
ATOM 2342 C CA . ASP B 1 96 ? 18.704 22.116 48.779 1.00 30.47 184 ASP B CA 1
ATOM 2343 C C . ASP B 1 96 ? 17.499 22.794 48.153 1.00 29.10 184 ASP B C 1
ATOM 2344 O O . ASP B 1 96 ? 17.395 24.014 48.185 1.00 28.30 184 ASP B O 1
ATOM 2349 N N . LEU B 1 97 ? 16.575 22.026 47.589 1.00 29.50 185 LEU B N 1
ATOM 2350 C CA . LEU B 1 97 ? 15.478 22.669 46.862 1.00 28.64 185 LEU B CA 1
ATOM 2351 C C . LEU B 1 97 ? 14.290 22.964 47.773 1.00 31.28 185 LEU B C 1
ATOM 2352 O O . LEU B 1 97 ? 13.336 23.614 47.344 1.00 30.96 185 LEU B O 1
ATOM 2357 N N . ALA B 1 98 ? 14.366 22.514 49.026 1.00 34.34 186 ALA B N 1
ATOM 2358 C CA . ALA B 1 98 ? 13.282 22.721 49.996 1.00 37.93 186 ALA B CA 1
ATOM 2359 C C . ALA B 1 98 ? 12.875 24.184 50.109 1.00 38.70 186 ALA B C 1
ATOM 2360 O O . ALA B 1 98 ? 13.736 25.071 50.153 1.00 38.08 186 ALA B O 1
ATOM 2362 N N . GLY B 1 99 ? 11.565 24.433 50.138 1.00 40.52 187 GLY B N 1
ATOM 2363 C CA . GLY B 1 99 ? 11.048 25.792 50.223 1.00 41.55 187 GLY B CA 1
ATOM 2364 C C . GLY B 1 99 ? 10.953 26.580 48.918 1.00 39.69 187 GLY B C 1
ATOM 2365 O O . GLY B 1 99 ? 10.258 27.584 48.858 1.00 40.39 187 GLY B O 1
ATOM 2366 N N . GLU B 1 100 ? 11.652 26.145 47.871 1.00 37.55 188 GLU B N 1
ATOM 2367 C CA . GLU B 1 100 ? 11.629 26.859 46.591 1.00 35.48 188 GLU B CA 1
ATOM 2368 C C . GLU B 1 100 ? 10.417 26.508 45.756 1.00 35.41 188 GLU B C 1
ATOM 2369 O O . GLU B 1 100 ? 9.961 25.376 45.782 1.00 36.30 188 GLU B O 1
ATOM 2375 N N . ARG B 1 101 ? 9.914 27.460 44.985 1.00 34.82 189 ARG B N 1
ATOM 2376 C CA . ARG B 1 101 ? 8.925 27.124 43.977 1.00 34.96 189 ARG B CA 1
ATOM 2377 C C . ARG B 1 101 ? 9.597 26.486 42.770 1.00 31.81 189 ARG B C 1
ATOM 2378 O O . ARG B 1 101 ? 10.516 27.047 42.186 1.00 29.89 189 ARG B O 1
ATOM 2386 N N . ILE B 1 102 ? 9.112 25.325 42.372 1.00 31.58 190 ILE B N 1
ATOM 2387 C CA . ILE B 1 102 ? 9.728 24.626 41.267 1.00 29.70 190 ILE B CA 1
ATOM 2388 C C . ILE B 1 102 ? 8.878 24.689 40.016 1.00 29.26 190 ILE B C 1
ATOM 2389 O O . ILE B 1 102 ? 7.673 24.500 40.067 1.00 30.86 190 ILE B O 1
ATOM 2394 N N . ILE B 1 103 ? 9.503 25.002 38.888 1.00 27.24 191 ILE B N 1
ATOM 2395 C CA . ILE B 1 103 ? 8.758 24.990 37.652 1.00 26.86 191 ILE B CA 1
ATOM 2396 C C . ILE B 1 103 ? 8.816 23.622 37.012 1.00 26.34 191 ILE B C 1
ATOM 2397 O O . ILE B 1 103 ? 9.864 23.129 36.625 1.00 25.46 191 ILE B O 1
ATOM 2402 N N . LYS B 1 104 ? 7.644 23.039 36.910 1.00 27.44 192 LYS B N 1
ATOM 2403 C CA . LYS B 1 104 ? 7.446 21.686 36.466 1.00 28.31 192 LYS B CA 1
ATOM 2404 C C . LYS B 1 104 ? 7.218 21.602 34.965 1.00 27.10 192 LYS B C 1
ATOM 2405 O O . LYS B 1 104 ? 6.637 22.498 34.350 1.00 26.80 192 LYS B O 1
ATOM 2411 N N . GLN B 1 105 ? 7.647 20.502 34.376 1.00 26.92 193 GLN B N 1
ATOM 2412 C CA . GLN B 1 105 ? 7.316 20.266 32.995 1.00 27.47 193 GLN B CA 1
ATOM 2413 C C . GLN B 1 105 ? 6.006 19.504 32.912 1.00 28.69 193 GLN B C 1
ATOM 2414 O O . GLN B 1 105 ? 5.371 19.264 33.912 1.00 29.05 193 GLN B O 1
ATOM 2420 N N . GLU B 1 106 ? 5.603 19.134 31.713 1.00 30.02 194 GLU B N 1
ATOM 2421 C CA . GLU B 1 106 ? 4.256 18.657 31.518 1.00 33.08 194 GLU B CA 1
ATOM 2422 C C . GLU B 1 106 ? 3.940 17.347 32.209 1.00 35.39 194 GLU B C 1
ATOM 2423 O O . GLU B 1 106 ? 4.656 16.358 32.072 1.00 35.34 194 GLU B O 1
ATOM 2429 N N . THR B 1 107 ? 2.846 17.381 32.958 1.00 37.65 195 THR B N 1
ATOM 2430 C CA . THR B 1 107 ? 2.257 16.217 33.606 1.00 40.28 195 THR B CA 1
ATOM 2431 C C . THR B 1 107 ? 2.111 15.008 32.684 1.00 41.60 195 THR B C 1
ATOM 2432 O O . THR B 1 107 ? 1.495 15.091 31.621 1.00 42.72 195 THR B O 1
ATOM 2436 N N . GLY B 1 108 ? 2.666 13.875 33.098 1.00 42.58 196 GLY B N 1
ATOM 2437 C CA . GLY B 1 108 ? 2.482 12.651 32.346 1.00 45.63 196 GLY B CA 1
ATOM 2438 C C . GLY B 1 108 ? 3.719 12.196 31.609 1.00 44.87 196 GLY B C 1
ATOM 2439 O O . GLY B 1 108 ? 3.977 10.995 31.516 1.00 47.57 196 GLY B O 1
ATOM 2440 N N . THR B 1 109 ? 4.485 13.152 31.092 1.00 41.36 197 THR B N 1
ATOM 2441 C CA . THR B 1 109 ? 5.683 12.851 30.316 1.00 40.12 197 THR B CA 1
ATOM 2442 C C . THR B 1 109 ? 6.718 12.177 31.199 1.00 34.32 197 THR B C 1
ATOM 2443 O O . THR B 1 109 ? 6.791 12.437 32.395 1.00 33.93 197 THR B O 1
ATOM 2447 N N . LEU B 1 110 ? 7.515 11.301 30.613 1.00 35.46 198 LEU B N 1
ATOM 2448 C CA . LEU B 1 110 ? 8.490 10.561 31.395 1.00 38.22 198 LEU B CA 1
ATOM 2449 C C . LEU B 1 110 ? 9.481 11.524 32.068 1.00 34.94 198 LEU B C 1
ATOM 2450 O O . LEU B 1 110 ? 9.740 11.429 33.275 1.00 32.01 198 LEU B O 1
ATOM 2455 N N . PHE B 1 111 ? 10.007 12.465 31.286 1.00 30.27 199 PHE B N 1
ATOM 2456 C CA . PHE B 1 111 ? 11.049 13.355 31.782 1.00 29.32 199 PHE B CA 1
ATOM 2457 C C . PHE B 1 111 ? 10.561 14.149 32.983 1.00 26.39 199 PHE B C 1
ATOM 2458 O O . PHE B 1 111 ? 11.259 14.256 33.997 1.00 26.60 199 PHE B O 1
ATOM 2466 N N . ALA B 1 112 ? 9.352 14.688 32.862 1.00 26.02 200 ALA B N 1
ATOM 2467 C CA . ALA B 1 112 ? 8.786 15.483 33.929 1.00 25.76 200 ALA B CA 1
ATOM 2468 C C . ALA B 1 112 ? 8.666 14.623 35.175 1.00 27.06 200 ALA B C 1
ATOM 2469 O O . ALA B 1 112 ? 9.005 15.069 36.266 1.00 27.03 200 ALA B O 1
ATOM 2479 N N . ARG B 1 114 ? 10.452 11.933 36.000 1.00 29.75 202 ARG B N 1
ATOM 2480 C CA . ARG B 1 114 ? 11.769 11.648 36.569 1.00 30.14 202 ARG B CA 1
ATOM 2481 C C . ARG B 1 114 ? 12.288 12.802 37.416 1.00 29.35 202 ARG B C 1
ATOM 2482 O O . ARG B 1 114 ? 12.900 12.592 38.469 1.00 30.03 202 ARG B O 1
ATOM 2490 N N . VAL B 1 115 ? 12.080 14.016 36.914 1.00 28.00 203 VAL B N 1
ATOM 2491 C CA . VAL B 1 115 ? 12.467 15.233 37.614 1.00 34.72 203 VAL B CA 1
ATOM 2492 C C . VAL B 1 115 ? 11.737 15.263 38.944 1.00 34.54 203 VAL B C 1
ATOM 2493 O O . VAL B 1 115 ? 12.326 15.453 40.001 1.00 28.33 203 VAL B O 1
ATOM 2497 N N . GLU B 1 116 ? 10.443 15.009 38.876 1.00 34.16 204 GLU B N 1
ATOM 2498 C CA . GLU B 1 116 ? 9.590 15.057 40.048 1.00 34.37 204 GLU B CA 1
ATOM 2499 C C . GLU B 1 116 ? 9.943 14.015 41.104 1.00 34.16 204 GLU B C 1
ATOM 2500 O O . GLU B 1 116 ? 9.883 14.285 42.288 1.00 33.79 204 GLU B O 1
ATOM 2506 N N . VAL B 1 117 ? 10.308 12.820 40.672 1.00 34.73 205 VAL B N 1
ATOM 2507 C CA . VAL B 1 117 ? 10.722 11.794 41.614 1.00 35.43 205 VAL B CA 1
ATOM 2508 C C . VAL B 1 117 ? 12.089 12.125 42.230 1.00 34.05 205 VAL B C 1
ATOM 2509 O O . VAL B 1 117 ? 12.241 12.068 43.446 1.00 33.09 205 VAL B O 1
ATOM 2513 N N . ALA B 1 118 ? 13.066 12.484 41.399 1.00 31.62 206 ALA B N 1
ATOM 2514 C CA . ALA B 1 118 ? 14.391 12.820 41.896 1.00 31.72 206 ALA B CA 1
ATOM 2515 C C . ALA B 1 118 ? 14.333 13.972 42.888 1.00 39.02 206 ALA B C 1
ATOM 2516 O O . ALA B 1 118 ? 15.176 14.082 43.757 1.00 39.85 206 ALA B O 1
ATOM 2518 N N . ILE B 1 119 ? 13.332 14.828 42.772 1.00 38.34 207 ILE B N 1
ATOM 2519 C CA . ILE B 1 119 ? 13.198 15.940 43.700 1.00 38.62 207 ILE B CA 1
ATOM 2520 C C . ILE B 1 119 ? 12.592 15.519 45.034 1.00 41.43 207 ILE B C 1
ATOM 2521 O O . ILE B 1 119 ? 12.958 16.049 46.077 1.00 42.02 207 ILE B O 1
ATOM 2526 N N . GLY B 1 120 ? 11.677 14.557 45.006 1.00 43.80 208 GLY B N 1
ATOM 2527 C CA . GLY B 1 120 ? 10.966 14.148 46.209 1.00 46.58 208 GLY B CA 1
ATOM 2528 C C . GLY B 1 120 ? 10.151 15.291 46.788 1.00 48.16 208 GLY B C 1
ATOM 2529 O O . GLY B 1 120 ? 9.607 16.109 46.040 1.00 47.00 208 GLY B O 1
ATOM 2530 N N . GLY B 1 121 ? 10.060 15.343 48.117 1.00 51.92 209 GLY B N 1
ATOM 2531 C CA . GLY B 1 121 ? 9.469 16.476 48.827 1.00 51.82 209 GLY B CA 1
ATOM 2532 C C . GLY B 1 121 ? 7.957 16.653 48.759 1.00 51.64 209 GLY B C 1
ATOM 2533 O O . GLY B 1 121 ? 7.429 17.720 49.108 1.00 51.18 209 GLY B O 1
ATOM 2534 N N . SER B 1 127 ? 2.824 25.265 42.343 1.00 58.07 215 SER B N 1
ATOM 2535 C CA . SER B 1 127 ? 3.802 25.159 41.256 1.00 56.69 215 SER B CA 1
ATOM 2536 C C . SER B 1 127 ? 3.261 25.602 39.898 1.00 54.99 215 SER B C 1
ATOM 2537 O O . SER B 1 127 ? 2.045 25.656 39.668 1.00 55.86 215 SER B O 1
ATOM 2540 N N . ILE B 1 128 ? 4.200 25.916 39.010 1.00 50.65 216 ILE B N 1
ATOM 2541 C CA . ILE B 1 128 ? 3.914 26.306 37.637 1.00 45.39 216 ILE B CA 1
ATOM 2542 C C . ILE B 1 128 ? 4.231 25.157 36.678 1.00 39.79 216 ILE B C 1
ATOM 2543 O O . ILE B 1 128 ? 5.345 24.645 36.672 1.00 39.04 216 ILE B O 1
ATOM 2548 N N . GLU B 1 129 ? 3.238 24.743 35.894 1.00 35.31 217 GLU B N 1
ATOM 2549 C CA . GLU B 1 129 ? 3.419 23.726 34.865 1.00 31.88 217 GLU B CA 1
ATOM 2550 C C . GLU B 1 129 ? 3.603 24.359 33.473 1.00 28.14 217 GLU B C 1
ATOM 2551 O O . GLU B 1 129 ? 2.825 25.229 33.067 1.00 27.38 217 GLU B O 1
ATOM 2557 N N . VAL B 1 130 ? 4.639 23.929 32.756 1.00 25.41 218 VAL B N 1
ATOM 2558 C CA . VAL B 1 130 ? 4.859 24.371 31.374 1.00 22.28 218 VAL B CA 1
ATOM 2559 C C . VAL B 1 130 ? 5.135 23.158 30.510 1.00 21.59 218 VAL B C 1
ATOM 2560 O O . VAL B 1 130 ? 5.374 22.084 31.035 1.00 22.30 218 VAL B O 1
ATOM 2564 N N . SER B 1 131 ? 5.112 23.312 29.191 1.00 20.33 219 SER B N 1
ATOM 2565 C CA . SER B 1 131 ? 5.545 22.224 28.322 1.00 20.51 219 SER B CA 1
ATOM 2566 C C . SER B 1 131 ? 6.893 22.513 27.647 1.00 19.65 219 SER B C 1
ATOM 2567 O O . SER B 1 131 ? 7.639 21.603 27.365 1.00 20.01 219 SER B O 1
ATOM 2570 N N . LEU B 1 132 ? 7.220 23.760 27.354 1.00 18.66 220 LEU B N 1
ATOM 2571 C CA . LEU B 1 132 ? 8.507 24.006 26.667 1.00 17.69 220 LEU B CA 1
ATOM 2572 C C . LEU B 1 132 ? 9.584 24.338 27.685 1.00 17.50 220 LEU B C 1
ATOM 2573 O O . LEU B 1 132 ? 9.328 24.993 28.695 1.00 16.61 220 LEU B O 1
ATOM 2578 N N . SER B 1 133 ? 10.781 23.839 27.426 1.00 17.54 221 SER B N 1
ATOM 2579 C CA . SER B 1 133 ? 11.933 24.162 28.232 1.00 17.81 221 SER B CA 1
ATOM 2580 C C . SER B 1 133 ? 12.167 25.661 28.287 1.00 16.05 221 SER B C 1
ATOM 2581 O O . SER B 1 133 ? 12.537 26.193 29.329 1.00 16.32 221 SER B O 1
ATOM 2584 N N A HIS B 1 134 ? 11.950 26.335 27.159 0.48 31.49 222 HIS B N 1
ATOM 2585 N N B HIS B 1 134 ? 11.946 26.349 27.176 0.52 31.47 222 HIS B N 1
ATOM 2586 C CA A HIS B 1 134 ? 12.203 27.780 27.046 0.48 14.54 222 HIS B CA 1
ATOM 2587 C CA B HIS B 1 134 ? 12.284 27.773 27.130 0.52 14.59 222 HIS B CA 1
ATOM 2588 C C A HIS B 1 134 ? 11.305 28.571 27.995 0.48 21.12 222 HIS B C 1
ATOM 2589 C C B HIS B 1 134 ? 11.282 28.625 27.936 0.52 21.06 222 HIS B C 1
ATOM 2590 O O A HIS B 1 134 ? 11.738 29.559 28.594 0.48 14.63 222 HIS B O 1
ATOM 2591 O O B HIS B 1 134 ? 11.635 29.707 28.409 0.52 14.47 222 HIS B O 1
ATOM 2604 N N . THR B 1 135 ? 10.058 28.122 28.132 1.00 21.75 223 THR B N 1
ATOM 2605 C CA . THR B 1 135 ? 9.088 28.809 28.984 1.00 17.61 223 THR B CA 1
ATOM 2606 C C . THR B 1 135 ? 9.590 28.726 30.403 1.00 17.40 223 THR B C 1
ATOM 2607 O O . THR B 1 135 ? 9.623 29.718 31.136 1.00 17.79 223 THR B O 1
ATOM 2611 N N . ALA B 1 136 ? 9.991 27.523 30.769 1.00 17.32 224 ALA B N 1
ATOM 2612 C CA . ALA B 1 136 ? 10.562 27.242 32.069 1.00 17.77 224 ALA B CA 1
ATOM 2613 C C . ALA B 1 136 ? 11.712 28.169 32.346 1.00 17.47 224 ALA B C 1
ATOM 2614 O O . ALA B 1 136 ? 11.727 28.811 33.385 1.00 17.67 224 ALA B O 1
ATOM 2616 N N . LEU B 1 137 ? 12.672 28.223 31.420 1.00 17.44 225 LEU B N 1
ATOM 2617 C CA . LEU B 1 137 ? 13.853 29.070 31.586 1.00 18.40 225 LEU B CA 1
ATOM 2618 C C . LEU B 1 137 ? 13.461 30.551 31.673 1.00 18.43 225 LEU B C 1
ATOM 2619 O O . LEU B 1 137 ? 14.023 31.282 32.464 1.00 19.37 225 LEU B O 1
ATOM 2624 N N . SER B 1 138 ? 12.479 30.992 30.894 1.00 17.87 226 SER B N 1
ATOM 2625 C CA . SER B 1 138 ? 12.011 32.369 31.016 1.00 18.11 226 SER B CA 1
ATOM 2626 C C . SER B 1 138 ? 11.505 32.598 32.438 1.00 19.26 226 SER B C 1
ATOM 2627 O O . SER B 1 138 ? 11.874 33.580 33.088 1.00 19.87 226 SER B O 1
ATOM 2630 N N . LEU B 1 139 ? 10.687 31.672 32.943 1.00 19.50 227 LEU B N 1
ATOM 2631 C CA . LEU B 1 139 ? 10.170 31.834 34.296 1.00 20.55 227 LEU B CA 1
ATOM 2632 C C . LEU B 1 139 ? 11.312 31.944 35.324 1.00 21.99 227 LEU B C 1
ATOM 2633 O O . LEU B 1 139 ? 11.250 32.752 36.236 1.00 22.55 227 LEU B O 1
ATOM 2638 N N . VAL B 1 140 ? 12.352 31.134 35.163 1.00 22.36 228 VAL B N 1
ATOM 2639 C CA . VAL B 1 140 ? 13.501 31.202 36.057 1.00 24.02 228 VAL B CA 1
ATOM 2640 C C . VAL B 1 140 ? 14.215 32.561 35.939 1.00 24.89 228 VAL B C 1
ATOM 2641 O O . VAL B 1 140 ? 14.669 33.107 36.939 1.00 25.58 228 VAL B O 1
ATOM 2645 N N . ARG B 1 141 ? 14.294 33.116 34.733 1.00 25.14 229 ARG B N 1
ATOM 2646 C CA . ARG B 1 141 ? 14.982 34.386 34.556 1.00 26.12 229 ARG B CA 1
ATOM 2647 C C . ARG B 1 141 ? 14.207 35.475 35.276 1.00 26.80 229 ARG B C 1
ATOM 2648 O O . ARG B 1 141 ? 14.782 36.364 35.904 1.00 28.08 229 ARG B O 1
ATOM 2656 N N . GLU B 1 142 ? 12.891 35.383 35.207 1.00 31.65 230 GLU B N 1
ATOM 2657 C CA . GLU B 1 142 ? 12.044 36.382 35.830 1.00 33.14 230 GLU B CA 1
ATOM 2658 C C . GLU B 1 142 ? 11.934 36.102 37.322 1.00 32.14 230 GLU B C 1
ATOM 2659 O O . GLU B 1 142 ? 11.393 36.902 38.078 1.00 32.93 230 GLU B O 1
ATOM 2665 N N . GLY B 1 143 ? 12.455 34.954 37.749 1.00 31.12 231 GLY B N 1
ATOM 2666 C CA . GLY B 1 143 ? 12.485 34.655 39.167 1.00 29.91 231 GLY B CA 1
ATOM 2667 C C . GLY B 1 143 ? 11.161 34.159 39.724 1.00 29.98 231 GLY B C 1
ATOM 2668 O O . GLY B 1 143 ? 10.906 34.309 40.916 1.00 30.83 231 GLY B O 1
ATOM 2669 N N . ALA B 1 144 ? 10.324 33.544 38.890 1.00 29.44 232 ALA B N 1
ATOM 2670 C CA . ALA B 1 144 ? 9.128 32.909 39.406 1.00 28.45 232 ALA B CA 1
ATOM 2671 C C . ALA B 1 144 ? 9.449 31.578 40.093 1.00 26.85 232 ALA B C 1
ATOM 2672 O O . ALA B 1 144 ? 8.577 30.989 40.736 1.00 27.35 232 ALA B O 1
ATOM 2674 N N . GLY B 1 145 ? 10.677 31.083 39.947 1.00 24.44 233 GLY B N 1
ATOM 2675 C CA . GLY B 1 145 ? 10.995 29.755 40.442 1.00 22.21 233 GLY B CA 1
ATOM 2676 C C . GLY B 1 145 ? 12.265 29.129 39.890 1.00 20.45 233 GLY B C 1
ATOM 2677 O O . GLY B 1 145 ? 13.109 29.777 39.257 1.00 20.52 233 GLY B O 1
ATOM 2678 N N . ILE B 1 146 ? 12.443 27.843 40.150 1.00 18.79 234 ILE B N 1
ATOM 2679 C CA . ILE B 1 146 ? 13.591 27.195 39.584 1.00 16.70 234 ILE B CA 1
ATOM 2680 C C . ILE B 1 146 ? 13.158 25.960 38.826 1.00 15.96 234 ILE B C 1
ATOM 2681 O O . ILE B 1 146 ? 12.090 25.387 39.081 1.00 15.97 234 ILE B O 1
ATOM 2686 N N . ALA B 1 147 ? 13.993 25.573 37.866 1.00 15.67 235 ALA B N 1
ATOM 2687 C CA . ALA B 1 147 ? 13.668 24.472 36.999 1.00 16.10 235 ALA B CA 1
ATOM 2688 C C . ALA B 1 147 ? 14.819 23.507 36.896 1.00 15.89 235 ALA B C 1
ATOM 2689 O O . ALA B 1 147 ? 15.991 23.879 37.027 1.00 15.82 235 ALA B O 1
ATOM 2691 N N . ILE B 1 148 ? 14.473 22.251 36.662 1.00 16.19 236 ILE B N 1
ATOM 2692 C CA . ILE B 1 148 ? 15.472 21.262 36.350 1.00 16.88 236 ILE B CA 1
ATOM 2693 C C . ILE B 1 148 ? 15.212 20.945 34.903 1.00 18.22 236 ILE B C 1
ATOM 2694 O O . ILE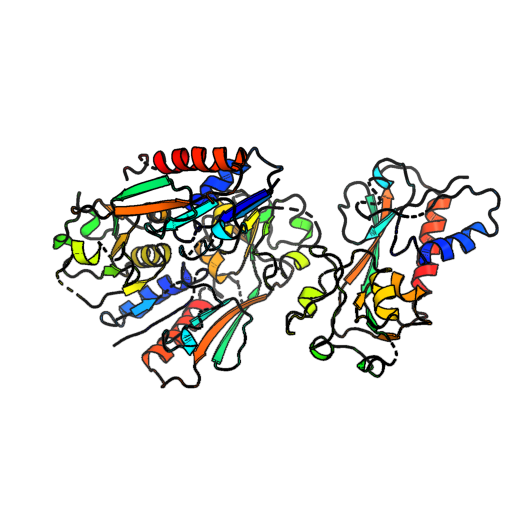 B 1 148 ? 14.106 20.592 34.541 1.00 19.09 236 ILE B O 1
ATOM 2699 N N . ILE B 1 149 ? 16.207 21.105 34.046 1.00 18.84 237 ILE B N 1
ATOM 2700 C CA . ILE B 1 149 ? 15.886 21.200 32.628 1.00 19.83 237 ILE B CA 1
ATOM 2701 C C . ILE B 1 149 ? 16.943 20.539 31.764 1.00 20.20 237 ILE B C 1
ATOM 2702 O O . ILE B 1 149 ? 18.052 20.337 32.220 1.00 18.83 237 ILE B O 1
ATOM 2707 N N . ASP B 1 150 ? 16.612 20.190 30.521 1.00 23.28 238 ASP B N 1
ATOM 2708 C CA . ASP B 1 150 ? 17.620 19.569 29.651 1.00 25.74 238 ASP B CA 1
ATOM 2709 C C . ASP B 1 150 ? 18.728 20.583 29.277 1.00 25.72 238 ASP B C 1
ATOM 2710 O O . ASP B 1 150 ? 18.440 21.719 28.897 1.00 25.75 238 ASP B O 1
ATOM 2715 N N . PRO B 1 151 ? 19.996 20.160 29.391 1.00 25.58 239 PRO B N 1
ATOM 2716 C CA . PRO B 1 151 ? 21.171 20.992 29.112 1.00 25.52 239 PRO B CA 1
ATOM 2717 C C . PRO B 1 151 ? 21.182 21.564 27.716 1.00 26.44 239 PRO B C 1
ATOM 2718 O O . PRO B 1 151 ? 21.780 22.598 27.541 1.00 27.15 239 PRO B O 1
ATOM 2722 N N . ALA B 1 152 ? 20.551 20.910 26.749 1.00 26.66 240 ALA B N 1
ATOM 2723 C CA . ALA B 1 152 ? 20.537 21.444 25.389 1.00 28.88 240 ALA B CA 1
ATOM 2724 C C . ALA B 1 152 ? 19.822 22.794 25.362 1.00 28.58 240 ALA B C 1
ATOM 2725 O O . ALA B 1 152 ? 20.369 23.783 24.905 1.00 29.48 240 ALA B O 1
ATOM 2727 N N . ALA B 1 153 ? 18.601 22.825 25.879 1.00 27.88 241 ALA B N 1
ATOM 2728 C CA . ALA B 1 153 ? 17.853 24.062 26.003 1.00 28.64 241 ALA B CA 1
ATOM 2729 C C . ALA B 1 153 ? 18.470 25.046 27.021 1.00 28.89 241 ALA B C 1
ATOM 2730 O O . ALA B 1 153 ? 18.489 26.239 26.775 1.00 29.61 241 ALA B O 1
ATOM 2732 N N . ALA B 1 154 ? 18.984 24.556 28.145 1.00 29.42 242 ALA B N 1
ATOM 2733 C CA . ALA B 1 154 ? 19.494 25.450 29.198 1.00 31.00 242 ALA B CA 1
ATOM 2734 C C . ALA B 1 154 ? 20.705 26.299 28.794 1.00 35.52 242 ALA B C 1
ATOM 2735 O O . ALA B 1 154 ? 20.871 27.421 29.275 1.00 35.72 242 ALA B O 1
ATOM 2737 N N . ILE B 1 155 ? 21.554 25.751 27.929 1.00 39.61 243 ILE B N 1
ATOM 2738 C CA . ILE B 1 155 ? 22.841 26.356 27.616 1.00 44.08 243 ILE B CA 1
ATOM 2739 C C . ILE B 1 155 ? 22.665 27.714 26.921 1.00 48.31 243 ILE B C 1
ATOM 2740 O O . ILE B 1 155 ? 23.567 28.548 26.928 1.00 50.08 243 ILE B O 1
ATOM 2745 N N . GLU B 1 156 ? 21.477 27.937 26.369 1.00 51.77 244 GLU B N 1
ATOM 2746 C CA . GLU B 1 156 ? 21.142 29.163 25.639 1.00 54.89 244 GLU B CA 1
ATOM 2747 C C . GLU B 1 156 ? 20.806 30.337 26.564 1.00 54.52 244 GLU B C 1
ATOM 2748 O O . GLU B 1 156 ? 20.411 31.412 26.110 1.00 56.51 244 GLU B O 1
ATOM 2754 N N . PHE B 1 157 ? 20.961 30.129 27.865 1.00 53.39 245 PHE B N 1
ATOM 2755 C CA . PHE B 1 157 ? 20.604 31.139 28.853 1.00 53.01 245 PHE B CA 1
ATOM 2756 C C . PHE B 1 157 ? 21.774 31.439 29.820 1.00 54.05 245 PHE B C 1
ATOM 2757 O O . PHE B 1 157 ? 21.603 32.170 30.785 1.00 53.14 245 PHE B O 1
ATOM 2765 N N . THR B 1 158 ? 22.952 30.888 29.529 1.00 56.79 246 THR B N 1
ATOM 2766 C CA . THR B 1 158 ? 24.111 30.861 30.440 1.00 56.47 246 THR B CA 1
ATOM 2767 C C . THR B 1 158 ? 24.438 32.110 31.280 1.00 57.05 246 THR B C 1
ATOM 2768 O O . THR B 1 158 ? 24.855 32.000 32.446 1.00 56.10 246 THR B O 1
ATOM 2772 N N . ASP B 1 159 ? 24.286 33.292 30.705 1.00 56.72 247 ASP B N 1
ATOM 2773 C CA . ASP B 1 159 ? 24.636 34.481 31.464 1.00 55.71 247 ASP B CA 1
ATOM 2774 C C . ASP B 1 159 ? 23.424 35.302 31.902 1.00 51.66 247 ASP B C 1
ATOM 2775 O O . ASP B 1 159 ? 23.574 36.446 32.319 1.00 53.67 247 ASP B O 1
ATOM 2780 N N . ARG B 1 160 ? 22.232 34.722 31.812 1.00 46.05 248 ARG B N 1
ATOM 2781 C CA . ARG B 1 160 ? 21.015 35.388 32.277 1.00 43.18 248 ARG B CA 1
ATOM 2782 C C . ARG B 1 160 ? 20.470 34.662 33.501 1.00 37.23 248 ARG B C 1
ATOM 2783 O O . ARG B 1 160 ? 19.811 35.256 34.365 1.00 36.30 248 ARG B O 1
ATOM 2791 N N . ILE B 1 161 ? 20.755 33.358 33.538 1.00 33.37 249 ILE B N 1
ATOM 2792 C CA . ILE B 1 161 ? 20.449 32.471 34.645 1.00 29.02 249 ILE B CA 1
ATOM 2793 C C . ILE B 1 161 ? 21.683 31.673 34.985 1.00 27.17 249 ILE B C 1
ATOM 2794 O O . ILE B 1 161 ? 22.664 31.713 34.276 1.00 29.11 249 ILE B O 1
ATOM 2799 N N . VAL B 1 162 ? 21.611 30.912 36.057 1.00 23.76 250 VAL B N 1
ATOM 2800 C CA . VAL B 1 162 ? 22.737 30.130 36.515 1.00 22.11 250 VAL B CA 1
ATOM 2801 C C . VAL B 1 162 ? 22.415 28.637 36.408 1.00 19.57 250 VAL B C 1
ATOM 2802 O O . VAL B 1 162 ? 21.378 28.176 36.853 1.00 17.05 250 VAL B O 1
ATOM 2806 N N . LEU B 1 163 ? 23.304 27.876 35.806 1.00 19.73 251 LEU B N 1
ATOM 2807 C CA . LEU B 1 163 ? 23.069 26.443 35.677 1.00 18.57 251 LEU B CA 1
ATOM 2808 C C . LEU B 1 163 ? 23.948 25.703 36.672 1.00 18.52 251 LEU B C 1
ATOM 2809 O O . LEU B 1 163 ? 25.114 25.996 36.792 1.00 19.85 251 LEU B O 1
ATOM 2814 N N . ARG B 1 164 ? 23.382 24.768 37.408 1.00 17.54 252 ARG B N 1
ATOM 2815 C CA . ARG B 1 164 ? 24.149 24.032 38.389 1.00 18.32 252 ARG B CA 1
ATOM 2816 C C . ARG B 1 164 ? 23.878 22.549 38.271 1.00 18.61 252 ARG B C 1
ATOM 2817 O O . ARG B 1 164 ? 22.726 22.134 38.113 1.00 18.14 252 ARG B O 1
ATOM 2825 N N . PRO B 1 165 ? 24.927 21.739 38.386 1.00 19.59 253 PRO B N 1
ATOM 2826 C CA . PRO B 1 165 ? 24.672 20.302 38.294 1.00 18.57 253 PRO B CA 1
ATOM 2827 C C . PRO B 1 165 ? 23.804 19.831 39.465 1.00 18.07 253 PRO B C 1
ATOM 2828 O O . PRO B 1 165 ? 23.823 20.463 40.530 1.00 17.82 253 PRO B O 1
ATOM 2832 N N . PHE B 1 166 ? 23.060 18.750 39.237 1.00 18.29 254 PHE B N 1
ATOM 2833 C CA . PHE B 1 166 ? 22.165 18.121 40.213 1.00 20.27 254 PHE B CA 1
ATOM 2834 C C . PHE B 1 166 ? 22.806 16.830 40.766 1.00 22.39 254 PHE B C 1
ATOM 2835 O O . PHE B 1 166 ? 23.463 16.080 40.031 1.00 24.11 254 PHE B O 1
ATOM 2843 N N . SER B 1 167 ? 22.624 16.563 42.054 1.00 22.45 255 SER B N 1
ATOM 2844 C CA . SER B 1 167 ? 23.271 15.412 42.659 1.00 24.19 255 SER B CA 1
ATOM 2845 C C . SER B 1 167 ? 22.598 14.122 42.231 1.00 25.42 255 SER B C 1
ATOM 2846 O O . SER B 1 167 ? 23.111 13.040 42.470 1.00 27.59 255 SER B O 1
ATOM 2849 N N . ILE B 1 168 ? 21.442 14.228 41.599 1.00 24.33 256 ILE B N 1
ATOM 2850 C CA . ILE B 1 168 ? 20.818 13.032 41.065 1.00 25.84 256 ILE B CA 1
ATOM 2851 C C . ILE B 1 168 ? 20.821 13.108 39.555 1.00 25.27 256 ILE B C 1
ATOM 2852 O O . ILE B 1 168 ? 20.603 14.170 38.972 1.00 23.40 256 ILE B O 1
ATOM 2857 N N . PHE B 1 169 ? 21.114 11.979 38.923 1.00 27.44 257 PHE B N 1
ATOM 2858 C CA . PHE B 1 169 ? 21.151 11.914 37.484 1.00 27.66 257 PHE B CA 1
ATOM 2859 C C . PHE B 1 169 ? 19.753 11.714 36.927 1.00 27.72 257 PHE B C 1
ATOM 2860 O O . PHE B 1 169 ? 19.101 10.711 37.192 1.00 29.66 257 PHE B O 1
ATOM 2868 N N . ILE B 1 170 ? 19.313 12.686 36.143 1.00 26.03 258 ILE B N 1
ATOM 2869 C CA . ILE B 1 170 ? 18.015 12.656 35.491 1.00 25.88 258 ILE B CA 1
ATOM 2870 C C . ILE B 1 170 ? 18.252 12.679 33.989 1.00 26.65 258 ILE B C 1
ATOM 2871 O O . ILE B 1 170 ? 18.758 13.659 33.433 1.00 24.29 258 ILE B O 1
ATOM 2876 N N . ASP B 1 171 ? 17.896 11.587 33.338 1.00 47.26 259 ASP B N 1
ATOM 2877 C CA . ASP B 1 171 ? 18.144 11.405 31.924 1.00 48.46 259 ASP B CA 1
ATOM 2878 C C . ASP B 1 171 ? 17.445 12.484 31.084 1.00 48.78 259 ASP B C 1
ATOM 2879 O O . ASP B 1 171 ? 16.225 12.600 31.120 1.00 49.46 259 ASP B O 1
ATOM 2884 N N . ALA B 1 172 ? 18.218 13.279 30.349 1.00 48.53 260 ALA B N 1
ATOM 2885 C CA . ALA B 1 172 ? 17.655 14.257 29.414 1.00 47.28 260 ALA B CA 1
ATOM 2886 C C . ALA B 1 172 ? 17.940 13.810 27.988 1.00 47.89 260 ALA B C 1
ATOM 2887 O O . ALA B 1 172 ? 18.838 14.323 27.314 1.00 47.45 260 ALA B O 1
ATOM 2889 N N . GLU B 1 173 ? 17.151 12.838 27.549 1.00 49.96 261 GLU B N 1
ATOM 2890 C CA . GLU B 1 173 ? 17.392 12.109 26.314 1.00 50.69 261 GLU B CA 1
ATOM 2891 C C . GLU B 1 173 ? 16.657 12.707 25.115 1.00 48.02 261 GLU B C 1
ATOM 2892 O O . GLU B 1 173 ? 15.428 12.808 25.125 1.00 47.25 261 GLU B O 1
ATOM 2898 N N . PHE B 1 174 ? 17.405 13.099 24.084 1.00 46.41 262 PHE B N 1
ATOM 2899 C CA . PHE B 1 174 ? 16.787 13.410 22.798 1.00 44.16 262 PHE B CA 1
ATOM 2900 C C . PHE B 1 174 ? 17.412 12.611 21.647 1.00 44.89 262 PHE B C 1
ATOM 2901 O O . PHE B 1 174 ? 18.583 12.254 21.676 1.00 45.59 262 PHE B O 1
ATOM 2909 N N . LEU B 1 175 ? 16.605 12.340 20.631 1.00 45.06 263 LEU B N 1
ATOM 2910 C CA . LEU B 1 175 ? 16.995 11.464 19.545 1.00 46.97 263 LEU B CA 1
ATOM 2911 C C . LEU B 1 175 ? 17.251 12.210 18.241 1.00 46.49 263 LEU B C 1
ATOM 2912 O O . LEU B 1 175 ? 16.557 13.176 17.916 1.00 44.99 263 LEU B O 1
ATOM 2917 N N . GLU B 1 176 ? 18.251 11.748 17.497 1.00 48.14 264 GLU B N 1
ATOM 2918 C CA . GLU B 1 176 ? 18.394 12.143 16.110 1.00 49.18 264 GLU B CA 1
ATOM 2919 C C . GLU B 1 176 ? 17.775 11.051 15.245 1.00 52.14 264 GLU B C 1
ATOM 2920 O O . GLU B 1 176 ? 18.263 9.926 15.202 1.00 55.01 264 GLU B O 1
ATOM 2926 N N . VAL B 1 177 ? 16.687 11.396 14.572 1.00 51.51 265 VAL B N 1
ATOM 2927 C CA . VAL B 1 177 ? 15.838 10.419 13.906 1.00 44.87 265 VAL B CA 1
ATOM 2928 C C . VAL B 1 177 ? 15.881 10.527 12.388 1.00 53.33 265 VAL B C 1
ATOM 2929 O O . VAL B 1 177 ? 15.750 11.608 11.825 1.00 45.62 265 VAL B O 1
ATOM 2933 N N . ARG B 1 178 ? 16.071 9.392 11.731 1.00 56.18 266 ARG B N 1
ATOM 2934 C CA . ARG B 1 178 ? 16.004 9.316 10.279 1.00 59.94 266 ARG B CA 1
ATOM 2935 C C . ARG B 1 178 ? 15.184 8.094 9.905 1.00 66.08 266 ARG B C 1
ATOM 2936 O O . ARG B 1 178 ? 15.122 7.135 10.670 1.00 67.45 266 ARG B O 1
ATOM 2944 N N . SER B 1 179 ? 14.537 8.130 8.746 1.00 70.09 267 SER B N 1
ATOM 2945 C CA . SER B 1 179 ? 13.849 6.941 8.255 1.00 73.97 267 SER B CA 1
ATOM 2946 C C . SER B 1 179 ? 14.840 5.959 7.652 1.00 75.63 267 SER B C 1
ATOM 2947 O O . SER B 1 179 ? 15.800 6.352 6.991 1.00 75.77 267 SER B O 1
ATOM 2950 N N . ALA B 1 180 ? 14.594 4.677 7.886 1.00 77.25 268 ALA B N 1
ATOM 2951 C CA . ALA B 1 180 ? 15.446 3.620 7.354 1.00 80.02 268 ALA B CA 1
ATOM 2952 C C . ALA B 1 180 ? 15.054 3.235 5.932 1.00 84.22 268 ALA B C 1
ATOM 2953 O O . ALA B 1 180 ? 15.776 2.495 5.267 1.00 87.23 268 ALA B O 1
ATOM 2955 N N . ILE B 1 181 ? 13.910 3.729 5.468 1.00 84.79 269 ILE B N 1
ATOM 2956 C CA . ILE B 1 181 ? 13.488 3.514 4.083 1.00 88.72 269 ILE B CA 1
ATOM 2957 C C . ILE B 1 181 ? 13.907 4.749 3.289 1.00 87.47 269 ILE B C 1
ATOM 2958 O O . ILE B 1 181 ? 13.570 4.922 2.118 1.00 89.79 269 ILE B O 1
ATOM 2963 N N . GLY B 1 182 ? 14.683 5.601 3.947 1.00 83.47 270 GLY B N 1
ATOM 2964 C CA . GLY B 1 182 ? 15.166 6.822 3.336 1.00 82.04 270 GLY B CA 1
ATOM 2965 C C . GLY B 1 182 ? 16.333 6.614 2.393 1.00 84.11 270 GLY B C 1
ATOM 2966 O O . GLY B 1 182 ? 17.289 5.910 2.714 1.00 85.13 270 GLY B O 1
ATOM 2967 N N . ALA B 1 183 ? 16.242 7.230 1.218 1.00 85.21 271 ALA B N 1
ATOM 2968 C CA . ALA B 1 183 ? 17.361 7.280 0.291 1.00 86.65 271 ALA B CA 1
ATOM 2969 C C . ALA B 1 183 ? 18.521 7.997 0.965 1.00 82.39 271 ALA B C 1
ATOM 2970 O O . ALA B 1 183 ? 18.327 9.057 1.566 1.00 78.44 271 ALA B O 1
ATOM 2972 N N . PRO B 1 184 ? 19.729 7.411 0.889 1.00 84.17 272 PRO B N 1
ATOM 2973 C CA . PRO B 1 184 ? 20.919 8.012 1.504 1.00 81.33 272 PRO B CA 1
ATOM 2974 C C . PRO B 1 184 ? 21.196 9.424 0.975 1.00 79.75 272 PRO B C 1
ATOM 2975 O O . PRO B 1 184 ? 21.165 9.657 -0.237 1.00 82.32 272 PRO B O 1
ATOM 2979 N N . SER B 1 185 ? 21.454 10.352 1.890 1.00 75.67 273 SER B N 1
ATOM 2980 C CA . SER B 1 185 ? 21.681 11.750 1.543 1.00 73.92 273 SER B CA 1
ATOM 2981 C C . SER B 1 185 ? 23.033 12.213 2.067 1.00 72.38 273 SER B C 1
ATOM 2982 O O . SER B 1 185 ? 23.313 12.110 3.259 1.00 70.65 273 SER B O 1
ATOM 2985 N N . THR B 1 186 ? 23.870 12.724 1.173 1.00 74.37 274 THR B N 1
ATOM 2986 C CA . THR B 1 186 ? 25.199 13.172 1.566 1.00 73.77 274 THR B CA 1
ATOM 2987 C C . THR B 1 186 ? 25.152 14.387 2.501 1.00 69.28 274 THR B C 1
ATOM 2988 O O . THR B 1 186 ? 25.818 14.401 3.535 1.00 67.62 274 THR B O 1
ATOM 2992 N N . ILE B 1 187 ? 24.353 15.389 2.150 1.00 66.87 275 ILE B N 1
ATOM 2993 C CA . ILE B 1 187 ? 24.241 16.603 2.956 1.00 62.16 275 ILE B CA 1
ATOM 2994 C C . ILE B 1 187 ? 23.674 16.268 4.328 1.00 59.95 275 ILE B C 1
ATOM 2995 O O . ILE B 1 187 ? 23.995 16.920 5.313 1.00 57.81 275 ILE B O 1
ATOM 3000 N N . VAL B 1 188 ? 22.848 15.232 4.393 1.00 61.18 276 VAL B N 1
ATOM 3001 C CA . VAL B 1 188 ? 22.249 14.819 5.653 1.00 59.80 276 VAL B CA 1
ATOM 3002 C C . VAL B 1 188 ? 23.293 14.135 6.530 1.00 60.15 276 VAL B C 1
ATOM 3003 O O . VAL B 1 188 ? 23.372 14.396 7.736 1.00 57.48 276 VAL B O 1
ATOM 3007 N N . ASP B 1 189 ? 24.106 13.281 5.916 1.00 63.96 277 ASP B N 1
ATOM 3008 C CA . ASP B 1 189 ? 25.208 12.629 6.615 1.00 65.59 277 ASP B CA 1
ATOM 3009 C C . ASP B 1 189 ? 26.144 13.658 7.235 1.00 64.41 277 ASP B C 1
ATOM 3010 O O . ASP B 1 189 ? 26.574 13.492 8.374 1.00 63.16 277 ASP B O 1
ATOM 3015 N N . ARG B 1 190 ? 26.448 14.717 6.485 1.00 66.33 278 ARG B N 1
ATOM 3016 C CA . ARG B 1 190 ? 27.325 15.783 6.973 1.00 66.24 278 ARG B CA 1
ATOM 3017 C C . ARG B 1 190 ? 26.711 16.515 8.158 1.00 62.95 278 ARG B C 1
ATOM 3018 O O . ARG B 1 190 ? 27.361 16.708 9.183 1.00 62.06 278 ARG B O 1
ATOM 3026 N N . PHE B 1 191 ? 25.457 16.922 7.998 1.00 60.63 279 PHE B N 1
ATOM 3027 C CA . PHE B 1 191 ? 24.754 17.664 9.026 1.00 56.94 279 PHE B CA 1
ATOM 3028 C C . PHE B 1 191 ? 24.718 16.929 10.367 1.00 53.61 279 PHE B C 1
ATOM 3029 O O . PHE B 1 191 ? 25.157 17.479 11.381 1.00 52.04 279 PHE B O 1
ATOM 3037 N N . THR B 1 192 ? 24.190 15.704 10.369 1.00 52.60 280 THR B N 1
ATOM 3038 C CA . THR B 1 192 ? 24.127 14.886 11.589 1.00 50.02 280 THR B CA 1
ATOM 3039 C C . THR B 1 192 ? 25.472 14.815 12.287 1.00 49.87 280 THR B C 1
ATOM 3040 O O . THR B 1 192 ? 25.564 15.051 13.500 1.00 48.36 280 THR B O 1
ATOM 3044 N N . THR B 1 193 ? 26.500 14.488 11.499 1.00 51.70 281 THR B N 1
ATOM 3045 C CA . THR B 1 193 ? 27.872 14.325 11.981 1.00 52.34 281 THR B CA 1
ATOM 3046 C C . THR B 1 193 ? 28.438 15.605 12.582 1.00 50.09 281 THR B C 1
ATOM 3047 O O . THR B 1 193 ? 28.859 15.623 13.742 1.00 49.48 281 THR B O 1
ATOM 3051 N N . GLU B 1 194 ? 28.452 16.673 11.790 1.00 49.28 282 GLU B N 1
ATOM 3052 C CA . GLU B 1 194 ? 28.935 17.953 12.281 1.00 48.17 282 GLU B CA 1
ATOM 3053 C C . GLU B 1 194 ? 28.080 18.465 13.435 1.00 45.46 282 GLU B C 1
ATOM 3054 O O . GLU B 1 194 ? 28.582 19.151 14.317 1.00 44.48 282 GLU B O 1
ATOM 3060 N N . PHE B 1 195 ? 26.793 18.133 13.441 1.00 44.24 283 PHE B N 1
ATOM 3061 C CA . PHE B 1 195 ? 25.957 18.584 14.544 1.00 41.75 283 PHE B CA 1
ATOM 3062 C C . PHE B 1 195 ? 26.355 17.922 15.854 1.00 41.67 283 PHE B C 1
ATOM 3063 O O . PHE B 1 195 ? 26.473 18.595 16.881 1.00 40.36 283 PHE B O 1
ATOM 3071 N N . TRP B 1 196 ? 26.552 16.608 15.821 1.00 43.22 284 TRP B N 1
ATOM 3072 C CA . TRP B 1 196 ? 26.955 15.902 17.029 1.00 43.69 284 TRP B CA 1
ATOM 3073 C C . TRP B 1 196 ? 28.278 16.425 17.551 1.00 44.98 284 TRP B C 1
ATOM 3074 O O . TRP B 1 196 ? 28.459 16.556 18.755 1.00 43.96 284 TRP B O 1
ATOM 3085 N N . ARG B 1 197 ? 29.199 16.729 16.645 1.00 48.47 285 ARG B N 1
ATOM 3086 C CA . ARG B 1 197 ? 30.493 17.280 17.038 1.00 51.35 285 ARG B CA 1
ATOM 3087 C C . ARG B 1 197 ? 30.308 18.638 17.690 1.00 49.54 285 ARG B C 1
ATOM 3088 O O . ARG B 1 197 ? 30.950 18.965 18.685 1.00 50.25 285 ARG B O 1
ATOM 3096 N N . PHE B 1 198 ? 29.411 19.421 17.112 1.00 47.20 286 PHE B N 1
ATOM 3097 C CA . PHE B 1 198 ? 29.137 20.749 17.607 1.00 45.27 286 PHE B CA 1
ATOM 3098 C C . PHE B 1 198 ? 28.415 20.686 18.960 1.00 42.89 286 PHE B C 1
ATOM 3099 O O . PHE B 1 198 ? 28.719 21.449 19.884 1.00 42.21 286 PHE B O 1
ATOM 3107 N N . HIS B 1 199 ? 27.449 19.779 19.057 1.00 41.19 287 HIS B N 1
ATOM 3108 C CA . HIS B 1 199 ? 26.719 19.556 20.299 1.00 39.24 287 HIS B CA 1
ATOM 3109 C C . HIS B 1 199 ? 27.676 19.106 21.396 1.00 40.04 287 HIS B C 1
ATOM 3110 O O . HIS B 1 199 ? 27.653 19.642 22.513 1.00 39.19 287 HIS B O 1
ATOM 3117 N N . ASP B 1 200 ? 28.519 18.132 21.058 1.00 41.67 288 ASP B N 1
ATOM 3118 C CA . ASP B 1 200 ? 29.387 17.482 22.033 1.00 43.37 288 ASP B CA 1
ATOM 3119 C C . ASP B 1 200 ? 30.458 18.408 22.596 1.00 44.62 288 ASP B C 1
ATOM 3120 O O . ASP B 1 200 ? 30.756 18.347 23.789 1.00 45.45 288 ASP B O 1
ATOM 3125 N N . ASP B 1 201 ? 31.041 19.254 21.749 1.00 45.08 289 ASP B N 1
ATOM 3126 C CA . ASP B 1 201 ? 32.089 20.175 22.190 1.00 46.61 289 ASP B CA 1
ATOM 3127 C C . ASP B 1 201 ? 31.557 21.206 23.182 1.00 45.45 289 ASP B C 1
ATOM 3128 O O . ASP B 1 201 ? 32.113 21.387 24.266 1.00 47.25 289 ASP B O 1
ATOM 3133 N N . LEU B 1 202 ? 30.483 21.881 22.797 1.00 43.23 290 LEU B N 1
ATOM 3134 C CA . LEU B 1 202 ? 29.823 22.867 23.647 1.00 42.15 290 LEU B CA 1
ATOM 3135 C C . LEU B 1 202 ? 29.460 22.275 25.003 1.00 41.86 290 LEU B C 1
ATOM 3136 O O . LEU B 1 202 ? 29.640 22.884 26.058 1.00 41.53 290 LEU B O 1
ATOM 3149 N N . LYS B 1 204 ? 30.710 19.376 26.349 1.00 52.46 292 LYS B N 1
ATOM 3150 C CA . LYS B 1 204 ? 31.901 18.991 27.106 1.00 57.61 292 LYS B CA 1
ATOM 3151 C C . LYS B 1 204 ? 32.594 20.220 27.681 1.00 57.21 292 LYS B C 1
ATOM 3152 O O . LYS B 1 204 ? 33.168 20.167 28.758 1.00 58.58 292 LYS B O 1
ATOM 3158 N N . GLN B 1 205 ? 32.540 21.324 26.945 1.00 55.47 293 GLN B N 1
ATOM 3159 C CA . GLN B 1 205 ? 33.236 22.532 27.343 1.00 57.09 293 GLN B CA 1
ATOM 3160 C C . GLN B 1 205 ? 32.561 23.197 28.523 1.00 56.68 293 GLN B C 1
ATOM 3161 O O . GLN B 1 205 ? 33.186 23.964 29.260 1.00 57.97 293 GLN B O 1
ATOM 3167 N N . ASN B 1 206 ? 31.281 22.897 28.705 1.00 55.81 294 ASN B N 1
ATOM 3168 C CA . ASN B 1 206 ? 30.551 23.371 29.872 1.00 56.44 294 ASN B CA 1
ATOM 3169 C C . ASN B 1 206 ? 30.452 22.300 30.956 1.0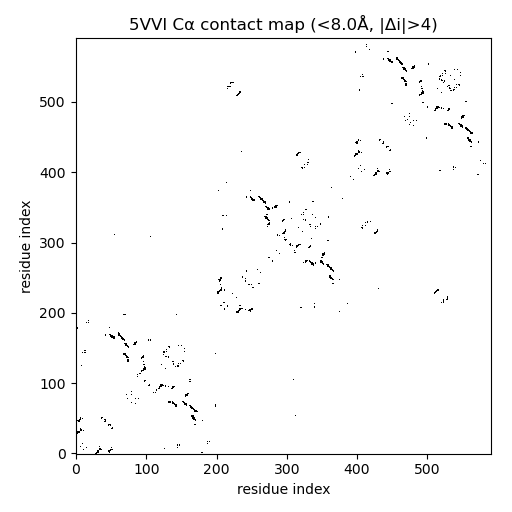0 59.57 294 ASN B C 1
ATOM 3170 O O . ASN B 1 206 ? 29.643 22.408 31.874 1.00 60.07 294 ASN B O 1
ATOM 3175 N N . GLY B 1 207 ? 31.266 21.258 30.832 1.00 61.15 295 GLY B N 1
ATOM 3176 C CA . GLY B 1 207 ? 31.321 20.206 31.831 1.00 63.40 295 GLY B CA 1
ATOM 3177 C C . GLY B 1 207 ? 30.068 19.362 31.937 1.00 62.05 295 GLY B C 1
ATOM 3178 O O . GLY B 1 207 ? 29.954 18.497 32.807 1.00 64.45 295 GLY B O 1
ATOM 3179 N N . LEU B 1 208 ? 29.124 19.609 31.040 1.00 58.89 296 LEU B N 1
ATOM 3180 C CA . LEU B 1 208 ? 27.851 18.907 31.052 1.00 56.31 296 LEU B CA 1
ATOM 3181 C C . LEU B 1 208 ? 27.949 17.539 30.389 1.00 55.65 296 LEU B C 1
ATOM 3182 O O . LEU B 1 208 ? 26.928 16.907 30.179 1.00 54.55 296 LEU B O 1
ATOM 3195 N N . GLU B 1 210 ? 30.938 14.028 29.256 1.00 62.93 298 GLU B N 1
ATOM 3196 C CA . GLU B 1 210 ? 32.234 13.352 29.349 1.00 67.21 298 GLU B CA 1
ATOM 3197 C C . GLU B 1 210 ? 33.362 14.075 28.615 1.00 68.05 298 GLU B C 1
ATOM 3198 O O . GLU B 1 210 ? 33.602 13.833 27.432 1.00 68.04 298 GLU B O 1
ATOM 3204 N N . ALA C 1 3 ? -7.373 27.569 43.241 1.00 59.38 91 ALA C N 1
ATOM 3205 C CA . ALA C 1 3 ? -7.946 27.637 41.901 1.00 68.01 91 ALA C CA 1
ATOM 3206 C C . ALA C 1 3 ? -6.870 27.396 40.850 1.00 63.02 91 ALA C C 1
ATOM 3207 O O . ALA C 1 3 ? -5.687 27.314 41.176 1.00 51.07 91 ALA C O 1
ATOM 3209 N N . THR C 1 4 ? -7.291 27.298 39.590 1.00 60.67 92 THR C N 1
ATOM 3210 C CA . THR C 1 4 ? -6.381 27.004 38.488 1.00 54.68 92 THR C CA 1
ATOM 3211 C C . THR C 1 4 ? -6.540 27.947 37.310 1.00 51.73 92 THR C C 1
ATOM 3212 O O . THR C 1 4 ? -7.635 28.397 36.994 1.00 53.69 92 THR C O 1
ATOM 3216 N N . LEU C 1 5 ? -5.426 28.227 36.655 1.00 48.13 93 LEU C N 1
ATOM 3217 C CA . LEU C 1 5 ? -5.420 29.005 35.434 1.00 46.24 93 LEU C CA 1
ATOM 3218 C C . LEU C 1 5 ? -4.591 28.282 34.393 1.00 43.57 93 LEU C C 1
ATOM 3219 O O . LEU C 1 5 ? -3.382 28.215 34.527 1.00 41.68 93 LEU C O 1
ATOM 3224 N N . ARG C 1 6 ? -5.254 27.731 33.380 1.00 44.07 94 ARG C N 1
ATOM 3225 C CA . ARG C 1 6 ? -4.596 27.039 32.276 1.00 42.34 94 ARG C CA 1
ATOM 3226 C C . ARG C 1 6 ? -4.570 27.931 31.031 1.00 40.77 94 ARG C C 1
ATOM 3227 O O . ARG C 1 6 ? -5.597 28.458 30.601 1.00 42.16 94 ARG C O 1
ATOM 3235 N N . ILE C 1 7 ? -3.375 28.092 30.472 1.00 37.82 95 ILE C N 1
ATOM 3236 C CA . ILE C 1 7 ? -3.120 28.962 29.337 1.00 35.62 95 ILE C CA 1
ATOM 3237 C C . ILE C 1 7 ? -2.446 28.180 28.225 1.00 32.42 95 ILE C C 1
ATOM 3238 O O . ILE C 1 7 ? -1.487 27.464 28.469 1.00 30.85 95 ILE C O 1
ATOM 3243 N N . ALA C 1 8 ? -2.963 28.311 27.011 1.00 32.57 96 ALA C N 1
ATOM 3244 C CA . ALA C 1 8 ? -2.391 27.675 25.828 1.00 31.36 96 ALA C CA 1
ATOM 3245 C C . ALA C 1 8 ? -1.912 28.753 24.887 1.00 30.01 96 ALA C C 1
ATOM 3246 O O . ALA C 1 8 ? -2.621 29.744 24.713 1.00 30.42 96 ALA C O 1
ATOM 3248 N N . ALA C 1 9 ? -0.734 28.586 24.277 1.00 28.60 97 ALA C N 1
ATOM 3249 C CA . ALA C 1 9 ? -0.203 29.633 23.382 1.00 27.17 97 ALA C CA 1
ATOM 3250 C C . ALA C 1 9 ? 0.829 29.136 22.404 1.00 26.53 97 ALA C C 1
ATOM 3251 O O . ALA C 1 9 ? 1.536 28.175 22.673 1.00 26.66 97 ALA C O 1
ATOM 3261 N N . PRO C 1 11 ? 4.429 29.171 20.639 1.00 21.22 99 PRO C N 1
ATOM 3262 C CA . PRO C 1 11 ? 5.812 29.455 21.020 1.00 19.87 99 PRO C CA 1
ATOM 3263 C C . PRO C 1 11 ? 6.174 30.943 20.971 1.00 19.68 99 PRO C C 1
ATOM 3264 O O . PRO C 1 11 ? 6.812 31.423 21.906 1.00 18.80 99 PRO C O 1
ATOM 3268 N N . ALA C 1 12 ? 5.757 31.658 19.938 1.00 20.14 100 ALA C N 1
ATOM 3269 C CA . ALA C 1 12 ? 6.136 33.053 19.808 1.00 20.86 100 ALA C CA 1
ATOM 3270 C C . ALA C 1 12 ? 5.782 33.835 21.069 1.00 20.77 100 ALA C C 1
ATOM 3271 O O . ALA C 1 12 ? 6.543 34.704 21.486 1.00 20.98 100 ALA C O 1
ATOM 3273 N N . LEU C 1 13 ? 4.655 33.505 21.697 1.00 20.88 101 LEU C N 1
ATOM 3274 C CA . LEU C 1 13 ? 4.288 34.146 22.960 1.00 20.72 101 LEU C CA 1
ATOM 3275 C C . LEU C 1 13 ? 4.656 33.321 24.176 1.00 20.15 101 LEU C C 1
ATOM 3276 O O . LEU C 1 13 ? 4.984 33.877 25.223 1.00 19.96 101 LEU C O 1
ATOM 3281 N N . ALA C 1 14 ? 4.596 31.997 24.045 1.00 20.28 102 ALA C N 1
ATOM 3282 C CA . ALA C 1 14 ? 4.762 31.098 25.192 1.00 20.13 102 ALA C CA 1
ATOM 3283 C C . ALA C 1 14 ? 6.208 30.980 25.640 1.00 20.06 102 ALA C C 1
ATOM 3284 O O . ALA C 1 14 ? 6.469 30.574 26.774 1.00 20.11 102 ALA C O 1
ATOM 3286 N N . ASN C 1 15 ? 7.133 31.302 24.735 1.00 20.54 103 ASN C N 1
ATOM 3287 C CA . ASN C 1 15 ? 8.557 31.204 24.996 1.00 21.57 103 ASN C CA 1
ATOM 3288 C C . ASN C 1 15 ? 9.058 32.284 25.967 1.00 22.97 103 ASN C C 1
ATOM 3289 O O . ASN C 1 15 ? 9.828 31.988 26.889 1.00 22.51 103 ASN C O 1
ATOM 3294 N N . GLY C 1 16 ? 8.628 33.529 25.750 1.00 25.59 104 GLY C N 1
ATOM 3295 C CA . GLY C 1 16 ? 9.134 34.660 26.514 1.00 26.24 104 GLY C CA 1
ATOM 3296 C C . GLY C 1 16 ? 8.092 35.611 27.114 1.00 27.03 104 GLY C C 1
ATOM 3297 O O . GLY C 1 16 ? 8.093 35.868 28.313 1.00 27.68 104 GLY C O 1
ATOM 3298 N N . LEU C 1 17 ? 7.188 36.120 26.290 1.00 26.52 105 LEU C N 1
ATOM 3299 C CA . LEU C 1 17 ? 6.301 37.199 26.705 1.00 26.15 105 LEU C CA 1
ATOM 3300 C C . LEU C 1 17 ? 5.234 36.820 27.749 1.00 25.10 105 LEU C C 1
ATOM 3301 O O . LEU C 1 17 ? 5.051 37.522 28.744 1.00 25.45 105 LEU C O 1
ATOM 3306 N N . LEU C 1 18 ? 4.527 35.726 27.516 1.00 24.25 106 LEU C N 1
ATOM 3307 C CA . LEU C 1 18 ? 3.576 35.219 28.491 1.00 24.99 106 LEU C CA 1
ATOM 3308 C C . LEU C 1 18 ? 4.250 34.732 29.773 1.00 26.08 106 LEU C C 1
ATOM 3309 O O . LEU C 1 18 ? 3.761 35.028 30.854 1.00 27.80 106 LEU C O 1
ATOM 3314 N N . PRO C 1 19 ? 5.375 34.007 29.675 1.00 25.54 107 PRO C N 1
ATOM 3315 C CA . PRO C 1 19 ? 5.979 33.671 30.969 1.00 26.72 107 PRO C CA 1
ATOM 3316 C C . PRO C 1 19 ? 6.515 34.895 31.713 1.00 27.47 107 PRO C C 1
ATOM 3317 O O . PRO C 1 19 ? 6.456 34.940 32.932 1.00 28.88 107 PRO C O 1
ATOM 3321 N N . ARG C 1 20 ? 7.011 35.886 30.988 1.00 26.97 108 ARG C N 1
ATOM 3322 C CA . ARG C 1 20 ? 7.466 37.117 31.617 1.00 28.60 108 ARG C CA 1
ATOM 3323 C C . ARG C 1 20 ? 6.300 37.853 32.281 1.00 29.57 108 ARG C C 1
ATOM 3324 O O . ARG C 1 20 ? 6.466 38.466 33.322 1.00 31.26 108 ARG C O 1
ATOM 3332 N N . PHE C 1 21 ? 5.110 37.783 31.691 1.00 28.81 109 PHE C N 1
ATOM 3333 C CA . PHE C 1 21 ? 3.946 38.411 32.301 1.00 29.93 109 PHE C CA 1
ATOM 3334 C C . PHE C 1 21 ? 3.422 37.567 33.438 1.00 31.60 109 PHE C C 1
ATOM 3335 O O . PHE C 1 21 ? 2.978 38.095 34.455 1.00 33.47 109 PHE C O 1
ATOM 3343 N N . LEU C 1 22 ? 3.475 36.254 33.256 1.00 31.59 110 LEU C N 1
ATOM 3344 C CA . LEU C 1 22 ? 3.006 35.317 34.262 1.00 34.12 110 LEU C CA 1
ATOM 3345 C C . LEU C 1 22 ? 3.771 35.520 35.562 1.00 37.98 110 LEU C C 1
ATOM 3346 O O . LEU C 1 22 ? 3.192 35.484 36.636 1.00 40.94 110 LEU C O 1
ATOM 3351 N N . ALA C 1 23 ? 5.067 35.766 35.464 1.00 38.69 111 ALA C N 1
ATOM 3352 C CA . ALA C 1 23 ? 5.843 36.051 36.660 1.00 42.13 111 ALA C CA 1
ATOM 3353 C C . ALA C 1 23 ? 5.275 37.252 37.389 1.00 44.91 111 ALA C C 1
ATOM 3354 O O . ALA C 1 23 ? 5.157 37.236 38.600 1.00 46.54 111 ALA C O 1
ATOM 3356 N N . GLN C 1 24 ? 4.899 38.288 36.653 1.00 46.33 112 GLN C N 1
ATOM 3357 C CA . GLN C 1 24 ? 4.296 39.463 37.284 1.00 50.13 112 GLN C CA 1
ATOM 3358 C C . GLN C 1 24 ? 2.948 39.122 37.886 1.00 51.12 112 GLN C C 1
ATOM 3359 O O . GLN C 1 24 ? 2.657 39.467 39.015 1.00 53.89 112 GLN C O 1
ATOM 3365 N N . PHE C 1 25 ? 2.139 38.416 37.121 1.00 49.18 113 PHE C N 1
ATOM 3366 C CA . PHE C 1 25 ? 0.802 38.082 37.544 1.00 50.75 113 PHE C CA 1
ATOM 3367 C C . PHE C 1 25 ? 0.751 37.256 38.819 1.00 53.45 113 PHE C C 1
ATOM 3368 O O . PHE C 1 25 ? -0.105 37.487 39.656 1.00 56.96 113 PHE C O 1
ATOM 3376 N N . ILE C 1 26 ? 1.642 36.294 38.993 1.00 51.94 114 ILE C N 1
ATOM 3377 C CA . ILE C 1 26 ? 1.514 35.440 40.171 1.00 53.50 114 ILE C CA 1
ATOM 3378 C C . ILE C 1 26 ? 2.257 35.980 41.382 1.00 54.60 114 ILE C C 1
ATOM 3379 O O . ILE C 1 26 ? 2.216 35.397 42.458 1.00 56.39 114 ILE C O 1
ATOM 3384 N N . ARG C 1 27 ? 2.926 37.106 41.191 1.00 54.49 115 ARG C N 1
ATOM 3385 C CA . ARG C 1 27 ? 3.803 37.664 42.206 1.00 57.42 115 ARG C CA 1
ATOM 3386 C C . ARG C 1 27 ? 3.092 37.901 43.535 1.00 61.41 115 ARG C C 1
ATOM 3387 O O . ARG C 1 27 ? 3.664 37.668 44.595 1.00 64.07 115 ARG C O 1
ATOM 3395 N N . ASP C 1 28 ? 1.846 38.353 43.489 1.00 62.68 116 ASP C N 1
ATOM 3396 C CA . ASP C 1 28 ? 1.090 38.518 44.719 1.00 66.40 116 ASP C CA 1
ATOM 3397 C C . ASP C 1 28 ? -0.069 37.539 44.776 1.00 66.75 116 ASP C C 1
ATOM 3398 O O . ASP C 1 28 ? -0.989 37.707 45.570 1.00 70.73 116 ASP C O 1
ATOM 3403 N N . ARG C 1 29 ? -0.026 36.514 43.934 1.00 62.57 117 ARG C N 1
ATOM 3404 C CA . ARG C 1 29 ? -1.101 35.534 43.896 1.00 62.70 117 ARG C CA 1
ATOM 3405 C C . ARG C 1 29 ? -0.578 34.149 44.217 1.00 60.17 117 ARG C C 1
ATOM 3406 O O . ARG C 1 29 ? -0.723 33.237 43.414 1.00 58.16 117 ARG C O 1
ATOM 3414 N N . PRO C 1 30 ? -0.004 33.979 45.414 1.00 61.22 118 PRO C N 1
ATOM 3415 C CA . PRO C 1 30 ? 0.707 32.745 45.759 1.00 59.30 118 PRO C CA 1
ATOM 3416 C C . PRO C 1 30 ? -0.145 31.507 45.549 1.00 59.02 118 PRO C C 1
ATOM 3417 O O . PRO C 1 30 ? 0.318 30.532 44.957 1.00 56.71 118 PRO C O 1
ATOM 3421 N N . ASN C 1 31 ? -1.396 31.578 45.985 1.00 61.88 119 ASN C N 1
ATOM 3422 C CA . ASN C 1 31 ? -2.295 30.434 45.964 1.00 63.47 119 ASN C CA 1
ATOM 3423 C C . ASN C 1 31 ? -2.635 29.920 44.569 1.00 60.82 119 ASN C C 1
ATOM 3424 O O . ASN C 1 31 ? -3.247 28.861 44.426 1.00 62.03 119 ASN C O 1
ATOM 3429 N N . LEU C 1 32 ? -2.239 30.661 43.542 1.00 57.46 120 LEU C N 1
ATOM 3430 C CA . LEU C 1 32 ? -2.659 30.330 42.191 1.00 54.92 120 LEU C CA 1
ATOM 3431 C C . LEU C 1 32 ? -1.827 29.200 41.590 1.00 52.12 120 LEU C C 1
ATOM 3432 O O . LEU C 1 32 ? -0.598 29.255 41.602 1.00 50.63 120 LEU C O 1
ATOM 3437 N N . GLN C 1 33 ? -2.517 28.177 41.086 1.00 51.94 121 GLN C N 1
ATOM 3438 C CA . GLN C 1 33 ? -1.894 27.096 40.329 1.00 49.80 121 GLN C CA 1
ATOM 3439 C C . GLN C 1 33 ? -2.062 27.362 38.823 1.00 46.38 121 GLN C C 1
ATOM 3440 O O . GLN C 1 33 ? -3.189 27.468 38.332 1.00 46.90 121 GLN C O 1
ATOM 3446 N N . VAL C 1 34 ? -0.948 27.483 38.101 1.00 43.20 122 VAL C N 1
ATOM 3447 C CA . VAL C 1 34 ? -0.987 27.923 36.698 1.00 40.70 122 VAL C CA 1
ATOM 3448 C C . VAL C 1 34 ? -0.331 26.958 35.700 1.00 37.89 122 VAL C C 1
ATOM 3449 O O . VAL C 1 34 ? 0.712 26.364 35.966 1.00 37.31 122 VAL C O 1
ATOM 3453 N N . SER C 1 35 ? -0.959 26.826 34.539 1.00 36.50 123 SER C N 1
ATOM 3454 C CA . SER C 1 35 ? -0.444 26.025 33.446 1.00 34.20 123 SER C CA 1
ATOM 3455 C C . SER C 1 35 ? -0.233 26.924 32.240 1.00 31.89 123 SER C C 1
ATOM 3456 O O . SER C 1 35 ? -1.089 27.749 31.929 1.00 32.40 123 SER C O 1
ATOM 3459 N N . LEU C 1 36 ? 0.904 26.764 31.576 1.00 29.38 124 LEU C N 1
ATOM 3460 C CA . LEU C 1 36 ? 1.226 27.532 30.376 1.00 26.96 124 LEU C CA 1
ATOM 3461 C C . LEU C 1 36 ? 1.843 26.583 29.362 1.00 25.71 124 LEU C C 1
ATOM 3462 O O . LEU C 1 36 ? 3.033 26.300 29.401 1.00 24.89 124 LEU C O 1
ATOM 3475 N N . GLY C 1 38 ? 2.918 25.485 25.624 1.00 23.70 126 GLY C N 1
ATOM 3476 C CA . GLY C 1 38 ? 3.275 25.912 24.279 1.00 22.82 126 GLY C CA 1
ATOM 3477 C C . GLY C 1 38 ? 2.743 24.917 23.260 1.00 24.71 126 GLY C C 1
ATOM 3478 O O . GLY C 1 38 ? 3.019 23.726 23.372 1.00 25.97 126 GLY C O 1
ATOM 3479 N N . LEU C 1 39 ? 1.967 25.396 22.284 1.00 26.01 127 LEU C N 1
ATOM 3480 C CA . LEU C 1 39 ? 1.333 24.544 21.272 1.00 28.19 127 LEU C CA 1
ATOM 3481 C C . LEU C 1 39 ? 1.188 25.273 19.945 1.00 29.53 127 LEU C C 1
ATOM 3482 O O . LEU C 1 39 ? 1.113 26.490 19.935 1.00 28.74 127 LEU C O 1
ATOM 3487 N N . PRO C 1 40 ? 1.125 24.533 18.824 1.00 32.32 128 PRO C N 1
ATOM 3488 C CA . PRO C 1 40 ? 0.750 25.172 17.550 1.00 30.14 128 PRO C CA 1
ATOM 3489 C C . PRO C 1 40 ? -0.603 25.861 17.667 1.00 31.36 128 PRO C C 1
ATOM 3490 O O . PRO C 1 40 ? -1.468 25.341 18.375 1.00 32.38 128 PRO C O 1
ATOM 3494 N N . SER C 1 41 ? -0.775 27.006 17.011 1.00 44.89 129 SER C N 1
ATOM 3495 C CA . SER C 1 41 ? -2.024 27.757 17.107 1.00 47.32 129 SER C CA 1
ATOM 3496 C C . SER C 1 41 ? -3.261 26.881 16.951 1.00 52.06 129 SER C C 1
ATOM 3497 O O . SER C 1 41 ? -4.201 26.998 17.741 1.00 52.46 129 SER C O 1
ATOM 3500 N N . SER C 1 42 ? -3.252 26.000 15.951 1.00 56.25 130 SER C N 1
ATOM 3501 C CA . SER C 1 42 ? -4.383 25.115 15.703 1.00 61.33 130 SER C CA 1
ATOM 3502 C C . SER C 1 42 ? -4.656 24.240 16.925 1.00 60.73 130 SER C C 1
ATOM 3503 O O . SER C 1 42 ? -5.791 24.124 17.366 1.00 62.30 130 SER C O 1
ATOM 3514 N N . VAL C 1 44 ? -3.840 25.024 19.817 1.00 57.03 132 VAL C N 1
ATOM 3515 C CA . VAL C 1 44 ? -4.285 25.925 20.869 1.00 55.10 132 VAL C CA 1
ATOM 3516 C C . VAL C 1 44 ? -5.802 26.055 20.781 1.00 56.19 132 VAL C C 1
ATOM 3517 O O . VAL C 1 44 ? -6.497 26.030 21.794 1.00 58.30 132 VAL C O 1
ATOM 3529 N N . GLU C 1 46 ? -7.914 23.853 19.486 1.00 50.60 134 GLU C N 1
ATOM 3530 C CA . GLU C 1 46 ? -8.453 22.561 19.912 1.00 52.34 134 GLU C CA 1
ATOM 3531 C C . GLU C 1 46 ? -8.390 22.402 21.434 1.00 50.58 134 GLU C C 1
ATOM 3532 O O . GLU C 1 46 ? -9.245 21.741 22.032 1.00 52.94 134 GLU C O 1
ATOM 3538 N N . ALA C 1 47 ? -7.384 23.019 22.056 1.00 46.65 135 ALA C N 1
ATOM 3539 C CA . ALA C 1 47 ? -7.271 23.022 23.513 1.00 45.80 135 ALA C CA 1
ATOM 3540 C C . ALA C 1 47 ? -8.392 23.823 24.190 1.00 47.79 135 ALA C C 1
ATOM 3541 O O . ALA C 1 47 ? -9.017 23.360 25.140 1.00 49.84 135 ALA C O 1
ATOM 3543 N N . VAL C 1 48 ? -8.630 25.035 23.709 1.00 47.52 136 VAL C N 1
ATOM 3544 C CA . VAL C 1 48 ? -9.634 25.906 24.302 1.00 49.26 136 VAL C CA 1
ATOM 3545 C C . VAL C 1 48 ? -11.017 25.314 24.135 1.00 54.93 136 VAL C C 1
ATOM 3546 O O . VAL C 1 48 ? -11.826 25.320 25.065 1.00 58.47 136 VAL C O 1
ATOM 3550 N N . ALA C 1 49 ? -11.274 24.787 22.944 1.00 56.35 137 ALA C N 1
ATOM 3551 C CA . ALA C 1 49 ? -12.570 24.224 22.612 1.00 61.59 137 ALA C CA 1
ATOM 3552 C C . ALA C 1 49 ? -12.899 23.009 23.476 1.00 64.35 137 ALA C C 1
ATOM 3553 O O . ALA C 1 49 ? -14.059 22.638 23.601 1.00 62.98 137 ALA C O 1
ATOM 3555 N N . SER C 1 50 ? -11.863 22.412 24.066 1.00 62.22 138 SER C N 1
ATOM 3556 C CA . SER C 1 50 ? -11.962 21.173 24.830 1.00 63.59 138 SER C CA 1
ATOM 3557 C C . SER C 1 50 ? -12.071 21.423 26.329 1.00 64.45 138 SER C C 1
ATOM 3558 O O . SER C 1 50 ? -12.387 20.512 27.098 1.00 68.06 138 SER C O 1
ATOM 3561 N N . GLY C 1 51 ? -11.779 22.648 26.749 1.00 61.94 139 GLY C N 1
ATOM 3562 C CA . GLY C 1 51 ? -11.755 22.962 28.165 1.00 62.77 139 GLY C CA 1
ATOM 3563 C C . GLY C 1 51 ? -10.418 22.631 28.800 1.00 60.42 139 GLY C C 1
ATOM 3564 O O . GLY C 1 51 ? -10.136 23.017 29.936 1.00 59.91 139 GLY C O 1
ATOM 3565 N N . ARG C 1 52 ? -9.576 21.923 28.060 1.00 59.72 140 ARG C N 1
ATOM 3566 C CA . ARG C 1 52 ? -8.236 21.623 28.539 1.00 56.00 140 ARG C CA 1
ATOM 3567 C C . ARG C 1 52 ? -7.435 22.902 28.800 1.00 51.57 140 ARG C C 1
ATOM 3568 O O . ARG C 1 52 ? -6.407 22.870 29.471 1.00 48.95 140 ARG C O 1
ATOM 3576 N N . ALA C 1 53 ? -7.921 24.027 28.285 1.00 51.85 141 ALA C N 1
ATOM 3577 C CA . ALA C 1 53 ? -7.329 25.331 28.576 1.00 50.34 141 ALA C CA 1
ATOM 3578 C C . ALA C 1 53 ? -8.388 26.417 28.717 1.00 52.10 141 ALA C C 1
ATOM 3579 O O . ALA C 1 53 ? -9.392 26.403 28.019 1.00 55.41 141 ALA C O 1
ATOM 3581 N N . ASP C 1 54 ? -8.141 27.375 29.600 1.00 50.11 142 ASP C N 1
ATOM 3582 C CA . ASP C 1 54 ? -9.084 28.454 29.845 1.00 51.07 142 ASP C CA 1
ATOM 3583 C C . ASP C 1 54 ? -8.847 29.694 28.957 1.00 48.06 142 ASP C C 1
ATOM 3584 O O . ASP C 1 54 ? -9.782 30.426 28.650 1.00 49.73 142 ASP C O 1
ATOM 3589 N N . ILE C 1 55 ? -7.596 29.947 28.571 1.00 43.98 143 ILE C N 1
ATOM 3590 C CA . ILE C 1 55 ? -7.279 31.037 27.646 1.00 42.25 143 ILE C CA 1
ATOM 3591 C C . ILE C 1 55 ? -6.297 30.552 26.601 1.00 39.29 143 ILE C C 1
ATOM 3592 O O . ILE C 1 55 ? -5.344 29.854 26.932 1.00 37.76 143 ILE C O 1
ATOM 3597 N N . GLY C 1 56 ? -6.503 30.921 25.343 1.00 39.00 144 GLY C N 1
ATOM 3598 C CA . GLY C 1 56 ? -5.533 30.575 24.317 1.00 37.17 144 GLY C CA 1
ATOM 3599 C C . GLY C 1 56 ? -4.955 31.787 23.610 1.00 36.43 144 GLY C C 1
ATOM 3600 O O . GLY C 1 56 ? -5.611 32.825 23.505 1.00 37.83 144 GLY C O 1
ATOM 3601 N N . TYR C 1 57 ? -3.730 31.671 23.118 1.00 34.72 145 TYR C N 1
ATOM 3602 C CA . TYR C 1 57 ? -3.172 32.718 22.270 1.00 34.94 145 TYR C CA 1
ATOM 3603 C C . TYR C 1 57 ? -2.689 32.063 21.010 1.00 37.59 145 TYR C C 1
ATOM 3604 O O . TYR C 1 57 ? -1.921 31.109 21.084 1.00 37.02 145 TYR C O 1
ATOM 3613 N N . ALA C 1 58 ? -3.170 32.552 19.865 1.00 40.69 146 ALA C N 1
ATOM 3614 C CA . ALA C 1 58 ? -2.944 31.906 18.574 1.00 42.12 146 ALA C CA 1
ATOM 3615 C C . ALA C 1 58 ? -2.685 32.907 17.453 1.00 42.77 146 ALA C C 1
ATOM 3616 O O . ALA C 1 58 ? -3.163 34.041 17.508 1.00 43.15 146 ALA C O 1
ATOM 3618 N N . ASP C 1 59 ? -1.928 32.473 16.443 1.00 43.67 147 ASP C N 1
ATOM 3619 C CA . ASP C 1 59 ? -1.606 33.307 15.287 1.00 45.89 147 ASP C CA 1
ATOM 3620 C C . ASP C 1 59 ? -2.902 33.679 14.593 1.00 49.42 147 ASP C C 1
ATOM 3621 O O . ASP C 1 59 ? -3.805 32.839 14.444 1.00 51.48 147 ASP C O 1
ATOM 3626 N N . GLY C 1 60 ? -2.988 34.930 14.158 1.00 50.55 148 GLY C N 1
ATOM 3627 C CA . GLY C 1 60 ? -4.098 35.355 13.334 1.00 54.44 148 GLY C CA 1
ATOM 3628 C C . GLY C 1 60 ? -3.868 34.850 11.931 1.00 57.06 148 GLY C C 1
ATOM 3629 O O . GLY C 1 60 ? -2.733 34.872 11.460 1.00 55.20 148 GLY C O 1
ATOM 3630 N N . PRO C 1 61 ? -4.935 34.373 11.263 1.00 62.04 149 PRO C N 1
ATOM 3631 C CA . PRO C 1 61 ? -6.280 34.160 11.820 1.00 64.69 149 PRO C CA 1
ATOM 3632 C C . PRO C 1 61 ? -6.642 32.684 12.002 1.00 65.99 149 PRO C C 1
ATOM 3633 O O . PRO C 1 61 ? -5.838 31.808 11.703 1.00 65.15 149 PRO C O 1
ATOM 3637 N N . GLN C 1 62 ? -7.844 32.419 12.504 1.00 68.30 150 GLN C N 1
ATOM 3638 C CA . GLN C 1 62 ? -8.361 31.054 12.617 1.00 69.96 150 GLN C CA 1
ATOM 3639 C C . GLN C 1 62 ? -9.857 31.057 12.352 1.00 74.96 150 GLN C C 1
ATOM 3640 O O . GLN C 1 62 ? -10.432 32.105 12.065 1.00 76.71 150 GLN C O 1
ATOM 3646 N N . GLU C 1 63 ? -10.485 29.886 12.449 1.00 78.96 151 GLU C N 1
ATOM 3647 C CA . GLU C 1 63 ? -11.946 29.803 12.476 1.00 83.37 151 GLU C CA 1
ATOM 3648 C C . GLU C 1 63 ? -12.436 30.475 13.755 1.00 81.70 151 GLU C C 1
ATOM 3649 O O . GLU C 1 63 ? -11.728 30.484 14.765 1.00 78.00 151 GLU C O 1
ATOM 3655 N N . ARG C 1 64 ? -13.640 31.032 13.735 1.00 83.39 152 ARG C N 1
ATOM 3656 C CA . ARG C 1 64 ? -14.074 31.846 14.862 1.00 80.60 152 ARG C CA 1
ATOM 3657 C C . ARG C 1 64 ? -15.342 31.336 15.511 1.00 82.85 152 ARG C C 1
ATOM 3658 O O . ARG C 1 64 ? -15.864 31.973 16.424 1.00 82.80 152 ARG C O 1
ATOM 3666 N N . GLN C 1 65 ? -15.823 30.185 15.054 1.00 84.17 153 GLN C N 1
ATOM 3667 C CA . GLN C 1 65 ? -17.169 29.745 15.399 1.00 86.94 153 GLN C CA 1
ATOM 3668 C C . GLN C 1 65 ? -17.402 29.713 16.909 1.00 83.82 153 GLN C C 1
ATOM 3669 O O . GLN C 1 65 ? -18.165 30.524 17.430 1.00 85.25 153 GLN C O 1
ATOM 3675 N N . GLY C 1 66 ? -16.728 28.820 17.620 1.00 80.30 154 GLY C N 1
ATOM 3676 C CA . GLY C 1 66 ? -17.029 28.643 19.031 1.00 78.89 154 GLY C CA 1
ATOM 3677 C C . GLY C 1 66 ? -16.298 29.526 20.032 1.00 74.23 154 GLY C C 1
ATOM 3678 O O . GLY C 1 66 ? -16.251 29.194 21.216 1.00 74.38 154 GLY C O 1
ATOM 3679 N N . PHE C 1 67 ? -15.749 30.657 19.594 1.00 69.80 155 PHE C N 1
ATOM 3680 C CA . PHE C 1 67 ? -14.844 31.405 20.464 1.00 68.76 155 PHE C CA 1
ATOM 3681 C C . PHE C 1 67 ? -15.142 32.891 20.692 1.00 70.27 155 PHE C C 1
ATOM 3682 O O . PHE C 1 67 ? -15.721 33.547 19.845 1.00 72.04 155 PHE C O 1
ATOM 3690 N N . LEU C 1 68 ? -14.734 33.399 21.855 1.00 56.68 156 LEU C N 1
ATOM 3691 C CA . LEU C 1 68 ? -14.723 34.836 22.142 1.00 56.73 156 LEU C CA 1
ATOM 3692 C C . LEU C 1 68 ? -13.324 35.400 21.878 1.00 55.84 156 LEU C C 1
ATOM 3693 O O . LEU C 1 68 ? -12.361 35.040 22.569 1.00 53.79 156 LEU C O 1
ATOM 3698 N N . ILE C 1 69 ? -13.204 36.299 20.903 1.00 55.07 157 ILE C N 1
ATOM 3699 C CA . ILE C 1 69 ? -11.879 36.700 20.419 1.00 48.53 157 ILE C CA 1
ATOM 3700 C C . ILE C 1 69 ? -11.556 38.187 20.568 1.00 48.45 157 ILE C C 1
ATOM 3701 O O . ILE C 1 69 ? -12.363 39.051 20.212 1.00 55.43 157 ILE C O 1
ATOM 3706 N N . GLU C 1 70 ? -10.383 38.484 21.117 1.00 46.14 158 GLU C N 1
ATOM 3707 C CA . GLU C 1 70 ? -9.841 39.827 21.028 1.00 59.53 158 GLU C CA 1
ATOM 3708 C C . GLU C 1 70 ? -8.545 39.755 20.233 1.00 56.11 158 GLU C C 1
ATOM 3709 O O . GLU C 1 70 ? -7.901 38.712 20.186 1.00 54.95 158 GLU C O 1
ATOM 3715 N N . THR C 1 71 ? -8.174 40.857 19.594 1.00 55.04 159 THR C N 1
ATOM 3716 C CA . THR C 1 71 ? -7.099 40.854 18.607 1.00 50.35 159 THR C CA 1
ATOM 3717 C C . THR C 1 71 ? -6.104 41.994 18.828 1.00 49.54 159 THR C C 1
ATOM 3718 O O . THR C 1 71 ? -6.437 43.008 19.433 1.00 51.81 159 THR C O 1
ATOM 3722 N N . ARG C 1 72 ? -4.874 41.805 18.361 1.00 47.60 160 ARG C N 1
ATOM 3723 C CA . ARG C 1 72 ? -3.915 42.890 18.229 1.00 47.90 160 ARG C CA 1
ATOM 3724 C C . ARG C 1 72 ? -3.248 42.789 16.884 1.00 46.24 160 ARG C C 1
ATOM 3725 O O . ARG C 1 72 ? -2.714 41.739 16.524 1.00 44.43 160 ARG C O 1
ATOM 3733 N N . SER C 1 73 ? -3.249 43.890 16.152 1.00 46.97 161 SER C N 1
ATOM 3734 C CA . SER C 1 73 ? -2.527 43.955 14.899 1.00 45.56 161 SER C CA 1
ATOM 3735 C C . SER C 1 73 ? -1.361 44.917 15.017 1.00 44.71 161 SER C C 1
ATOM 3736 O O . SER C 1 73 ? -1.541 46.097 15.276 1.00 46.93 161 SER C O 1
ATOM 3739 N N . LEU C 1 74 ? -0.157 44.396 14.857 1.00 41.90 162 LEU C N 1
ATOM 3740 C CA . LEU C 1 74 ? 1.026 45.228 14.865 1.00 41.63 162 LEU C CA 1
ATOM 3741 C C . LEU C 1 74 ? 1.717 45.036 13.542 1.00 40.91 162 LEU C C 1
ATOM 3742 O O . LEU C 1 74 ? 1.475 44.041 12.859 1.00 39.69 162 LEU C O 1
ATOM 3747 N N . PRO C 1 75 ? 2.564 45.995 13.163 1.00 41.95 163 PRO C N 1
ATOM 3748 C CA . PRO C 1 75 ? 3.423 45.836 11.982 1.00 41.67 163 PRO C CA 1
ATOM 3749 C C . PRO C 1 75 ? 4.545 44.836 12.244 1.00 39.28 163 PRO C C 1
ATOM 3750 O O . PRO C 1 75 ? 5.099 44.864 13.333 1.00 38.85 163 PRO C O 1
ATOM 3754 N N . ALA C 1 76 ? 4.866 43.978 11.280 1.00 37.78 164 ALA C N 1
ATOM 3755 C CA . ALA C 1 76 ? 6.061 43.148 11.392 1.00 35.82 164 ALA C CA 1
ATOM 3756 C C . ALA C 1 76 ? 7.280 44.055 11.407 1.00 36.40 164 ALA C C 1
ATOM 3757 O O . ALA C 1 76 ? 7.239 45.156 10.857 1.00 35.69 164 ALA C O 1
ATOM 3759 N N . VAL C 1 77 ? 8.358 43.605 12.043 1.00 34.75 165 VAL C N 1
ATOM 3760 C CA . VAL C 1 77 ? 9.608 44.357 12.003 1.00 35.63 165 VAL C CA 1
ATOM 3761 C C . VAL C 1 77 ? 10.669 43.581 11.242 1.00 35.30 165 VAL C C 1
ATOM 3762 O O . VAL C 1 77 ? 10.563 42.363 11.097 1.00 33.54 165 VAL C O 1
ATOM 3766 N N . VAL C 1 78 ? 11.668 44.297 10.731 1.00 37.35 166 VAL C N 1
ATOM 3767 C CA . VAL C 1 78 ? 12.821 43.657 10.136 1.00 37.71 166 VAL C CA 1
ATOM 3768 C C . VAL C 1 78 ? 13.852 43.425 11.211 1.00 37.92 166 VAL C C 1
ATOM 3769 O O . VAL C 1 78 ? 14.229 44.354 11.923 1.00 39.75 166 VAL C O 1
ATOM 3773 N N . ALA C 1 79 ? 14.301 42.180 11.324 1.00 36.30 167 ALA C N 1
ATOM 3774 C CA . ALA C 1 79 ? 15.297 41.800 12.305 1.00 35.23 167 ALA C CA 1
ATOM 3775 C C . ALA C 1 79 ? 16.615 41.631 11.593 1.00 37.12 167 ALA C C 1
ATOM 3776 O O . ALA C 1 79 ? 16.697 40.842 10.670 1.00 36.99 167 ALA C O 1
ATOM 3778 N N . VAL C 1 80 ? 17.636 42.373 12.008 1.00 39.26 168 VAL C N 1
ATOM 3779 C CA . VAL C 1 80 ? 18.941 42.304 11.359 1.00 41.64 168 VAL C CA 1
ATOM 3780 C C . VAL C 1 80 ? 20.065 42.088 12.379 1.00 42.65 168 VAL C C 1
ATOM 3781 O O . VAL C 1 80 ? 19.937 42.480 13.541 1.00 42.81 168 VAL C O 1
ATOM 3785 N N . PRO C 1 81 ? 21.163 41.443 11.953 1.00 69.85 169 PRO C N 1
ATOM 3786 C CA . PRO C 1 81 ? 22.325 41.257 12.826 1.00 69.65 169 PRO C CA 1
ATOM 3787 C C . PRO C 1 81 ? 22.954 42.573 13.268 1.00 68.47 169 PRO C C 1
ATOM 3788 O O . PRO C 1 81 ? 22.883 43.553 12.538 1.00 70.85 169 PRO C O 1
ATOM 3800 N N . GLY C 1 83 ? 25.373 45.489 13.664 1.00 71.84 171 GLY C N 1
ATOM 3801 C CA . GLY C 1 83 ? 26.310 46.051 12.712 1.00 74.85 171 GLY C CA 1
ATOM 3802 C C . GLY C 1 83 ? 26.160 45.527 11.295 1.00 72.91 171 GLY C C 1
ATOM 3803 O O . GLY C 1 83 ? 27.147 45.331 10.601 1.00 75.91 171 GLY C O 1
ATOM 3804 N N . HIS C 1 84 ? 24.922 45.289 10.870 1.00 67.92 172 HIS C N 1
ATOM 3805 C CA . HIS C 1 84 ? 24.610 44.955 9.479 1.00 66.49 172 HIS C CA 1
ATOM 3806 C C . HIS C 1 84 ? 24.375 46.256 8.725 1.00 67.56 172 HIS C C 1
ATOM 3807 O O . HIS C 1 84 ? 24.055 47.276 9.337 1.00 68.04 172 HIS C O 1
ATOM 3814 N N . ARG C 1 85 ? 24.539 46.225 7.406 1.00 68.26 173 ARG C N 1
ATOM 3815 C CA . ARG C 1 85 ? 24.319 47.401 6.569 1.00 70.25 173 ARG C CA 1
ATOM 3816 C C . ARG C 1 85 ? 22.972 48.047 6.835 1.00 68.45 173 ARG C C 1
ATOM 3817 O O . ARG C 1 85 ? 22.828 49.267 6.796 1.00 70.89 173 ARG C O 1
ATOM 3825 N N . LEU C 1 86 ? 21.993 47.202 7.127 1.00 64.29 174 LEU C N 1
ATOM 3826 C CA . LEU C 1 86 ? 20.612 47.624 7.294 1.00 62.02 174 LEU C CA 1
ATOM 3827 C C . LEU C 1 86 ? 20.340 48.329 8.625 1.00 61.30 174 LEU C C 1
ATOM 3828 O O . LEU C 1 86 ? 19.402 49.116 8.728 1.00 61.10 174 LEU C O 1
ATOM 3833 N N . ALA C 1 87 ? 21.154 48.058 9.641 1.00 61.97 175 ALA C N 1
ATOM 3834 C CA . ALA C 1 87 ? 20.963 48.696 10.945 1.00 62.17 175 ALA C CA 1
ATOM 3835 C C . ALA C 1 87 ? 21.230 50.204 10.866 1.00 67.87 175 ALA C C 1
ATOM 3836 O O . ALA C 1 87 ? 20.759 50.976 11.699 1.00 66.92 175 ALA C O 1
ATOM 3838 N N . GLY C 1 88 ? 21.974 50.620 9.853 1.00 74.56 176 GLY C N 1
ATOM 3839 C CA . GLY C 1 88 ? 22.296 52.024 9.693 1.00 82.93 176 GLY C CA 1
ATOM 3840 C C . GLY C 1 88 ? 21.118 52.840 9.203 1.00 86.21 176 GLY C C 1
ATOM 3841 O O . GLY C 1 88 ? 21.115 54.065 9.320 1.00 91.03 176 GLY C O 1
ATOM 3842 N N . LEU C 1 89 ? 20.112 52.157 8.662 1.00 83.53 177 LEU C N 1
ATOM 3843 C CA . LEU C 1 89 ? 18.972 52.825 8.036 1.00 83.48 177 LEU C CA 1
ATOM 3844 C C . LEU C 1 89 ? 17.881 53.157 9.050 1.00 80.88 177 LEU C C 1
ATOM 3845 O O . LEU C 1 89 ? 17.812 52.559 10.121 1.00 78.85 177 LEU C O 1
ATOM 3850 N N . ASP C 1 90 ? 17.030 54.115 8.698 1.00 80.76 178 ASP C N 1
ATOM 3851 C CA . ASP C 1 90 ? 15.962 54.581 9.574 1.00 79.04 178 ASP C CA 1
ATOM 3852 C C . ASP C 1 90 ? 14.671 53.826 9.265 1.00 74.70 178 ASP C C 1
ATOM 3853 O O . ASP C 1 90 ? 13.802 53.655 10.126 1.00 71.75 178 ASP C O 1
ATOM 3858 N N . ARG C 1 91 ? 14.569 53.387 8.015 1.00 74.87 179 ARG C N 1
ATOM 3859 C CA . ARG C 1 91 ? 13.543 52.452 7.572 1.00 71.66 179 ARG C CA 1
ATOM 3860 C C . ARG C 1 91 ? 14.191 51.411 6.668 1.00 70.46 179 ARG C C 1
ATOM 3861 O O . ARG C 1 91 ? 15.290 51.616 6.162 1.00 72.29 179 ARG C O 1
ATOM 3869 N N . VAL C 1 92 ? 13.516 50.288 6.472 1.00 69.24 180 VAL C N 1
ATOM 3870 C CA . VAL C 1 92 ? 13.980 49.285 5.527 1.00 71.71 180 VAL C CA 1
ATOM 3871 C C . VAL C 1 92 ? 12.865 49.098 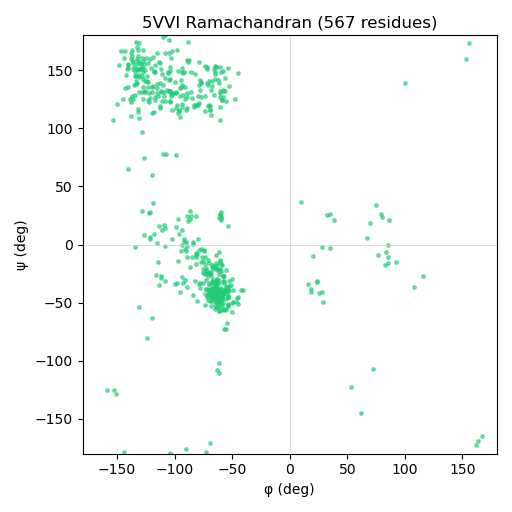4.517 1.00 53.13 180 VAL C C 1
ATOM 3872 O O . VAL C 1 92 ? 11.707 48.901 4.884 1.00 51.18 180 VAL C O 1
ATOM 3876 N N . THR C 1 93 ? 13.213 49.235 3.245 1.00 55.76 181 THR C N 1
ATOM 3877 C CA . THR C 1 93 ? 12.257 49.078 2.168 1.00 60.57 181 THR C CA 1
ATOM 3878 C C . THR C 1 93 ? 12.429 47.671 1.640 1.00 59.05 181 THR C C 1
ATOM 3879 O O . THR C 1 93 ? 13.419 47.018 1.981 1.00 53.80 181 THR C O 1
ATOM 3883 N N . PRO C 1 94 ? 11.477 47.194 0.810 1.00 59.05 182 PRO C N 1
ATOM 3884 C CA . PRO C 1 94 ? 11.712 45.890 0.181 1.00 58.09 182 PRO C CA 1
ATOM 3885 C C . PRO C 1 94 ? 13.002 45.896 -0.642 1.00 60.68 182 PRO C C 1
ATOM 3886 O O . PRO C 1 94 ? 13.691 44.880 -0.735 1.00 60.00 182 PRO C O 1
ATOM 3890 N N . GLN C 1 95 ? 13.342 47.050 -1.200 1.00 64.10 183 GLN C N 1
ATOM 3891 C CA . GLN C 1 95 ? 14.514 47.154 -2.057 1.00 67.60 183 GLN C CA 1
ATOM 3892 C C . GLN C 1 95 ? 15.822 47.025 -1.281 1.00 66.80 183 GLN C C 1
ATOM 3893 O O . GLN C 1 95 ? 16.793 46.462 -1.783 1.00 68.16 183 GLN C O 1
ATOM 3899 N N . ASP C 1 96 ? 15.844 47.530 -0.052 1.00 65.02 184 ASP C N 1
ATOM 3900 C CA . ASP C 1 96 ? 17.040 47.437 0.783 1.00 64.98 184 ASP C CA 1
ATOM 3901 C C . ASP C 1 96 ? 17.434 45.982 1.056 1.00 62.47 184 ASP C C 1
ATOM 3902 O O . ASP C 1 96 ? 18.536 45.708 1.529 1.00 62.78 184 ASP C O 1
ATOM 3907 N N . LEU C 1 97 ? 16.527 45.060 0.751 1.00 60.26 185 LEU C N 1
ATOM 3908 C CA . LEU C 1 97 ? 16.697 43.654 1.079 1.00 57.75 185 LEU C CA 1
ATOM 3909 C C . LEU C 1 97 ? 17.356 42.833 -0.030 1.00 60.10 185 LEU C C 1
ATOM 3910 O O . LEU C 1 97 ? 17.502 41.616 0.097 1.00 58.96 185 LEU C O 1
ATOM 3915 N N . ALA C 1 98 ? 17.744 43.489 -1.118 1.00 63.68 186 ALA C N 1
ATOM 3916 C CA . ALA C 1 98 ? 18.321 42.775 -2.255 1.00 66.45 186 ALA C CA 1
ATOM 3917 C C . ALA C 1 98 ? 19.673 42.178 -1.895 1.00 67.24 186 ALA C C 1
ATOM 3918 O O . ALA C 1 98 ? 20.457 42.791 -1.171 1.00 67.64 186 ALA C O 1
ATOM 3920 N N . GLY C 1 99 ? 19.934 40.971 -2.385 1.00 67.89 187 GLY C N 1
ATOM 3921 C CA . GLY C 1 99 ? 21.196 40.302 -2.119 1.00 65.21 187 GLY C CA 1
ATOM 3922 C C . GLY C 1 99 ? 21.345 39.682 -0.734 1.00 63.36 187 GLY C C 1
ATOM 3923 O O . GLY C 1 99 ? 22.301 38.958 -0.478 1.00 64.21 187 GLY C O 1
ATOM 3924 N N . GLU C 1 100 ? 20.410 39.960 0.165 1.00 59.80 188 GLU C N 1
ATOM 3925 C CA . GLU C 1 100 ? 20.468 39.413 1.519 1.00 56.63 188 GLU C CA 1
ATOM 3926 C C . GLU C 1 100 ? 19.666 38.113 1.647 1.00 53.97 188 GLU C C 1
ATOM 3927 O O . GLU C 1 100 ? 18.709 37.891 0.915 1.00 52.03 188 GLU C O 1
ATOM 3933 N N . ARG C 1 101 ? 20.066 37.245 2.573 1.00 52.32 189 ARG C N 1
ATOM 3934 C CA . ARG C 1 101 ? 19.340 35.998 2.780 1.00 49.99 189 ARG C CA 1
ATOM 3935 C C . ARG C 1 101 ? 18.152 36.193 3.731 1.00 45.97 189 ARG C C 1
ATOM 3936 O O . ARG C 1 101 ? 18.295 36.705 4.844 1.00 44.50 189 ARG C O 1
ATOM 3944 N N . ILE C 1 102 ? 16.974 35.787 3.279 1.00 44.53 190 ILE C N 1
ATOM 3945 C CA . ILE C 1 102 ? 15.749 36.024 4.028 1.00 41.52 190 ILE C CA 1
ATOM 3946 C C . ILE C 1 102 ? 15.269 34.786 4.760 1.00 39.58 190 ILE C C 1
ATOM 3947 O O . ILE C 1 102 ? 15.162 33.725 4.169 1.00 40.48 190 ILE C O 1
ATOM 3952 N N . ILE C 1 103 ? 14.986 34.923 6.049 1.00 36.64 191 ILE C N 1
ATOM 3953 C CA . ILE C 1 103 ? 14.410 33.825 6.811 1.00 34.85 191 ILE C CA 1
ATOM 3954 C C . ILE C 1 103 ? 12.893 33.969 6.797 1.00 39.34 191 ILE C C 1
ATOM 3955 O O . ILE C 1 103 ? 12.355 34.963 7.259 1.00 32.60 191 ILE C O 1
ATOM 3960 N N . LYS C 1 104 ? 12.223 32.974 6.231 1.00 39.63 192 LYS C N 1
ATOM 3961 C CA . LYS C 1 104 ? 10.792 33.020 5.949 1.00 39.28 192 LYS C CA 1
ATOM 3962 C C . LYS C 1 104 ? 10.027 32.176 6.926 1.00 37.86 192 LYS C C 1
ATOM 3963 O O . LYS C 1 104 ? 10.468 31.081 7.258 1.00 38.17 192 LYS C O 1
ATOM 3969 N N . GLN C 1 105 ? 8.854 32.646 7.338 1.00 36.99 193 GLN C N 1
ATOM 3970 C CA . GLN C 1 105 ? 7.965 31.823 8.143 1.00 36.29 193 GLN C CA 1
ATOM 3971 C C . GLN C 1 105 ? 7.425 30.690 7.280 1.00 37.44 193 GLN C C 1
ATOM 3972 O O . GLN C 1 105 ? 7.880 30.475 6.159 1.00 38.96 193 GLN C O 1
ATOM 3978 N N . GLU C 1 106 ? 6.452 29.963 7.805 1.00 37.14 194 GLU C N 1
ATOM 3979 C CA . GLU C 1 106 ? 6.063 28.708 7.196 1.00 39.11 194 GLU C CA 1
ATOM 3980 C C . GLU C 1 106 ? 5.177 28.895 5.976 1.00 40.59 194 GLU C C 1
ATOM 3981 O O . GLU C 1 106 ? 4.097 29.483 6.073 1.00 39.95 194 GLU C O 1
ATOM 3987 N N . THR C 1 107 ? 5.629 28.378 4.836 1.00 42.69 195 THR C N 1
ATOM 3988 C CA . THR C 1 107 ? 4.886 28.528 3.583 1.00 44.74 195 THR C CA 1
ATOM 3989 C C . THR C 1 107 ? 3.479 27.955 3.714 1.00 45.62 195 THR C C 1
ATOM 3990 O O . THR C 1 107 ? 3.302 26.815 4.130 1.00 46.22 195 THR C O 1
ATOM 3994 N N . GLY C 1 108 ? 2.478 28.758 3.382 1.00 46.05 196 GLY C N 1
ATOM 3995 C CA . GLY C 1 108 ? 1.108 28.308 3.491 1.00 47.58 196 GLY C CA 1
ATOM 3996 C C . GLY C 1 108 ? 0.312 29.087 4.513 1.00 45.65 196 GLY C C 1
ATOM 3997 O O . GLY C 1 108 ? -0.914 29.192 4.403 1.00 47.46 196 GLY C O 1
ATOM 3998 N N . THR C 1 109 ? 1.009 29.620 5.513 1.00 42.13 197 THR C N 1
ATOM 3999 C CA . THR C 1 109 ? 0.400 30.475 6.530 1.00 39.78 197 THR C CA 1
ATOM 4000 C C . THR C 1 109 ? 0.197 31.877 5.990 1.00 39.27 197 THR C C 1
ATOM 4001 O O . THR C 1 109 ? 0.924 32.296 5.079 1.00 39.79 197 THR C O 1
ATOM 4005 N N . LEU C 1 110 ? -0.745 32.607 6.593 1.00 38.41 198 LEU C N 1
ATOM 4006 C CA . LEU C 1 110 ? -1.114 33.955 6.148 1.00 38.75 198 LEU C CA 1
ATOM 4007 C C . LEU C 1 110 ? -0.039 35.003 6.407 1.00 36.64 198 LEU C C 1
ATOM 4008 O O . LEU C 1 110 ? 0.108 35.939 5.639 1.00 37.50 198 LEU C O 1
ATOM 4013 N N . PHE C 1 111 ? 0.709 34.848 7.495 1.00 34.67 199 PHE C N 1
ATOM 4014 C CA . PHE C 1 111 ? 1.761 35.792 7.807 1.00 34.13 199 PHE C CA 1
ATOM 4015 C C . PHE C 1 111 ? 2.908 35.626 6.808 1.00 35.43 199 PHE C C 1
ATOM 4016 O O . PHE C 1 111 ? 3.447 36.618 6.281 1.00 36.18 199 PHE C O 1
ATOM 4024 N N . ALA C 1 112 ? 3.269 34.375 6.528 1.00 35.69 200 ALA C N 1
ATOM 4025 C CA . ALA C 1 112 ? 4.268 34.110 5.505 1.00 37.32 200 ALA C CA 1
ATOM 4026 C C . ALA C 1 112 ? 3.801 34.650 4.137 1.00 40.29 200 ALA C C 1
ATOM 4027 O O . ALA C 1 112 ? 4.588 35.209 3.375 1.00 41.80 200 ALA C O 1
ATOM 4037 N N . ARG C 1 114 ? 1.747 37.223 3.483 1.00 44.36 202 ARG C N 1
ATOM 4038 C CA . ARG C 1 114 ? 1.913 38.670 3.541 1.00 46.30 202 ARG C CA 1
ATOM 4039 C C . ARG C 1 114 ? 3.350 39.065 3.315 1.00 48.48 202 ARG C C 1
ATOM 4040 O O . ARG C 1 114 ? 3.612 40.045 2.643 1.00 50.34 202 ARG C O 1
ATOM 4048 N N . VAL C 1 115 ? 4.281 38.312 3.887 1.00 48.38 203 VAL C N 1
ATOM 4049 C CA . VAL C 1 115 ? 5.685 38.664 3.764 1.00 48.77 203 VAL C CA 1
ATOM 4050 C C . VAL C 1 115 ? 6.165 38.461 2.347 1.00 50.85 203 VAL C C 1
ATOM 4051 O O . VAL C 1 115 ? 6.920 39.268 1.819 1.00 52.88 203 VAL C O 1
ATOM 4055 N N . GLU C 1 116 ? 5.716 37.380 1.726 1.00 51.26 204 GLU C N 1
ATOM 4056 C CA . GLU C 1 116 ? 6.135 37.083 0.368 1.00 54.53 204 GLU C CA 1
ATOM 4057 C C . GLU C 1 116 ? 5.519 38.066 -0.622 1.00 57.55 204 GLU C C 1
ATOM 4058 O O . GLU C 1 116 ? 6.195 38.544 -1.545 1.00 59.76 204 GLU C O 1
ATOM 4064 N N . VAL C 1 117 ? 4.237 38.367 -0.429 1.00 59.48 205 VAL C N 1
ATOM 4065 C CA . VAL C 1 117 ? 3.562 39.369 -1.254 1.00 63.25 205 VAL C CA 1
ATOM 4066 C C . VAL C 1 117 ? 4.232 40.730 -1.072 1.00 63.48 205 VAL C C 1
ATOM 4067 O O . VAL C 1 117 ? 4.503 41.429 -2.043 1.00 65.90 205 VAL C O 1
ATOM 4071 N N . ALA C 1 118 ? 4.532 41.082 0.175 1.00 61.12 206 ALA C N 1
ATOM 4072 C CA . ALA C 1 118 ? 5.088 42.394 0.469 1.00 62.33 206 ALA C CA 1
ATOM 4073 C C . ALA C 1 118 ? 6.494 42.589 -0.094 1.00 63.98 206 ALA C C 1
ATOM 4074 O O . ALA C 1 118 ? 6.947 43.723 -0.239 1.00 65.98 206 ALA C O 1
ATOM 4076 N N . ILE C 1 119 ? 7.196 41.508 -0.412 1.00 63.64 207 ILE C N 1
ATOM 4077 C CA . ILE C 1 119 ? 8.558 41.681 -0.891 1.00 64.79 207 ILE C CA 1
ATOM 4078 C C . ILE C 1 119 ? 8.705 41.254 -2.338 1.00 68.73 207 ILE C C 1
ATOM 4079 O O . ILE C 1 119 ? 9.466 41.871 -3.084 1.00 71.23 207 ILE C O 1
ATOM 4084 N N . GLY C 1 120 ? 7.966 40.225 -2.745 1.00 85.97 208 GLY C N 1
ATOM 4085 C CA . GLY C 1 120 ? 7.978 39.789 -4.133 1.00 89.42 208 GLY C CA 1
ATOM 4086 C C . GLY C 1 120 ? 9.387 39.527 -4.624 1.00 90.18 208 GLY C C 1
ATOM 4087 O O . GLY C 1 120 ? 10.109 38.729 -4.024 1.00 87.26 208 GLY C O 1
ATOM 4088 N N . GLY C 1 121 ? 9.784 40.213 -5.695 1.00 95.94 209 GLY C N 1
ATOM 4089 C CA . GLY C 1 121 ? 11.137 40.117 -6.209 1.00 99.39 209 GLY C CA 1
ATOM 4090 C C . GLY C 1 121 ? 12.077 41.082 -5.513 1.00 100.41 209 GLY C C 1
ATOM 4091 O O . GLY C 1 121 ? 13.227 40.749 -5.220 1.00 100.26 209 GLY C O 1
ATOM 4092 N N . ARG C 1 125 ? 17.543 34.529 -4.403 1.00 98.08 213 ARG C N 1
ATOM 4093 C CA . ARG C 1 125 ? 18.266 33.888 -3.303 1.00 95.55 213 ARG C CA 1
ATOM 4094 C C . ARG C 1 125 ? 17.544 32.627 -2.859 1.00 91.73 213 ARG C C 1
ATOM 4095 O O . ARG C 1 125 ? 16.317 32.611 -2.803 1.00 89.28 213 ARG C O 1
ATOM 4103 N N . PRO C 1 126 ? 18.301 31.555 -2.575 1.00 91.69 214 PRO C N 1
ATOM 4104 C CA . PRO C 1 126 ? 17.747 30.452 -1.783 1.00 87.87 214 PRO C CA 1
ATOM 4105 C C . PRO C 1 126 ? 17.628 30.877 -0.321 1.00 83.98 214 PRO C C 1
ATOM 4106 O O . PRO C 1 126 ? 18.583 31.371 0.278 1.00 84.81 214 PRO C O 1
ATOM 4110 N N . SER C 1 127 ? 16.441 30.691 0.233 1.00 81.79 215 SER C N 1
ATOM 4111 C CA . SER C 1 127 ? 16.095 31.224 1.536 1.00 79.69 215 SER C CA 1
ATOM 4112 C C . SER C 1 127 ? 16.108 30.126 2.607 1.00 77.94 215 SER C C 1
ATOM 4113 O O . SER C 1 127 ? 16.415 28.974 2.313 1.00 79.68 215 SER C O 1
ATOM 4116 N N . ILE C 1 128 ? 15.798 30.497 3.845 1.00 73.97 216 ILE C N 1
ATOM 4117 C CA . ILE C 1 128 ? 15.640 29.544 4.934 1.00 43.48 216 ILE C CA 1
ATOM 4118 C C . ILE C 1 128 ? 14.210 29.588 5.444 1.00 46.91 216 ILE C C 1
ATOM 4119 O O . ILE C 1 128 ? 13.731 30.648 5.827 1.00 46.32 216 ILE C O 1
ATOM 4124 N N . GLU C 1 129 ? 13.538 28.442 5.456 1.00 45.58 217 GLU C N 1
ATOM 4125 C CA . GLU C 1 129 ? 12.174 28.353 5.980 1.00 42.92 217 GLU C CA 1
ATOM 4126 C C . GLU C 1 129 ? 12.169 27.799 7.420 1.00 39.52 217 GLU C C 1
ATOM 4127 O O . GLU C 1 129 ? 12.935 26.882 7.753 1.00 39.61 217 GLU C O 1
ATOM 4133 N N . VAL C 1 130 ? 11.307 28.372 8.261 1.00 36.77 218 VAL C N 1
ATOM 4134 C CA . VAL C 1 130 ? 11.167 27.972 9.655 1.00 30.09 218 VAL C CA 1
ATOM 4135 C C . VAL C 1 130 ? 9.699 28.068 10.047 1.00 29.29 218 VAL C C 1
ATOM 4136 O O . VAL C 1 130 ? 8.886 28.653 9.326 1.00 29.04 218 VAL C O 1
ATOM 4140 N N . SER C 1 131 ? 9.339 27.488 11.182 1.00 26.82 219 SER C N 1
ATOM 4141 C CA . SER C 1 131 ? 7.949 27.565 11.629 1.00 25.34 219 SER C CA 1
ATOM 4142 C C . SER C 1 131 ? 7.829 28.415 12.881 1.00 25.05 219 SER C C 1
ATOM 4143 O O . SER C 1 131 ? 6.787 29.006 13.124 1.00 26.02 219 SER C O 1
ATOM 4146 N N . LEU C 1 132 ? 8.897 28.485 13.661 1.00 24.55 220 LEU C N 1
ATOM 4147 C CA . LEU C 1 132 ? 8.915 29.226 14.916 1.00 24.23 220 LEU C CA 1
ATOM 4148 C C . LEU C 1 132 ? 9.582 30.585 14.759 1.00 26.63 220 LEU C C 1
ATOM 4149 O O . LEU C 1 132 ? 10.698 30.675 14.247 1.00 27.74 220 LEU C O 1
ATOM 4154 N N . SER C 1 133 ? 8.923 31.634 15.230 1.00 22.37 221 SER C N 1
ATOM 4155 C CA . SER C 1 133 ? 9.535 32.946 15.256 1.00 22.31 221 SER C CA 1
ATOM 4156 C C . SER C 1 133 ? 10.869 32.909 15.972 1.00 21.79 221 SER C C 1
ATOM 4157 O O . SER C 1 133 ? 11.817 33.545 15.538 1.00 21.92 221 SER C O 1
ATOM 4160 N N . HIS C 1 134 ? 10.966 32.166 17.066 1.00 21.83 222 HIS C N 1
ATOM 4161 C CA . HIS C 1 134 ? 12.221 32.183 17.811 1.00 22.04 222 HIS C CA 1
ATOM 4162 C C . HIS C 1 134 ? 13.357 31.526 17.045 1.00 22.59 222 HIS C C 1
ATOM 4163 O O . HIS C 1 134 ? 14.499 31.878 17.255 1.00 22.96 222 HIS C O 1
ATOM 4170 N N . THR C 1 135 ? 13.047 30.598 16.149 1.00 22.99 223 THR C N 1
ATOM 4171 C CA . THR C 1 135 ? 14.066 29.969 15.313 1.00 23.93 223 THR C CA 1
ATOM 4172 C C . THR C 1 135 ? 14.632 30.987 14.327 1.00 24.86 223 THR C C 1
ATOM 4173 O O . THR C 1 135 ? 15.822 31.018 14.063 1.00 24.73 223 THR C O 1
ATOM 4177 N N . ALA C 1 136 ? 13.758 31.833 13.797 1.00 24.58 224 ALA C N 1
ATOM 4178 C CA . ALA C 1 136 ? 14.160 32.890 12.892 1.00 25.55 224 ALA C CA 1
ATOM 4179 C C . ALA C 1 136 ? 15.012 33.930 13.602 1.00 25.81 224 ALA C C 1
ATOM 4180 O O . ALA C 1 136 ? 16.029 34.368 13.078 1.00 26.97 224 ALA C O 1
ATOM 4182 N N . LEU C 1 137 ? 14.600 34.338 14.791 1.00 25.26 225 LEU C N 1
ATOM 4183 C CA . LEU C 1 137 ? 15.321 35.392 15.483 1.00 25.61 225 LEU C CA 1
ATOM 4184 C C . LEU C 1 137 ? 16.709 34.923 15.849 1.00 26.76 225 LEU C C 1
ATOM 4185 O O . LEU C 1 137 ? 17.664 35.671 15.731 1.00 27.56 225 LEU C O 1
ATOM 4190 N N . SER C 1 138 ? 16.821 33.670 16.275 1.00 27.55 226 SER C N 1
ATOM 4191 C CA . SER C 1 138 ? 18.127 33.070 16.534 1.00 28.58 226 SER C CA 1
ATOM 4192 C C . SER C 1 138 ? 19.013 33.067 15.308 1.00 30.06 226 SER C C 1
ATOM 4193 O O . SER C 1 138 ? 20.201 33.266 15.429 1.00 31.26 226 SER C O 1
ATOM 4196 N N . LEU C 1 139 ? 18.439 32.820 14.136 1.00 30.10 227 LEU C N 1
ATOM 4197 C CA . LEU C 1 139 ? 19.231 32.721 12.919 1.00 31.37 227 LEU C CA 1
ATOM 4198 C C . LEU C 1 139 ? 19.807 34.083 12.575 1.00 31.66 227 LEU C C 1
ATOM 4199 O O . LEU C 1 139 ? 20.940 34.193 12.155 1.00 29.40 227 LEU C O 1
ATOM 4204 N N . VAL C 1 140 ? 19.012 35.117 12.790 1.00 30.00 228 VAL C N 1
ATOM 4205 C CA . VAL C 1 140 ? 19.447 36.482 12.602 1.00 30.81 228 VAL C CA 1
ATOM 4206 C C . VAL C 1 140 ? 20.563 36.833 13.566 1.00 32.37 228 VAL C C 1
ATOM 4207 O O . VAL C 1 140 ? 21.558 37.474 13.190 1.00 33.89 228 VAL C O 1
ATOM 4211 N N . ARG C 1 141 ? 20.390 36.402 14.811 1.00 32.94 229 ARG C N 1
ATOM 4212 C CA . ARG C 1 141 ? 21.356 36.676 15.853 1.00 34.45 229 ARG C CA 1
ATOM 4213 C C . ARG C 1 141 ? 22.742 36.148 15.477 1.00 36.07 229 ARG C C 1
ATOM 4214 O O . ARG C 1 141 ? 23.755 36.739 15.861 1.00 37.56 229 ARG C O 1
ATOM 4222 N N . GLU C 1 142 ? 22.794 35.053 14.720 1.00 36.36 230 GLU C N 1
ATOM 4223 C CA . GLU C 1 142 ? 24.085 34.458 14.357 1.00 38.80 230 GLU C CA 1
ATOM 4224 C C . GLU C 1 142 ? 24.637 35.000 13.038 1.00 40.30 230 GLU C C 1
ATOM 4225 O O . GLU C 1 142 ? 25.737 34.644 12.638 1.00 42.44 230 GLU C O 1
ATOM 4231 N N . GLY C 1 143 ? 23.865 35.854 12.368 1.00 39.35 231 GLY C N 1
ATOM 4232 C CA . GLY C 1 143 ? 24.276 36.445 11.112 1.00 40.55 231 GLY C CA 1
ATOM 4233 C C . GLY C 1 143 ? 23.940 35.547 9.940 1.00 40.58 231 GLY C C 1
ATOM 4234 O O . GLY C 1 143 ? 24.527 35.663 8.867 1.00 42.97 231 GLY C O 1
ATOM 4235 N N . ALA C 1 144 ? 22.994 34.637 10.130 1.00 38.63 232 ALA C N 1
ATOM 4236 C CA . ALA C 1 144 ? 22.643 33.735 9.042 1.00 39.83 232 ALA C CA 1
ATOM 4237 C C . ALA C 1 144 ? 21.671 34.384 8.048 1.00 39.88 232 ALA C C 1
ATOM 4238 O O . ALA C 1 144 ? 21.389 33.816 6.995 1.00 40.93 232 ALA C O 1
ATOM 4240 N N . GLY C 1 145 ? 21.162 35.569 8.364 1.00 39.26 233 GLY C N 1
ATOM 4241 C CA . GLY C 1 145 ? 20.228 36.226 7.464 1.00 40.14 233 GLY C CA 1
ATOM 4242 C C . GLY C 1 145 ? 19.413 37.321 8.130 1.00 39.84 233 GLY C C 1
ATOM 4243 O O . GLY C 1 145 ? 19.684 37.684 9.280 1.00 40.29 233 GLY C O 1
ATOM 4244 N N . ILE C 1 146 ? 18.433 37.869 7.410 1.00 39.45 234 ILE C N 1
ATOM 4245 C CA . ILE C 1 146 ? 17.498 38.815 8.018 1.00 38.29 234 ILE C CA 1
ATOM 4246 C C . ILE C 1 146 ? 16.076 38.249 7.961 1.00 36.69 234 ILE C C 1
ATOM 4247 O O . ILE C 1 146 ? 15.741 37.486 7.053 1.00 37.34 234 ILE C O 1
ATOM 4252 N N . ALA C 1 147 ? 15.240 38.601 8.934 1.00 35.04 235 ALA C N 1
ATOM 4253 C CA . ALA C 1 147 ? 13.848 38.159 8.905 1.00 34.20 235 ALA C CA 1
ATOM 4254 C C . ALA C 1 147 ? 12.874 39.318 9.086 1.00 34.39 235 ALA C C 1
ATOM 4255 O O . ALA C 1 147 ? 13.148 40.282 9.814 1.00 34.34 235 ALA C O 1
ATOM 4257 N N . ILE C 1 148 ? 11.742 39.224 8.400 1.00 33.98 236 ILE C N 1
ATOM 4258 C CA . ILE C 1 148 ? 10.627 40.094 8.687 1.00 34.55 236 ILE C CA 1
ATOM 4259 C C . ILE C 1 148 ? 9.706 39.349 9.628 1.00 34.72 236 ILE C C 1
ATOM 4260 O O . ILE C 1 148 ? 9.060 38.377 9.239 1.00 35.30 236 ILE C O 1
ATOM 4265 N N . ILE C 1 149 ? 9.656 39.808 10.868 1.00 34.30 237 ILE C N 1
ATOM 4266 C CA . ILE C 1 149 ? 9.114 39.020 11.947 1.00 33.24 237 ILE C CA 1
ATOM 4267 C C . ILE C 1 149 ? 8.128 39.795 12.830 1.00 32.81 237 ILE C C 1
ATOM 4268 O O . ILE C 1 149 ? 8.116 41.037 12.855 1.00 33.68 237 ILE C O 1
ATOM 4273 N N . ASP C 1 150 ? 7.301 39.052 13.557 1.00 31.83 238 ASP C N 1
ATOM 4274 C CA . ASP C 1 150 ? 6.398 39.662 14.510 1.00 32.36 238 ASP C CA 1
ATOM 4275 C C . ASP C 1 150 ? 7.195 40.202 15.695 1.00 32.55 238 ASP C C 1
ATOM 4276 O O . ASP C 1 150 ? 8.177 39.611 16.129 1.00 31.56 238 ASP C O 1
ATOM 4281 N N . PRO C 1 151 ? 6.789 41.362 16.190 1.00 33.97 239 PRO C N 1
ATOM 4282 C CA . PRO C 1 151 ? 7.590 42.106 17.152 1.00 34.58 239 PRO C CA 1
ATOM 4283 C C . PRO C 1 151 ? 7.518 41.540 18.564 1.00 34.05 239 PRO C C 1
ATOM 4284 O O . PRO C 1 151 ? 8.357 41.904 19.388 1.00 34.77 239 PRO C O 1
ATOM 4288 N N . ALA C 1 152 ? 6.543 40.680 18.846 1.00 33.20 240 ALA C N 1
ATOM 4289 C CA . ALA C 1 152 ? 6.389 40.170 20.206 1.00 33.67 240 ALA C CA 1
ATOM 4290 C C . ALA C 1 152 ? 7.641 39.400 20.602 1.00 33.58 240 ALA C C 1
ATOM 4291 O O . ALA C 1 152 ? 8.313 39.732 21.571 1.00 33.89 240 ALA C O 1
ATOM 4293 N N . ALA C 1 153 ? 7.967 38.387 19.820 1.00 33.76 241 ALA C N 1
ATOM 4294 C CA . ALA C 1 153 ? 9.150 37.605 20.093 1.00 34.75 241 ALA C CA 1
ATOM 4295 C C . ALA C 1 153 ? 10.413 38.451 19.972 1.00 37.66 241 ALA C C 1
ATOM 4296 O O . ALA C 1 153 ? 11.351 38.300 20.761 1.00 37.87 241 ALA C O 1
ATOM 4298 N N . ALA C 1 154 ? 10.416 39.359 18.999 1.00 39.72 242 ALA C N 1
ATOM 4299 C CA . ALA C 1 154 ? 11.633 40.050 18.580 1.00 41.07 242 ALA C CA 1
ATOM 4300 C C . ALA C 1 154 ? 12.293 40.811 19.716 1.00 42.08 242 ALA C C 1
ATOM 4301 O O . ALA C 1 154 ? 13.505 41.004 19.722 1.00 42.47 242 ALA C O 1
ATOM 4303 N N . ILE C 1 155 ? 11.480 41.218 20.683 1.00 43.39 243 ILE C N 1
ATOM 4304 C CA . ILE C 1 155 ? 11.935 42.005 21.826 1.00 44.78 243 ILE C CA 1
ATOM 4305 C C . ILE C 1 155 ? 12.980 41.281 22.686 1.00 44.89 243 ILE C C 1
ATOM 4306 O O . ILE C 1 155 ? 13.884 41.918 23.224 1.00 46.54 243 ILE C O 1
ATOM 4311 N N . GLU C 1 156 ? 12.865 39.955 22.782 1.00 43.69 244 GLU C N 1
ATOM 4312 C CA . GLU C 1 156 ? 13.774 39.140 23.587 1.00 44.01 244 GLU C CA 1
ATOM 4313 C C . GLU C 1 156 ? 15.212 39.191 23.092 1.00 44.68 244 GLU C C 1
ATOM 4314 O O . GLU C 1 156 ? 16.137 38.815 23.805 1.00 44.89 244 GLU C O 1
ATOM 4320 N N . PHE C 1 157 ? 15.392 39.625 21.854 1.00 45.35 245 PHE C N 1
ATOM 4321 C CA . PHE C 1 157 ? 16.670 39.454 21.185 1.00 46.90 245 PHE C CA 1
ATOM 4322 C C . PHE C 1 157 ? 17.448 40.744 21.020 1.00 51.93 245 PHE C C 1
ATOM 4323 O O . PHE C 1 157 ? 18.557 40.737 20.488 1.00 52.86 245 PHE C O 1
ATOM 4331 N N . THR C 1 158 ? 16.868 41.847 21.478 1.00 55.93 246 THR C N 1
ATOM 4332 C CA . THR C 1 158 ? 17.330 43.173 21.087 1.00 60.50 246 THR C CA 1
ATOM 4333 C C . THR C 1 158 ? 18.774 43.498 21.484 1.00 64.93 246 THR C C 1
ATOM 4334 O O . THR C 1 158 ? 19.311 44.533 21.084 1.00 66.93 246 THR C O 1
ATOM 4338 N N . ASP C 1 159 ? 19.408 42.606 22.243 1.00 67.65 247 ASP C N 1
ATOM 4339 C CA . ASP C 1 159 ? 20.799 42.801 22.644 1.00 70.36 247 ASP C CA 1
ATOM 4340 C C . ASP C 1 159 ? 21.813 42.468 21.549 1.00 69.80 247 ASP C C 1
ATOM 4341 O O . ASP C 1 159 ? 22.879 43.094 21.463 1.00 72.25 247 ASP C O 1
ATOM 4346 N N . ARG C 1 160 ? 21.504 41.490 20.709 1.00 64.02 248 ARG C N 1
ATOM 4347 C CA . ARG C 1 160 ? 22.445 41.160 19.652 1.00 61.04 248 ARG C CA 1
ATOM 4348 C C . ARG C 1 160 ? 21.834 41.289 18.276 1.00 56.54 248 ARG C C 1
ATOM 4349 O O . ARG C 1 160 ? 22.474 40.946 17.288 1.00 56.15 248 ARG C O 1
ATOM 4357 N N . ILE C 1 161 ? 20.605 41.793 18.205 1.00 52.64 249 ILE C N 1
ATOM 4358 C CA . ILE C 1 161 ? 20.010 42.135 16.914 1.00 49.10 249 ILE C CA 1
ATOM 4359 C C . ILE C 1 161 ? 19.383 43.524 16.927 1.00 47.82 249 ILE C C 1
ATOM 4360 O O . ILE C 1 161 ? 19.094 44.100 17.976 1.00 48.78 249 ILE C O 1
ATOM 4365 N N . VAL C 1 162 ? 19.167 44.050 15.733 1.00 45.63 250 VAL C N 1
ATOM 4366 C CA . VAL C 1 162 ? 18.597 45.361 15.586 1.00 44.97 250 VAL C CA 1
ATOM 4367 C C . VAL C 1 162 ? 17.246 45.251 14.907 1.00 42.54 250 VAL C C 1
ATOM 4368 O O . VAL C 1 162 ? 17.069 44.509 13.940 1.00 41.21 250 VAL C O 1
ATOM 4372 N N . LEU C 1 163 ? 16.282 45.976 15.453 1.00 42.13 251 LEU C N 1
ATOM 4373 C CA . LEU C 1 163 ? 14.942 45.987 14.916 1.00 40.28 251 LEU C CA 1
ATOM 4374 C C . LEU C 1 163 ? 14.750 47.285 14.163 1.00 42.27 251 LEU C C 1
ATOM 4375 O O . LEU C 1 163 ? 15.102 48.333 14.669 1.00 44.34 251 LEU C O 1
ATOM 4380 N N . ARG C 1 164 ? 14.219 47.212 12.949 1.00 42.35 252 ARG C N 1
ATOM 4381 C CA . ARG C 1 164 ? 13.932 48.408 12.167 1.00 45.59 252 ARG C CA 1
ATOM 4382 C C . ARG C 1 164 ? 12.524 48.332 11.594 1.00 45.80 252 ARG C C 1
ATOM 4383 O O . ARG C 1 164 ? 12.018 47.232 11.342 1.00 42.25 252 ARG C O 1
ATOM 4391 N N . PRO C 1 165 ? 11.873 49.491 11.402 1.00 48.80 253 PRO C N 1
ATOM 4392 C CA . PRO C 1 165 ? 10.542 49.447 10.794 1.00 49.56 253 PRO C CA 1
ATOM 4393 C C . PRO C 1 165 ? 10.631 49.091 9.308 1.00 49.25 253 PRO C C 1
ATOM 4394 O O . PRO C 1 165 ? 11.663 49.351 8.672 1.00 50.42 253 PRO C O 1
ATOM 4398 N N . PHE C 1 166 ? 9.568 48.486 8.781 1.00 48.07 254 PHE C N 1
ATOM 4399 C CA . PHE C 1 166 ? 9.476 48.107 7.373 1.00 46.40 254 PHE C CA 1
ATOM 4400 C C . PHE C 1 166 ? 8.532 49.066 6.656 1.00 47.53 254 PHE C C 1
ATOM 4401 O O . PHE C 1 166 ? 7.579 49.553 7.261 1.00 47.82 254 PHE C O 1
ATOM 4409 N N . SER C 1 167 ? 8.797 49.329 5.375 1.00 48.55 255 SER C N 1
ATOM 4410 C CA . SER C 1 167 ? 8.057 50.343 4.608 1.00 51.05 255 SER C CA 1
ATOM 4411 C C . SER C 1 167 ? 6.741 49.833 4.024 1.00 50.70 255 SER C C 1
ATOM 4412 O O . SER C 1 167 ? 6.031 50.569 3.344 1.00 52.99 255 SER C O 1
ATOM 4415 N N . ILE C 1 168 ? 6.425 48.570 4.279 1.00 47.97 256 ILE C N 1
ATOM 4416 C CA . ILE C 1 168 ? 5.139 48.009 3.887 1.00 48.20 256 ILE C CA 1
ATOM 4417 C C . ILE C 1 168 ? 4.496 47.412 5.125 1.00 46.22 256 ILE C C 1
ATOM 4418 O O . ILE C 1 168 ? 5.146 46.697 5.867 1.00 44.30 256 ILE C O 1
ATOM 4423 N N . PHE C 1 169 ? 3.232 47.723 5.368 1.00 46.86 257 PHE C N 1
ATOM 4424 C CA . PHE C 1 169 ? 2.556 47.182 6.526 1.00 44.83 257 PHE C CA 1
ATOM 4425 C C . PHE C 1 169 ? 2.277 45.691 6.358 1.00 42.74 257 PHE C C 1
ATOM 4426 O O . PHE C 1 169 ? 1.586 45.266 5.437 1.00 39.89 257 PHE C O 1
ATOM 4434 N N . ILE C 1 170 ? 2.851 44.905 7.257 1.00 40.49 258 ILE C N 1
ATOM 4435 C CA . ILE C 1 170 ? 2.610 43.478 7.334 1.00 39.28 258 ILE C CA 1
ATOM 4436 C C . ILE C 1 170 ? 2.012 43.159 8.699 1.00 38.80 258 ILE C C 1
ATOM 4437 O O . ILE C 1 170 ? 2.672 43.293 9.733 1.00 37.71 258 ILE C O 1
ATOM 4442 N N . ASP C 1 171 ? 0.758 42.738 8.689 1.00 40.17 259 ASP C N 1
ATOM 4443 C CA . ASP C 1 171 ? 0.001 42.488 9.895 1.00 40.53 259 ASP C CA 1
ATOM 4444 C C . ASP C 1 171 ? 0.518 41.281 10.670 1.00 40.02 259 ASP C C 1
ATOM 4445 O O . ASP C 1 171 ? 0.376 40.153 10.220 1.00 39.61 259 ASP C O 1
ATOM 4450 N N . ALA C 1 172 ? 1.103 41.509 11.836 1.00 40.18 260 ALA C N 1
ATOM 4451 C CA . ALA C 1 172 ? 1.471 40.400 12.697 1.00 39.73 260 ALA C CA 1
ATOM 4452 C C . ALA C 1 172 ? 0.403 40.229 13.753 1.00 41.70 260 ALA C C 1
ATOM 4453 O O . ALA C 1 172 ? 0.573 40.628 14.897 1.00 42.19 260 ALA C O 1
ATOM 4455 N N . GLU C 1 173 ? -0.711 39.641 13.360 1.00 44.24 261 GLU C N 1
ATOM 4456 C CA . GLU C 1 173 ? -1.865 39.565 14.234 1.00 45.67 261 GLU C CA 1
ATOM 4457 C C . GLU C 1 173 ? -1.864 38.294 15.064 1.00 44.06 261 GLU C C 1
ATOM 4458 O O . GLU C 1 173 ? -1.591 37.207 14.557 1.00 43.51 261 GLU C O 1
ATOM 4464 N N . PHE C 1 174 ? -2.155 38.425 16.349 1.00 42.30 262 PHE C N 1
ATOM 4465 C CA . PHE C 1 174 ? -2.459 37.240 17.134 1.00 39.92 262 PHE C CA 1
ATOM 4466 C C . PHE C 1 174 ? -3.714 37.434 17.957 1.00 41.08 262 PHE C C 1
ATOM 4467 O O . PHE C 1 174 ? -4.119 38.557 18.250 1.00 42.64 262 PHE C O 1
ATOM 4475 N N . LEU C 1 175 ? -4.324 36.321 18.328 1.00 40.06 263 LEU C N 1
ATOM 4476 C CA . LEU C 1 175 ? -5.634 36.351 18.934 1.00 40.84 263 LEU C CA 1
ATOM 4477 C C . LEU C 1 175 ? -5.601 35.966 20.390 1.00 40.08 263 LEU C C 1
ATOM 4478 O O . LEU C 1 175 ? -4.801 35.135 20.789 1.00 38.01 263 LEU C O 1
ATOM 4483 N N . GLU C 1 176 ? -6.481 36.572 21.175 1.00 42.51 264 GLU C N 1
ATOM 4484 C CA . GLU C 1 176 ? -6.767 36.098 22.523 1.00 43.37 264 GLU C CA 1
ATOM 4485 C C . GLU C 1 176 ? -8.086 35.346 22.484 1.00 45.34 264 GLU C C 1
ATOM 4486 O O . GLU C 1 176 ? -9.136 35.923 22.202 1.00 47.04 264 GLU C O 1
ATOM 4492 N N . VAL C 1 177 ? -8.035 34.056 22.767 1.00 45.98 265 VAL C N 1
ATOM 4493 C CA . VAL C 1 177 ? -9.175 33.202 22.499 1.00 49.14 265 VAL C CA 1
ATOM 4494 C C . VAL C 1 177 ? -9.785 32.566 23.746 1.00 44.77 265 VAL C C 1
ATOM 4495 O O . VAL C 1 177 ? -9.071 32.022 24.588 1.00 43.91 265 VAL C O 1
ATOM 4499 N N A ARG C 1 178 ? -11.108 32.651 23.853 0.42 47.75 266 ARG C N 1
ATOM 4500 N N B ARG C 1 178 ? -11.108 32.645 2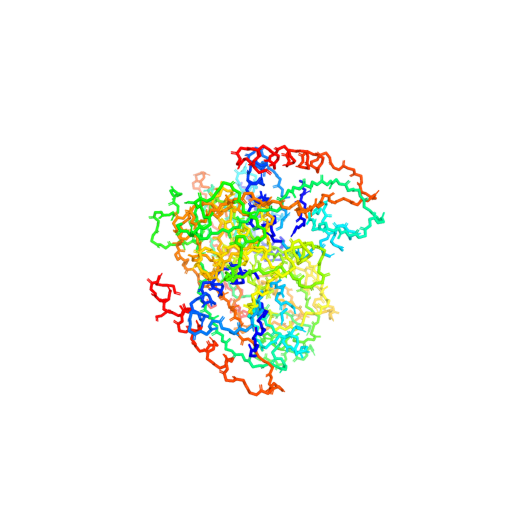3.858 0.58 47.76 266 ARG C N 1
ATOM 4501 C CA A ARG C 1 178 ? -11.856 32.006 24.927 0.42 50.31 266 ARG C CA 1
ATOM 4502 C CA B ARG C 1 178 ? -11.841 31.988 24.936 0.58 50.29 266 ARG C CA 1
ATOM 4503 C C A ARG C 1 178 ? -13.002 31.190 24.345 0.42 52.88 266 ARG C C 1
ATOM 4504 C C B ARG C 1 178 ? -13.020 31.212 24.365 0.58 52.93 266 ARG C C 1
ATOM 4505 O O A ARG C 1 178 ? -13.455 31.459 23.239 0.42 53.30 266 ARG C O 1
ATOM 4506 O O B ARG C 1 178 ? -13.509 31.527 23.287 0.58 53.44 266 ARG C O 1
ATOM 4521 N N . SER C 1 179 ? -13.485 30.200 25.087 1.00 56.23 267 SER C N 1
ATOM 4522 C CA . SER C 1 179 ? -14.674 29.477 24.656 1.00 59.38 267 SER C CA 1
ATOM 4523 C C . SER C 1 179 ? -15.889 30.377 24.794 1.00 61.13 267 SER C C 1
ATOM 4524 O O . SER C 1 179 ? -15.969 31.184 25.718 1.00 61.75 267 SER C O 1
ATOM 4527 N N . ALA C 1 180 ? -16.829 30.238 23.868 1.00 77.90 268 ALA C N 1
ATOM 4528 C CA . ALA C 1 180 ? -18.080 30.978 23.925 1.00 79.91 268 ALA C CA 1
ATOM 4529 C C . ALA C 1 180 ? -18.996 30.403 25.005 1.00 81.23 268 ALA C C 1
ATOM 4530 O O . ALA C 1 180 ? -20.046 30.955 25.291 1.00 84.75 268 ALA C O 1
ATOM 4532 N N . ILE C 1 181 ? -18.570 29.302 25.619 1.00 78.42 269 ILE C N 1
ATOM 4533 C CA . ILE C 1 181 ? -19.436 28.478 26.456 1.00 81.91 269 ILE C CA 1
ATOM 4534 C C . ILE C 1 181 ? -18.833 28.187 27.850 1.00 82.97 269 ILE C C 1
ATOM 4535 O O . ILE C 1 181 ? -19.115 27.155 28.467 1.00 85.74 269 ILE C O 1
ATOM 4540 N N . GLY C 1 182 ? -18.008 29.098 28.356 1.00 82.04 270 GLY C N 1
ATOM 4541 C CA . GLY C 1 182 ? -17.414 28.912 29.671 1.00 83.61 270 GLY C CA 1
ATOM 4542 C C . GLY C 1 182 ? -17.542 30.154 30.529 1.00 86.21 270 GLY C C 1
ATOM 4543 O O . GLY C 1 182 ? -16.942 31.183 30.213 1.00 84.21 270 GLY C O 1
ATOM 4544 N N . ALA C 1 183 ? -18.321 30.056 31.609 1.00 90.84 271 ALA C N 1
ATOM 4545 C CA . ALA C 1 183 ? -18.651 31.213 32.448 1.00 93.14 271 ALA C CA 1
ATOM 4546 C C . ALA C 1 183 ? -17.390 31.910 32.934 1.00 89.52 271 ALA C C 1
ATOM 4547 O O . ALA C 1 183 ? -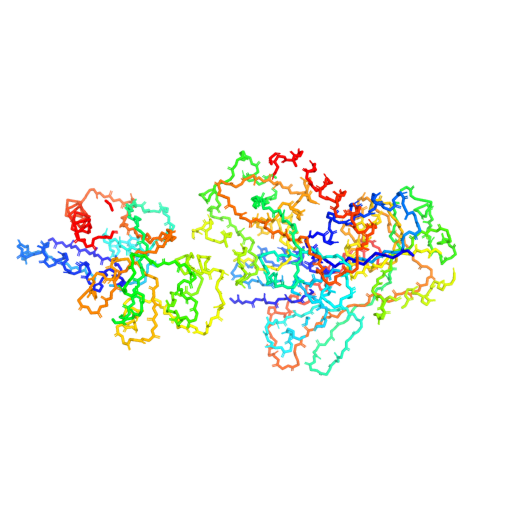16.544 31.287 33.573 1.00 87.66 271 ALA C O 1
ATOM 4549 N N . PRO C 1 184 ? -17.277 33.216 32.637 1.00 89.18 272 PRO C N 1
ATOM 4550 C CA . PRO C 1 184 ? -16.024 33.971 32.755 1.00 86.09 272 PRO C CA 1
ATOM 4551 C C . PRO C 1 184 ? -15.451 34.003 34.167 1.00 87.19 272 PRO C C 1
ATOM 4552 O O . PRO C 1 184 ? -15.975 34.678 35.058 1.00 90.75 272 PRO C O 1
ATOM 4556 N N . SER C 1 185 ? -14.376 33.250 34.361 1.00 85.12 273 SER C N 1
ATOM 4557 C CA . SER C 1 185 ? -13.609 33.349 35.583 1.00 85.47 273 SER C CA 1
ATOM 4558 C C . SER C 1 185 ? -13.099 34.775 35.690 1.00 84.29 273 SER C C 1
ATOM 4559 O O . SER C 1 185 ? -12.518 35.310 34.749 1.00 81.14 273 SER C O 1
ATOM 4562 N N . THR C 1 186 ? -13.365 35.403 36.824 1.00 75.94 274 THR C N 1
ATOM 4563 C CA . THR C 1 186 ? -12.778 36.693 37.130 1.00 75.10 274 THR C CA 1
ATOM 4564 C C . THR C 1 186 ? -11.244 36.693 36.992 1.00 70.23 274 THR C C 1
ATOM 4565 O O . THR C 1 186 ? -10.643 37.712 36.658 1.00 69.18 274 THR C O 1
ATOM 4569 N N . ILE C 1 187 ? -10.605 35.558 37.259 1.00 67.86 275 ILE C N 1
ATOM 4570 C CA . ILE C 1 187 ? -9.149 35.518 37.202 1.00 64.44 275 ILE C CA 1
ATOM 4571 C C . ILE C 1 187 ? -8.696 35.508 35.734 1.00 62.65 275 ILE C C 1
ATOM 4572 O O . ILE C 1 187 ? -7.662 36.084 35.391 1.00 60.18 275 ILE C O 1
ATOM 4577 N N . VAL C 1 188 ? -9.497 34.883 34.873 1.00 64.28 276 VAL C N 1
ATOM 4578 C CA . VAL C 1 188 ? -9.252 34.879 33.442 1.00 62.38 276 VAL C CA 1
ATOM 4579 C C . VAL C 1 188 ? -9.471 36.283 32.927 1.00 61.19 276 VAL C C 1
ATOM 4580 O O . VAL C 1 188 ? -8.693 36.817 32.131 1.00 58.06 276 VAL C O 1
ATOM 4584 N N . ASP C 1 189 ? -10.545 36.879 33.416 1.00 64.62 277 ASP C N 1
ATOM 4585 C CA . ASP C 1 189 ? -10.900 38.244 33.095 1.00 66.56 277 ASP C CA 1
ATOM 4586 C C . ASP C 1 189 ? -9.773 39.222 33.420 1.00 64.99 277 ASP C C 1
ATOM 4587 O O . ASP C 1 189 ? -9.508 40.151 32.656 1.00 64.57 277 ASP C O 1
ATOM 4592 N N . ARG C 1 190 ? -9.103 39.006 34.547 1.00 64.68 278 ARG C N 1
ATOM 4593 C CA . ARG C 1 190 ? -8.025 39.903 34.955 1.00 64.61 278 ARG C CA 1
ATOM 4594 C C . ARG C 1 190 ? -6.706 39.559 34.265 1.00 61.13 278 ARG C C 1
ATOM 4595 O O . ARG C 1 190 ? -5.883 40.441 34.007 1.00 60.81 278 ARG C O 1
ATOM 4603 N N . PHE C 1 191 ? -6.499 38.280 33.974 1.00 58.74 279 PHE C N 1
ATOM 4604 C CA . PHE C 1 191 ? -5.290 37.882 33.282 1.00 55.23 279 PHE C CA 1
ATOM 4605 C C . PHE C 1 191 ? -5.272 38.500 31.890 1.00 50.88 279 PHE C C 1
ATOM 4606 O O . PHE C 1 191 ? -4.312 39.160 31.504 1.00 49.16 279 PHE C O 1
ATOM 4614 N N . THR C 1 192 ? -6.344 38.272 31.141 1.00 49.14 280 THR C N 1
ATOM 4615 C CA . THR C 1 192 ? -6.496 38.842 29.808 1.00 47.68 280 THR C CA 1
ATOM 4616 C C . THR C 1 192 ? -6.327 40.363 29.773 1.00 51.29 280 THR C C 1
ATOM 4617 O O . THR C 1 192 ? -5.656 40.908 28.882 1.00 50.71 280 THR C O 1
ATOM 4621 N N . THR C 1 193 ? -6.951 41.043 30.730 1.00 55.99 281 THR C N 1
ATOM 4622 C CA . THR C 1 193 ? -6.913 42.500 30.768 1.00 59.36 281 THR C CA 1
ATOM 4623 C C . THR C 1 193 ? -5.504 43.009 31.013 1.00 58.07 281 THR C C 1
ATOM 4624 O O . THR C 1 193 ? -4.981 43.810 30.236 1.00 46.19 281 THR C O 1
ATOM 4628 N N . GLU C 1 194 ? -4.900 42.533 32.102 1.00 45.52 282 GLU C N 1
ATOM 4629 C CA . GLU C 1 194 ? -3.601 43.008 32.527 1.00 45.70 282 GLU C CA 1
ATOM 4630 C C . GLU C 1 194 ? -2.546 42.603 31.517 1.00 42.92 282 GLU C C 1
ATOM 4631 O O . GLU C 1 194 ? -1.544 43.300 31.328 1.00 42.70 282 GLU C O 1
ATOM 4637 N N . PHE C 1 195 ? -2.779 41.477 30.856 1.00 39.70 283 PHE C N 1
ATOM 4638 C CA . PHE C 1 195 ? -1.848 41.050 29.837 1.00 36.96 283 PHE C CA 1
ATOM 4639 C C . PHE C 1 195 ? -1.812 42.063 28.693 1.00 37.67 283 PHE C C 1
ATOM 4640 O O . PHE C 1 195 ? -0.740 42.507 28.281 1.00 36.21 283 PHE C O 1
ATOM 4648 N N . TRP C 1 196 ? -2.986 42.435 28.195 1.00 39.24 284 TRP C N 1
ATOM 4649 C CA . TRP C 1 196 ? -3.083 43.424 27.129 1.00 39.48 284 TRP C CA 1
ATOM 4650 C C . TRP C 1 196 ? -2.362 44.698 27.500 1.00 42.42 284 TRP C C 1
ATOM 4651 O O . TRP C 1 196 ? -1.629 45.254 26.687 1.00 42.58 284 TRP C O 1
ATOM 4662 N N . ARG C 1 197 ? -2.565 45.148 28.740 1.00 47.88 285 ARG C N 1
ATOM 4663 C CA . ARG C 1 197 ? -1.895 46.342 29.246 1.00 48.78 285 ARG C CA 1
ATOM 4664 C C . ARG C 1 197 ? -0.395 46.138 29.189 1.00 50.10 285 ARG C C 1
ATOM 4665 O O . ARG C 1 197 ? 0.348 46.959 28.661 1.00 48.62 285 ARG C O 1
ATOM 4673 N N . PHE C 1 198 ? 0.035 45.010 29.729 1.00 47.17 286 PHE C N 1
ATOM 4674 C CA . PHE C 1 198 ? 1.438 44.649 29.741 1.00 46.27 286 PHE C CA 1
ATOM 4675 C C . PHE C 1 198 ? 2.066 44.566 28.335 1.00 45.58 286 PHE C C 1
ATOM 4676 O O . PHE C 1 198 ? 3.168 45.069 28.104 1.00 47.35 286 PHE C O 1
ATOM 4684 N N . HIS C 1 199 ? 1.360 43.914 27.415 1.00 43.33 287 HIS C N 1
ATOM 4685 C CA . HIS C 1 199 ? 1.756 43.840 26.020 1.00 43.10 287 HIS C CA 1
ATOM 4686 C C . HIS C 1 199 ? 1.896 45.230 25.424 1.00 47.69 287 HIS C C 1
ATOM 4687 O O . HIS C 1 199 ? 2.939 45.598 24.893 1.00 48.45 287 HIS C O 1
ATOM 4694 N N . ASP C 1 200 ? 0.829 46.002 25.530 1.00 52.66 288 ASP C N 1
ATOM 4695 C CA . ASP C 1 200 ? 0.746 47.269 24.834 1.00 58.13 288 ASP C CA 1
ATOM 4696 C C . ASP C 1 200 ? 1.808 48.249 25.307 1.00 63.09 288 ASP C C 1
ATOM 4697 O O . ASP C 1 200 ? 2.415 48.942 24.495 1.00 64.84 288 ASP C O 1
ATOM 4702 N N . ASP C 1 201 ? 2.064 48.296 26.607 1.00 66.84 289 ASP C N 1
ATOM 4703 C CA . ASP C 1 201 ? 3.029 49.267 27.104 1.00 71.46 289 ASP C CA 1
ATOM 4704 C C . ASP C 1 201 ? 4.447 48.729 26.906 1.00 68.59 289 ASP C C 1
ATOM 4705 O O . ASP C 1 201 ? 5.427 49.449 27.102 1.00 71.85 289 ASP C O 1
ATOM 4710 N N . LEU C 1 202 ? 4.557 47.465 26.512 1.00 62.06 290 LEU C N 1
ATOM 4711 C CA . LEU C 1 202 ? 5.858 46.901 26.184 1.00 58.79 290 LEU C CA 1
ATOM 4712 C C . LEU C 1 202 ? 6.194 47.195 24.734 1.00 56.93 290 LEU C C 1
ATOM 4713 O O . LEU C 1 202 ? 7.333 47.507 24.406 1.00 58.01 290 LEU C O 1
ATOM 4726 N N . LYS C 1 204 ? 4.955 49.714 23.051 1.00 66.57 292 LYS C N 1
ATOM 4727 C CA . LYS C 1 204 ? 5.151 51.163 22.971 1.00 72.69 292 LYS C CA 1
ATOM 4728 C C . LYS C 1 204 ? 6.480 51.627 23.569 1.00 76.10 292 LYS C C 1
ATOM 4729 O O . LYS C 1 204 ? 7.137 52.493 23.005 1.00 80.18 292 LYS C O 1
ATOM 4735 N N . GLN C 1 205 ? 6.883 51.057 24.699 1.00 74.90 293 GLN C N 1
ATOM 4736 C CA . GLN C 1 205 ? 8.163 51.427 25.308 1.00 77.17 293 GLN C CA 1
ATOM 4737 C C . GLN C 1 205 ? 9.334 50.993 24.419 1.00 74.03 293 GLN C C 1
ATOM 4738 O O . GLN C 1 205 ? 10.454 51.495 24.555 1.00 77.95 293 GLN C O 1
ATOM 4744 N N . ASN C 1 206 ? 9.074 50.065 23.506 1.00 68.70 294 ASN C N 1
ATOM 4745 C CA . ASN C 1 206 ? 10.078 49.687 22.524 1.00 66.92 294 ASN C CA 1
ATOM 4746 C C . ASN C 1 206 ? 9.803 50.321 21.170 1.00 67.98 294 ASN C C 1
ATOM 4747 O O . ASN C 1 206 ? 10.498 50.038 20.198 1.00 66.78 294 ASN C O 1
ATOM 4752 N N . GLY C 1 207 ? 8.781 51.169 21.113 1.00 70.48 295 GLY C N 1
ATOM 4753 C CA . GLY C 1 207 ? 8.433 51.890 19.900 1.00 72.99 295 GLY C CA 1
ATOM 4754 C C . GLY C 1 207 ? 7.851 51.058 18.773 1.00 68.68 295 GLY C C 1
ATOM 4755 O O . GLY C 1 207 ? 7.825 51.481 17.624 1.00 70.77 295 GLY C O 1
ATOM 4756 N N . LEU C 1 208 ? 7.373 49.869 19.096 1.00 63.00 296 LEU C N 1
ATOM 4757 C CA . LEU C 1 208 ? 6.829 48.989 18.081 1.00 59.10 296 LEU C CA 1
ATOM 4758 C C . LEU C 1 208 ? 5.318 49.133 17.995 1.00 58.91 296 LEU C C 1
ATOM 4759 O O . LEU C 1 208 ? 4.637 48.293 17.406 1.00 55.70 296 LEU C O 1
#

Secondary structure (DSSP, 8-state):
-EEEEE--TTTTTHHHHHHHHHHTT-TT-EEE--------TTTTTS-SEEEEES----TTEEEEEEEEE-EEEE---GGGGSS-B-GGGGTTPPEEE--TTSS---HHHHTTTSPPPP-EE-SSHHHHHHHHHTTS-EEEE-HHHHGGGTTTSEEEEBSS--EEEEEEEEESSS---HHHHHHHHHHHHHHHH--TT---/-EEEEE--TTTTTHHHHHHHHHTTS-TT-EEE---------TTTSS-SEEEEES----TTEEEEEEEEE-EEEE---GGGG-SSB-TGGGTT--EEE--TT-S---HHHHH---EE-SSHHHHHHHHHHTS-EEEE-HHHHGGGTTTSEEEEBSS--EEEEEEEEETTSPP-HHHHHHHHHHHHHHHH--TT---/-EEEEE--TTTTTHHHHHHHHHHTT-TT-EEE--------HHHHTS-SEEEEES----TTEEEEEEEEE-EEEE---GGGG-SSB-SGGGTTSPEEE--BTBS---HHHHH-----EE-S-HHHHHHHHHTTS-EEEE-HHHHGGGTTTSEEEEBSS--EEEEEEEEETTS---HHHHHHHHHHHHHHHH--TT--